Protein AF-0000000068149875 (afdb_homodimer)

Radius of gyration: 25.4 Å; Cα contacts (8 Å, |Δi|>4): 1418; chains: 2; bounding box: 64×74×59 Å

Secondary structure (DSSP, 8-state):
-----PPP----HHHHHHHHHHHHHS-TTGGGS-HHHHHHHHHHHHHHT--PPPTT-EEEEEEETTTEEEEEEE-S----S-EEEEE--STTTS--TTTTHHHHHHHHHHHTSEEEEE----TTTS-TTHHHHHHHHHHHHHHTTT--EEEEEETHHHHHHHHHHHHHHHTT---EEEEEEES------TTSTHHHHTTT-SS--HHHHHHHHHHHT--TT-TTT-GGG-S--TTPPPEEEEEEEESTTHHHHHHHHHHHHHTT--EEEEEEEEEETTGGGGTTT-HHHHHHHHHHHHHHHHHHT--/-----PPP----HHHHHHHHHHHHHS-TTGGGS-HHHHHHHHHHHHHHT--PPPTT-EEEEEEETTTEEEEEEE-S----S-EEEEE--STTTS--TTTTHHHHHHHHHHHTSEEEEE----TTTS-TTHHHHHHHHHHHHHHHTT--EEEEEETHHHHHHHHHHHHHHHTT---EEEEEEES------TTSTHHHHTTT-SS--HHHHHHHHHHHT--TT-TTT-GGG-S--TTPPPEEEEEEEESTTHHHHHHHHHHHHHTT--EEEEEEEEEETTGGGGTTT-HHHHHHHHHHHHHHHHHHT--

Structure (mmCIF, N/CA/C/O backbone):
data_AF-0000000068149875-model_v1
#
loop_
_entity.id
_entity.type
_entity.pdbx_description
1 polymer Esterase/lipase
#
loop_
_atom_site.group_PDB
_atom_site.id
_atom_site.type_symbol
_atom_site.label_atom_id
_atom_site.label_alt_id
_atom_site.label_comp_id
_atom_site.label_asym_id
_atom_site.label_entity_id
_atom_site.label_seq_id
_atom_site.pdbx_PDB_ins_code
_atom_site.Cartn_x
_atom_site.Cartn_y
_atom_site.Cartn_z
_atom_site.occupancy
_atom_site.B_iso_or_equiv
_atom_site.auth_seq_id
_atom_site.auth_comp_id
_atom_site.auth_asym_id
_atom_site.auth_atom_id
_atom_site.pdbx_PDB_model_num
ATOM 1 N N . MET A 1 1 ? -24.625 -28.516 23.562 1 27.45 1 MET A N 1
ATOM 2 C CA . MET A 1 1 ? -24.844 -27.594 22.438 1 27.45 1 MET A CA 1
ATOM 3 C C . MET A 1 1 ? -23.734 -27.703 21.406 1 27.45 1 MET A C 1
ATOM 5 O O . MET A 1 1 ? -22.547 -27.547 21.75 1 27.45 1 MET A O 1
ATOM 9 N N . ASP A 1 2 ? -23.641 -28.719 20.562 1 35.88 2 ASP A N 1
ATOM 10 C CA . ASP A 1 2 ? -22.703 -29.141 19.531 1 35.88 2 ASP A CA 1
ATOM 11 C C . ASP A 1 2 ? -22.25 -27.969 18.688 1 35.88 2 ASP A C 1
ATOM 13 O O . ASP A 1 2 ? -23.047 -27.375 17.953 1 35.88 2 ASP A O 1
ATOM 17 N N . SER A 1 3 ? -21.469 -26.953 19.203 1 39.56 3 SER A N 1
ATOM 18 C CA . SER A 1 3 ? -20.969 -25.734 18.578 1 39.56 3 SER A CA 1
ATOM 19 C C . SER A 1 3 ? -20.594 -25.953 17.125 1 39.56 3 SER A C 1
ATOM 21 O O . SER A 1 3 ? -19.609 -26.641 16.828 1 39.56 3 SER A O 1
ATOM 23 N N . LYS A 1 4 ? -21.422 -26.297 16.312 1 42.88 4 LYS A N 1
ATOM 24 C CA . LYS A 1 4 ? -21.359 -26.562 14.883 1 42.88 4 LYS A CA 1
ATOM 25 C C . LYS A 1 4 ? -20.422 -25.594 14.18 1 42.88 4 LYS A C 1
ATOM 27 O O . LYS A 1 4 ? -20.734 -24.422 14.023 1 42.88 4 LYS A O 1
ATOM 32 N N . THR A 1 5 ? -19.109 -25.562 14.336 1 53.38 5 THR A N 1
ATOM 33 C CA . THR A 1 5 ? -18.094 -24.703 13.75 1 53.38 5 THR A CA 1
ATOM 34 C C . THR A 1 5 ? -18.359 -24.484 12.266 1 53.38 5 THR A C 1
ATOM 36 O O . THR A 1 5 ? -18.234 -25.406 11.461 1 53.38 5 THR A O 1
ATOM 39 N N . THR A 1 6 ? -19.297 -23.672 11.797 1 69.5 6 THR A N 1
ATOM 40 C CA . THR A 1 6 ? -19.734 -23.297 10.453 1 69.5 6 THR A CA 1
ATOM 41 C C . THR A 1 6 ? -18.531 -22.938 9.586 1 69.5 6 THR A C 1
ATOM 43 O O . THR A 1 6 ? -17.609 -22.25 10.031 1 69.5 6 THR A O 1
ATOM 46 N N . LYS A 1 7 ? -18.312 -23.641 8.422 1 87.81 7 LYS A N 1
ATOM 47 C CA . LYS A 1 7 ? -17.281 -23.406 7.414 1 87.81 7 LYS A CA 1
ATOM 48 C C . LYS A 1 7 ? -17.328 -21.969 6.906 1 87.81 7 LYS A C 1
ATOM 50 O O . LYS A 1 7 ? -18.406 -21.438 6.629 1 87.81 7 LYS A O 1
ATOM 55 N N . PRO A 1 8 ? -16.188 -21.219 7.008 1 94.19 8 PRO A N 1
ATOM 56 C CA . PRO A 1 8 ? -16.172 -19.859 6.434 1 94.19 8 PRO A CA 1
ATOM 57 C C . PRO A 1 8 ? -16.562 -19.844 4.957 1 94.19 8 PRO A C 1
ATOM 59 O O . PRO A 1 8 ? -16.031 -20.641 4.168 1 94.19 8 PRO A O 1
ATOM 62 N N . MET A 1 9 ? -17.547 -19.078 4.598 1 95.75 9 MET A N 1
ATOM 63 C CA . MET A 1 9 ? -18.016 -19 3.217 1 95.75 9 MET A CA 1
ATOM 64 C C . MET A 1 9 ? -18.312 -17.547 2.822 1 95.75 9 MET A C 1
ATOM 66 O O . MET A 1 9 ? -18.906 -16.797 3.596 1 95.75 9 MET A O 1
ATOM 70 N N . PRO A 1 10 ? -17.812 -17.156 1.633 1 97.44 10 PRO A N 1
ATOM 71 C CA . PRO A 1 10 ? -18.203 -15.844 1.135 1 97.44 10 PRO A CA 1
ATOM 72 C C . PRO A 1 10 ? -19.703 -15.734 0.858 1 97.44 10 PRO A C 1
ATOM 74 O O . PRO A 1 10 ? -20.375 -16.766 0.736 1 97.44 10 PRO A O 1
ATOM 77 N N . THR A 1 11 ? -20.188 -14.492 0.754 1 97.69 11 THR A N 1
ATOM 78 C CA . THR A 1 11 ? -21.609 -14.273 0.493 1 97.69 11 THR A CA 1
ATOM 79 C C . 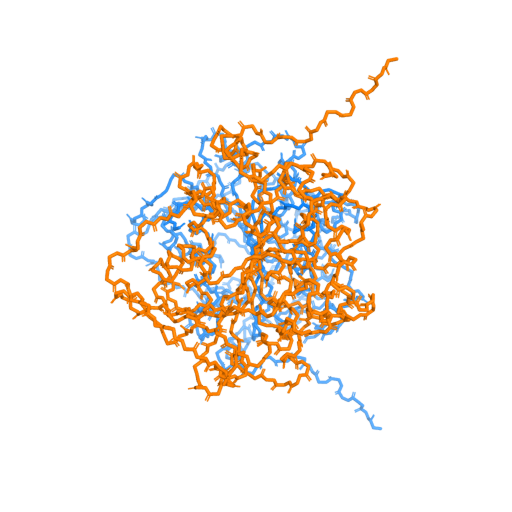THR A 1 11 ? -21.812 -13.773 -0.931 1 97.69 11 THR A C 1
ATOM 81 O O . THR A 1 11 ? -22.938 -13.797 -1.44 1 97.69 11 THR A O 1
ATOM 84 N N . GLU A 1 12 ? -20.766 -13.297 -1.605 1 98 12 GLU A N 1
ATOM 85 C CA . GLU A 1 12 ? -20.906 -12.773 -2.963 1 98 12 GLU A CA 1
ATOM 86 C C . GLU A 1 12 ? -21.344 -13.875 -3.93 1 98 12 GLU A C 1
ATOM 88 O O . GLU A 1 12 ? -20.656 -14.883 -4.086 1 98 12 GLU A O 1
ATOM 93 N N . ALA A 1 13 ? -22.391 -13.633 -4.637 1 98.19 13 ALA A N 1
ATOM 94 C CA . ALA A 1 13 ? -23.031 -14.656 -5.465 1 98.19 13 ALA A CA 1
ATOM 95 C C . ALA A 1 13 ? -22.078 -15.164 -6.535 1 98.19 13 ALA A C 1
ATOM 97 O O . ALA A 1 13 ? -22.016 -16.375 -6.805 1 98.19 13 ALA A O 1
ATOM 98 N N . GLY A 1 14 ? -21.312 -14.258 -7.137 1 98.25 14 GLY A N 1
ATOM 99 C CA . GLY A 1 14 ? -20.359 -14.664 -8.172 1 98.25 14 GLY A CA 1
ATOM 100 C C . GLY A 1 14 ? -19.281 -15.602 -7.66 1 98.25 14 GLY A C 1
ATOM 101 O O . GLY A 1 14 ? -18.891 -16.531 -8.359 1 98.25 14 GLY A O 1
ATOM 102 N N . ILE A 1 15 ? -18.875 -15.43 -6.441 1 98.31 15 ILE A N 1
ATOM 103 C CA . ILE A 1 15 ? -17.828 -16.266 -5.848 1 98.31 15 ILE A CA 1
ATOM 104 C C . ILE A 1 15 ? -18.422 -17.609 -5.422 1 98.31 15 ILE A C 1
ATOM 106 O O . ILE A 1 15 ? -17.766 -18.641 -5.559 1 98.31 15 ILE A O 1
ATOM 110 N N . ARG A 1 16 ? -19.625 -17.594 -4.945 1 97.44 16 ARG A N 1
ATOM 111 C CA . ARG A 1 16 ? -20.281 -18.859 -4.605 1 97.44 16 ARG A CA 1
ATOM 112 C C . ARG A 1 16 ? -20.5 -19.719 -5.848 1 97.44 16 ARG A C 1
ATOM 114 O O . ARG A 1 16 ? -20.281 -20.938 -5.809 1 97.44 16 ARG A O 1
ATOM 121 N N . ALA A 1 17 ? -20.922 -19.062 -6.922 1 97.62 17 ALA A N 1
ATOM 122 C CA . ALA A 1 17 ? -21.094 -19.781 -8.188 1 97.62 17 ALA A CA 1
ATOM 123 C C . ALA A 1 17 ? -19.75 -20.344 -8.672 1 97.62 17 ALA A C 1
ATOM 125 O O . ALA A 1 17 ? -19.688 -21.453 -9.18 1 97.62 17 ALA A O 1
ATOM 126 N N . PHE A 1 18 ? -18.734 -19.562 -8.562 1 97.69 18 PHE A N 1
ATOM 127 C CA . PHE A 1 18 ? -17.391 -19.984 -8.93 1 97.69 18 PHE A CA 1
ATOM 128 C C . PHE A 1 18 ? -16.969 -21.203 -8.125 1 97.69 18 PHE A C 1
ATOM 130 O O . PHE A 1 18 ? -16.469 -22.188 -8.695 1 97.69 18 PHE A O 1
ATOM 137 N N . HIS A 1 19 ? -17.156 -21.141 -6.789 1 96.19 19 HIS A N 1
ATOM 138 C CA . HIS A 1 19 ? -16.828 -22.266 -5.91 1 96.19 19 HIS A CA 1
ATOM 139 C C . HIS A 1 19 ? -17.531 -23.531 -6.348 1 96.19 19 HIS A C 1
ATOM 141 O O . HIS A 1 19 ? -16.922 -24.594 -6.441 1 96.19 19 HIS A O 1
ATOM 147 N N . GLU A 1 20 ? -18.797 -23.438 -6.609 1 95.44 20 GLU A N 1
ATOM 148 C CA . GLU A 1 20 ? -19.578 -24.578 -7.02 1 95.44 20 GLU A CA 1
ATOM 149 C C . GLU A 1 20 ? -19.047 -25.188 -8.32 1 95.44 20 GLU A C 1
ATOM 151 O O . GLU A 1 20 ? -18.953 -26.406 -8.445 1 95.44 20 GLU A O 1
ATOM 156 N N . ARG A 1 21 ? -18.734 -24.344 -9.25 1 95.12 21 ARG A N 1
ATOM 157 C CA . ARG A 1 21 ? -18.203 -24.812 -10.531 1 95.12 21 ARG A CA 1
ATOM 158 C C . ARG A 1 21 ? -16.859 -25.5 -10.336 1 95.12 21 ARG A C 1
ATOM 160 O O . ARG A 1 21 ? -16.578 -26.531 -10.961 1 95.12 21 ARG A O 1
ATOM 167 N N . CYS A 1 22 ? -16.016 -24.922 -9.516 1 95.62 22 CYS A N 1
ATOM 168 C CA . CYS A 1 22 ? -14.711 -25.516 -9.242 1 95.62 22 CYS A CA 1
ATOM 169 C C . CYS A 1 22 ? -14.859 -26.906 -8.641 1 95.62 22 CYS A C 1
ATOM 171 O O . CYS A 1 22 ? -14.156 -27.844 -9.031 1 95.62 22 CYS A O 1
ATOM 173 N N . GLU A 1 23 ? -15.789 -27.031 -7.766 1 92.75 23 GLU A N 1
ATOM 174 C CA . GLU A 1 23 ? -15.984 -28.297 -7.07 1 92.75 23 GLU A CA 1
ATOM 175 C C . GLU A 1 23 ? -16.438 -29.391 -8.031 1 92.75 23 GLU A C 1
ATOM 177 O O . GLU A 1 23 ? -16.141 -30.578 -7.816 1 92.75 23 GLU A O 1
ATOM 182 N N . ALA A 1 24 ? -17.031 -28.969 -9.031 1 91.62 24 ALA A N 1
ATOM 183 C CA . ALA A 1 24 ? -17.484 -29.938 -10.031 1 91.62 24 ALA A CA 1
ATOM 184 C C . ALA A 1 24 ? -16.297 -30.547 -10.789 1 91.62 24 ALA A C 1
ATOM 186 O O . ALA A 1 24 ? -16.375 -31.672 -11.281 1 91.62 24 ALA A O 1
ATOM 187 N N . PHE A 1 25 ? -15.18 -29.906 -10.883 1 90.44 25 PHE A N 1
ATOM 188 C CA . PHE A 1 25 ? -14.031 -30.328 -11.664 1 90.44 25 PHE A CA 1
ATOM 189 C C . PHE A 1 25 ? -12.922 -30.844 -10.75 1 90.44 25 PHE A C 1
ATOM 191 O O . PHE A 1 25 ? -12.141 -31.719 -11.133 1 90.44 25 PHE A O 1
ATOM 198 N N . TYR A 1 26 ? -12.797 -30.266 -9.633 1 86.88 26 TYR A N 1
ATOM 199 C CA . TYR A 1 26 ? -11.719 -30.531 -8.688 1 86.88 26 TYR A CA 1
ATOM 200 C C . TYR A 1 26 ? -12.258 -30.688 -7.27 1 86.88 26 TYR A C 1
ATOM 202 O O . TYR A 1 26 ? -12.344 -29.719 -6.512 1 86.88 26 TYR A O 1
ATOM 210 N N . PRO A 1 27 ? -12.523 -31.859 -6.914 1 85.88 27 PRO A N 1
ATOM 211 C CA . PRO A 1 27 ? -13.219 -32.094 -5.645 1 85.88 27 PRO A CA 1
ATOM 212 C C . 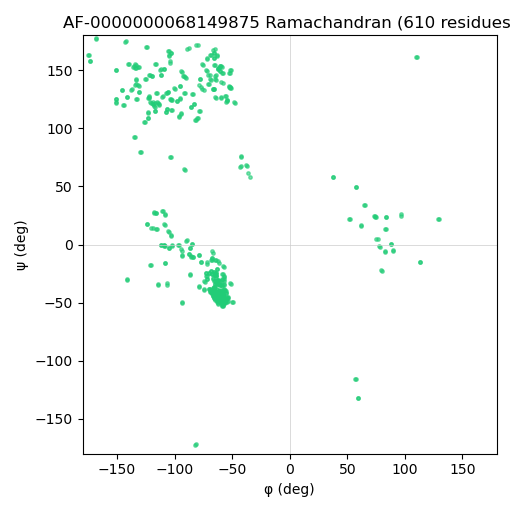PRO A 1 27 ? -12.375 -31.688 -4.434 1 85.88 27 PRO A C 1
ATOM 214 O O . PRO A 1 27 ? -11.148 -31.594 -4.531 1 85.88 27 PRO A O 1
ATOM 217 N N . ALA A 1 28 ? -12.984 -31.562 -3.277 1 82.88 28 ALA A N 1
ATOM 218 C CA . ALA A 1 28 ? -12.367 -31.062 -2.051 1 82.88 28 ALA A CA 1
ATOM 219 C C . ALA A 1 28 ? -11.32 -32.031 -1.527 1 82.88 28 ALA A C 1
ATOM 221 O O . ALA A 1 28 ? -10.391 -31.641 -0.823 1 82.88 28 ALA A O 1
ATOM 222 N N . ASP A 1 29 ? -11.438 -33.188 -1.885 1 85.5 29 ASP A N 1
ATOM 223 C CA . ASP A 1 29 ? -10.5 -34.188 -1.391 1 85.5 29 ASP A CA 1
ATOM 224 C C . ASP A 1 29 ? -9.539 -34.656 -2.494 1 85.5 29 ASP A C 1
ATOM 226 O O . ASP A 1 29 ? -9.023 -35.75 -2.457 1 85.5 29 ASP A O 1
ATOM 230 N N . ALA A 1 30 ? -9.359 -33.781 -3.428 1 88.69 30 ALA A N 1
ATOM 231 C CA . ALA A 1 30 ? -8.539 -34.125 -4.598 1 88.69 30 ALA A CA 1
ATOM 232 C C . ALA A 1 30 ? -7.141 -34.562 -4.188 1 88.69 30 ALA A C 1
ATOM 234 O O . ALA A 1 30 ? -6.527 -35.406 -4.848 1 88.69 30 ALA A O 1
ATOM 235 N N . VAL A 1 31 ? -6.652 -34.062 -3.031 1 87.56 31 VAL A N 1
ATOM 236 C CA . VAL A 1 31 ? -5.277 -34.344 -2.613 1 87.56 31 VAL A CA 1
ATOM 237 C C . VAL A 1 31 ? -5.129 -35.812 -2.268 1 87.56 31 VAL A C 1
ATOM 239 O O . VAL A 1 31 ? -4.008 -36.344 -2.17 1 87.56 31 VAL A O 1
ATOM 242 N N . ASN A 1 32 ? -6.211 -36.469 -2.143 1 90.19 32 ASN A N 1
ATOM 243 C CA . ASN A 1 32 ? -6.188 -37.875 -1.834 1 90.19 32 ASN A CA 1
ATOM 244 C C . ASN A 1 32 ? -6.055 -38.719 -3.098 1 90.19 32 ASN A C 1
ATOM 246 O O . ASN A 1 32 ? -5.812 -39.938 -3.02 1 90.19 32 ASN A O 1
ATOM 250 N N . ALA A 1 33 ? -6.188 -38.156 -4.277 1 93.75 33 ALA A N 1
ATOM 251 C CA . ALA A 1 33 ? -6.035 -38.844 -5.555 1 93.75 33 ALA A CA 1
ATOM 252 C C . ALA A 1 33 ? -4.586 -38.844 -6.023 1 93.75 33 ALA A C 1
ATOM 254 O O . ALA A 1 33 ? -3.732 -38.188 -5.398 1 93.75 33 ALA A O 1
ATOM 255 N N . SER A 1 34 ? -4.34 -39.625 -7.047 1 95.12 34 SER A N 1
ATOM 256 C CA . SER A 1 34 ? -3.004 -39.594 -7.637 1 95.12 34 SER A CA 1
ATOM 257 C C . SER A 1 34 ? -2.676 -38.219 -8.211 1 95.12 34 SER A C 1
ATOM 259 O O . SER A 1 34 ? -3.574 -37.5 -8.625 1 95.12 34 SER A O 1
ATOM 261 N N . VAL A 1 35 ? -1.405 -37.906 -8.219 1 95.56 35 VAL A N 1
ATOM 262 C CA . VAL A 1 35 ? -0.948 -36.625 -8.766 1 95.56 35 VAL A CA 1
ATOM 263 C C . VAL A 1 35 ? -1.393 -36.5 -10.219 1 95.56 35 VAL A C 1
ATOM 265 O O . VAL A 1 35 ? -1.815 -35.438 -10.656 1 95.56 35 VAL A O 1
ATOM 268 N N . GLU A 1 36 ? -1.324 -37.562 -10.945 1 95.94 36 GLU A N 1
ATOM 269 C CA . GLU A 1 36 ? -1.764 -37.562 -12.336 1 95.94 36 GLU A CA 1
ATOM 270 C C . GLU A 1 36 ? -3.236 -37.188 -12.453 1 95.94 36 GLU A C 1
ATOM 272 O O . GLU A 1 36 ? -3.605 -36.375 -13.305 1 95.94 36 GLU A O 1
ATOM 277 N N . GLN A 1 37 ? -4.012 -37.781 -11.609 1 95.94 37 GLN A N 1
ATOM 278 C CA . GLN A 1 37 ? -5.438 -37.469 -11.625 1 95.94 37 GLN A CA 1
ATOM 279 C C . GLN A 1 37 ? -5.684 -36.031 -11.211 1 95.94 37 GLN A C 1
ATOM 281 O O . GLN A 1 37 ? -6.523 -35.344 -11.797 1 95.94 37 GLN A O 1
ATOM 286 N N . GLN A 1 38 ? -5.02 -35.562 -10.211 1 96.25 38 GLN A N 1
ATOM 287 C CA . GLN A 1 38 ? -5.121 -34.156 -9.797 1 96.25 38 GLN A CA 1
ATOM 288 C C . GLN A 1 38 ? -4.832 -33.219 -10.961 1 96.25 38 GLN A C 1
ATOM 290 O O . GLN A 1 38 ? -5.566 -32.25 -11.18 1 96.25 38 GLN A O 1
ATOM 295 N N . ARG A 1 39 ? -3.797 -33.5 -11.703 1 97.25 39 ARG A N 1
ATOM 296 C CA . ARG A 1 39 ? -3.373 -32.656 -12.82 1 97.25 39 ARG A CA 1
ATOM 297 C C . ARG A 1 39 ? -4.422 -32.656 -13.93 1 97.25 39 ARG A C 1
ATOM 299 O O . ARG A 1 39 ? -4.688 -31.609 -14.523 1 97.25 39 ARG A O 1
ATOM 306 N N . GLN A 1 40 ? -5.047 -33.781 -14.148 1 96 40 GLN A N 1
ATOM 307 C CA . GLN A 1 40 ? -6.125 -33.844 -15.133 1 96 40 GLN A CA 1
ATOM 308 C C . GLN A 1 40 ? -7.316 -33 -14.695 1 96 40 GLN A C 1
ATOM 310 O O . GLN A 1 40 ? -7.871 -32.219 -15.5 1 96 40 GLN A O 1
ATOM 315 N N . TRP A 1 41 ? -7.656 -33.156 -13.461 1 95.81 41 TRP A N 1
ATOM 316 C CA . TRP A 1 41 ? -8.773 -32.406 -12.93 1 95.81 41 TRP A CA 1
ATOM 317 C C . TRP A 1 41 ? -8.477 -30.891 -12.969 1 95.81 41 TRP A C 1
ATOM 319 O O . TRP A 1 41 ? -9.328 -30.094 -13.328 1 95.81 41 TRP A O 1
ATOM 329 N N . TYR A 1 42 ? -7.293 -30.578 -12.586 1 95.94 42 TYR A N 1
ATOM 330 C CA . TYR A 1 42 ? -6.891 -29.172 -12.547 1 95.94 42 TYR A CA 1
ATOM 331 C C . TYR A 1 42 ? -6.895 -28.578 -13.953 1 95.94 42 TYR A C 1
ATOM 333 O O . TYR A 1 42 ? -7.363 -27.453 -14.148 1 95.94 42 TYR A O 1
ATOM 341 N N . ASP A 1 43 ? -6.355 -29.25 -14.93 1 95.56 43 ASP A N 1
ATOM 342 C CA . ASP A 1 43 ? -6.348 -28.781 -16.312 1 95.56 43 ASP A CA 1
ATOM 343 C C . ASP A 1 43 ? -7.77 -28.547 -16.812 1 95.56 43 ASP A C 1
ATOM 345 O O . ASP A 1 43 ? -8.039 -27.547 -17.484 1 95.56 43 ASP A O 1
ATOM 349 N N . ALA A 1 44 ? -8.625 -29.484 -16.469 1 95.19 44 ALA A N 1
ATOM 350 C CA . ALA A 1 44 ? -10.023 -29.359 -16.891 1 95.19 44 ALA A CA 1
ATOM 351 C C . ALA A 1 44 ? -10.68 -28.156 -16.234 1 95.19 44 ALA A C 1
ATOM 353 O O . ALA A 1 44 ? -11.43 -27.422 -16.875 1 95.19 44 ALA A O 1
ATOM 354 N N . LEU A 1 45 ? -10.391 -28.016 -15 1 95.06 45 LEU A N 1
ATOM 355 C CA . LEU A 1 45 ? -10.906 -26.859 -14.258 1 95.06 45 LEU A CA 1
ATOM 356 C C . LEU A 1 45 ? -10.453 -25.547 -14.898 1 95.06 45 LEU A C 1
ATOM 358 O O . LEU A 1 45 ? -11.266 -24.656 -15.141 1 95.06 45 LEU A O 1
ATOM 362 N N . CYS A 1 46 ? -9.172 -25.438 -15.164 1 95.38 46 CYS A N 1
ATOM 363 C CA . CYS A 1 46 ? -8.617 -24.219 -15.734 1 95.38 46 CYS A CA 1
ATOM 364 C C . CYS A 1 46 ? -9.195 -23.938 -17.125 1 95.38 46 CYS A C 1
ATOM 366 O O . CYS A 1 46 ? -9.5 -22.797 -17.453 1 95.38 46 CYS A O 1
ATOM 368 N N . ALA A 1 47 ? -9.367 -25.016 -17.859 1 94.25 47 ALA A N 1
ATOM 369 C CA . ALA A 1 47 ? -9.945 -24.891 -19.203 1 94.25 47 ALA A CA 1
ATOM 370 C C . ALA A 1 47 ? -11.375 -24.359 -19.125 1 94.25 47 ALA A C 1
ATOM 372 O O . ALA A 1 47 ? -11.805 -23.609 -20.016 1 94.25 47 ALA A O 1
ATOM 373 N N . GLU A 1 48 ? -12.062 -24.719 -18.094 1 93.19 48 GLU A N 1
ATOM 374 C CA . GLU A 1 48 ? -13.438 -24.281 -17.906 1 93.19 48 GLU A CA 1
ATOM 375 C C . GLU A 1 48 ? -13.516 -22.766 -17.766 1 93.19 48 GLU A C 1
ATOM 377 O O . GLU A 1 48 ? -14.508 -22.141 -18.156 1 93.19 48 GLU A O 1
ATOM 382 N N . PHE A 1 49 ? -12.477 -22.172 -17.203 1 93.69 49 PHE A N 1
ATOM 383 C CA . PHE A 1 49 ? -12.492 -20.75 -16.938 1 93.69 49 PHE A CA 1
ATOM 384 C C . PHE A 1 49 ? -11.625 -20 -17.938 1 93.69 49 PHE A C 1
ATOM 386 O O . PHE A 1 49 ? -11.289 -18.828 -17.719 1 93.69 49 PHE A O 1
ATOM 393 N N . ASP A 1 50 ? -11.203 -20.641 -18.953 1 90.75 50 ASP A N 1
ATOM 394 C CA . ASP A 1 50 ? -10.43 -19.984 -20 1 90.75 50 ASP A CA 1
ATOM 395 C C . ASP A 1 50 ? -11.219 -18.859 -20.656 1 90.75 50 ASP A C 1
ATOM 397 O O . ASP A 1 50 ? -12.445 -18.812 -20.547 1 90.75 50 ASP A O 1
ATOM 401 N N . ALA A 1 51 ? -10.578 -17.922 -21.172 1 91.56 51 ALA A N 1
ATOM 402 C CA . ALA A 1 51 ? -11.164 -16.766 -21.828 1 91.56 51 ALA A CA 1
ATOM 403 C C . ALA A 1 51 ? -10.516 -16.516 -23.188 1 91.56 51 ALA A C 1
ATOM 405 O O . ALA A 1 51 ? -9.367 -16.906 -23.422 1 91.56 51 ALA A O 1
ATOM 406 N N . PRO A 1 52 ? -11.289 -15.898 -24.109 1 92.44 52 PRO A N 1
ATOM 407 C CA . PRO A 1 52 ? -10.695 -15.562 -25.406 1 92.44 52 PRO A CA 1
ATOM 408 C C . PRO A 1 52 ? -9.516 -14.602 -25.281 1 92.44 52 PRO A C 1
ATOM 410 O O . PRO A 1 52 ? -9.484 -13.766 -24.375 1 92.44 52 PRO A O 1
ATOM 413 N N . SER A 1 53 ? -8.641 -14.789 -26.203 1 95.75 53 SER A N 1
ATOM 414 C CA . SER A 1 53 ? -7.48 -13.906 -26.234 1 95.75 53 SER A CA 1
ATOM 415 C C . SER A 1 53 ? -7.887 -12.469 -26.547 1 95.75 53 SER A C 1
ATOM 417 O O . SER A 1 53 ? -8.727 -12.227 -27.406 1 95.75 53 SER A O 1
ATOM 419 N N . PRO A 1 54 ? -7.324 -11.484 -25.75 1 97.5 54 PRO A N 1
ATOM 420 C CA . PRO A 1 54 ? -7.531 -10.094 -26.156 1 97.5 54 PRO A CA 1
ATOM 421 C C . PRO A 1 54 ? -7.133 -9.844 -27.609 1 97.5 54 PRO A C 1
ATOM 423 O O . PRO A 1 54 ? -6.18 -10.453 -28.109 1 97.5 54 PRO A O 1
ATOM 426 N N . GLU A 1 55 ? -7.812 -8.953 -28.25 1 97.12 55 GLU A N 1
ATOM 427 C CA . GLU A 1 55 ? -7.566 -8.664 -29.656 1 97.12 55 GLU A CA 1
ATOM 428 C C . GLU A 1 55 ? -6.133 -8.195 -29.875 1 97.12 55 GLU A C 1
ATOM 430 O O . GLU A 1 55 ? -5.641 -7.32 -29.156 1 97.12 55 GLU A O 1
ATOM 435 N N . GLY A 1 56 ? -5.438 -8.82 -30.766 1 98.19 56 GLY A N 1
ATOM 436 C CA . GLY A 1 56 ? -4.129 -8.367 -31.203 1 98.19 56 GLY A CA 1
ATOM 437 C C . GLY A 1 56 ? -2.994 -8.945 -30.375 1 98.19 56 GLY A C 1
ATOM 438 O O . GLY A 1 56 ? -1.82 -8.758 -30.703 1 98.19 56 GLY A O 1
ATOM 439 N N . LEU A 1 57 ? -3.332 -9.664 -29.328 1 98.56 57 LEU A N 1
ATOM 440 C CA . LEU A 1 57 ? -2.283 -10.258 -28.5 1 98.56 57 LEU A CA 1
ATOM 441 C C . LEU A 1 57 ? -1.703 -11.5 -29.172 1 98.56 57 LEU A C 1
ATOM 443 O O . LEU A 1 57 ? -2.443 -12.32 -29.719 1 98.56 57 LEU A O 1
ATOM 447 N N . THR A 1 58 ? -0.338 -11.648 -29.172 1 98.69 58 THR A N 1
ATOM 448 C CA . THR A 1 58 ? 0.331 -12.812 -29.734 1 98.69 58 THR A CA 1
ATOM 449 C C . THR A 1 58 ? 1.083 -13.594 -28.672 1 98.69 58 THR A C 1
ATOM 451 O O . THR A 1 58 ? 1.414 -13.047 -27.609 1 98.69 58 THR A O 1
ATOM 454 N N . ARG A 1 59 ? 1.256 -14.805 -28.938 1 98.31 59 ARG A N 1
ATOM 455 C CA . ARG A 1 59 ? 2.014 -15.703 -28.078 1 98.31 59 ARG A CA 1
ATOM 456 C C . ARG A 1 59 ? 3.184 -16.328 -28.828 1 98.31 59 ARG A C 1
ATOM 458 O O . ARG A 1 59 ? 3.082 -16.594 -30.031 1 98.31 59 ARG A O 1
ATOM 465 N N . ARG A 1 60 ? 4.234 -16.547 -28.141 1 98.44 60 ARG A N 1
ATOM 466 C CA . ARG A 1 60 ? 5.375 -17.297 -28.672 1 98.44 60 ARG A CA 1
ATOM 467 C C . ARG A 1 60 ? 5.973 -18.188 -27.594 1 98.44 60 ARG A C 1
ATOM 469 O O . ARG A 1 60 ? 6.305 -17.734 -26.5 1 98.44 60 ARG A O 1
ATOM 476 N N . ASP A 1 61 ? 6.09 -19.453 -27.922 1 98.44 61 ASP A N 1
ATOM 477 C CA . ASP A 1 61 ? 6.684 -20.406 -26.984 1 98.44 61 ASP A CA 1
ATOM 478 C C . ASP A 1 61 ? 8.172 -20.594 -27.266 1 98.44 61 ASP A C 1
ATOM 480 O O . ASP A 1 61 ? 8.586 -20.656 -28.422 1 98.44 61 ASP A O 1
ATOM 484 N N . GLU A 1 62 ? 8.906 -20.609 -26.25 1 98.06 62 GLU A N 1
ATOM 485 C CA . GLU A 1 62 ? 10.344 -20.844 -26.312 1 98.06 62 GLU A CA 1
ATOM 486 C C . GLU A 1 62 ? 10.828 -21.688 -25.141 1 98.06 62 GLU A C 1
ATOM 488 O O . GLU A 1 62 ? 10.016 -22.172 -24.344 1 98.06 62 GLU A O 1
ATOM 493 N N . ARG A 1 63 ? 12.117 -22.016 -25.203 1 98.19 63 ARG A N 1
ATOM 494 C CA . ARG A 1 63 ? 12.766 -22.688 -24.078 1 98.19 63 ARG A CA 1
ATOM 495 C C . ARG A 1 63 ? 13.953 -21.875 -23.578 1 98.19 63 ARG A C 1
ATOM 497 O O . ARG A 1 63 ? 14.797 -21.453 -24.359 1 98.19 63 ARG A O 1
ATOM 504 N N . VAL A 1 64 ? 13.953 -21.641 -22.359 1 97.06 64 VAL A N 1
ATOM 505 C CA . VAL A 1 64 ? 15.086 -21 -21.703 1 97.06 64 VAL A CA 1
ATOM 506 C C . VAL A 1 64 ? 16.062 -22.062 -21.203 1 97.06 64 VAL A C 1
ATOM 508 O O . VAL A 1 64 ? 15.648 -23.125 -20.719 1 97.06 64 VAL A O 1
ATOM 511 N N . ALA A 1 65 ? 17.375 -21.75 -21.281 1 93 65 ALA A N 1
ATOM 512 C CA . ALA A 1 65 ? 18.438 -22.672 -20.891 1 93 65 ALA A CA 1
ATOM 513 C C . ALA A 1 65 ? 18.281 -24.016 -21.578 1 93 65 ALA A C 1
ATOM 515 O O . ALA A 1 65 ? 18.609 -25.062 -21.016 1 93 65 ALA A O 1
ATOM 516 N N . GLY A 1 66 ? 17.594 -24.062 -22.656 1 92.81 66 GLY A N 1
ATOM 517 C CA . GLY A 1 66 ? 17.406 -25.25 -23.469 1 92.81 66 GLY A CA 1
ATOM 518 C C . GLY A 1 66 ? 16.438 -26.25 -22.875 1 92.81 66 GLY A C 1
ATOM 519 O O . GLY A 1 66 ? 16.109 -27.266 -23.5 1 92.81 66 GLY A O 1
ATOM 520 N N . ARG A 1 67 ? 15.82 -25.922 -21.781 1 95.38 67 ARG A N 1
ATOM 521 C CA . ARG A 1 67 ? 15.07 -26.984 -21.125 1 95.38 67 ARG A CA 1
ATOM 522 C C . ARG A 1 67 ? 13.758 -26.453 -20.547 1 95.38 67 ARG A C 1
ATOM 524 O O . ARG A 1 67 ? 12.781 -27.203 -20.422 1 95.38 67 ARG A O 1
ATOM 531 N N . ILE A 1 68 ? 13.727 -25.156 -20.141 1 98.56 68 ILE A N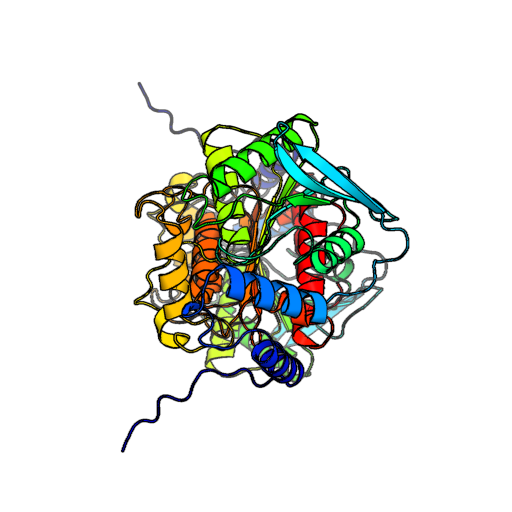 1
ATOM 532 C CA . ILE A 1 68 ? 12.578 -24.656 -19.391 1 98.56 68 ILE A CA 1
ATOM 533 C C . ILE A 1 68 ? 11.586 -24 -20.359 1 98.56 68 ILE A C 1
ATOM 535 O O . ILE A 1 68 ? 11.867 -22.953 -20.922 1 98.56 68 ILE A O 1
ATOM 539 N N . PRO A 1 69 ? 10.398 -24.562 -20.547 1 98.81 69 PRO A N 1
ATOM 540 C CA . PRO A 1 69 ? 9.414 -23.922 -21.422 1 98.81 69 PRO A CA 1
ATOM 541 C C . PRO A 1 69 ? 8.914 -22.594 -20.875 1 98.81 69 PRO A C 1
ATOM 543 O O . PRO A 1 69 ? 8.656 -22.469 -19.688 1 98.81 69 PRO A O 1
ATOM 546 N N . VAL A 1 70 ? 8.875 -21.609 -21.75 1 98.88 70 VAL A N 1
ATOM 547 C CA . VAL A 1 70 ? 8.289 -20.312 -21.422 1 98.88 70 VAL A CA 1
ATOM 548 C C . VAL A 1 70 ? 7.375 -19.844 -22.562 1 98.88 70 VAL A C 1
ATOM 550 O O . VAL A 1 70 ? 7.488 -20.328 -23.688 1 98.88 70 VAL A O 1
ATOM 553 N N . ARG A 1 71 ? 6.465 -19.047 -22.25 1 98.88 71 ARG A N 1
ATOM 554 C CA . ARG A 1 71 ? 5.59 -18.422 -23.234 1 98.88 71 ARG A CA 1
ATOM 555 C C . ARG A 1 71 ? 5.648 -16.906 -23.141 1 98.88 71 ARG A C 1
ATOM 557 O O . ARG A 1 71 ? 5.469 -16.344 -22.047 1 98.88 71 ARG A O 1
ATOM 564 N N . TYR A 1 72 ? 5.922 -16.266 -24.219 1 98.81 72 TYR A N 1
ATOM 565 C CA . TYR A 1 72 ? 5.922 -14.82 -24.344 1 98.81 72 TYR A CA 1
ATOM 566 C C . TYR A 1 72 ? 4.562 -14.305 -24.797 1 98.81 72 TYR A C 1
ATOM 568 O O . TYR A 1 72 ? 3.971 -14.852 -25.734 1 98.81 72 TYR A O 1
ATOM 576 N N . TYR A 1 73 ? 4.039 -13.344 -24.141 1 98.88 73 TYR A N 1
ATOM 577 C CA . TYR A 1 73 ? 2.82 -12.633 -24.516 1 98.88 73 TYR A CA 1
ATOM 578 C C . TYR A 1 73 ? 3.135 -11.203 -24.938 1 98.88 73 TYR A C 1
ATOM 580 O O . TYR A 1 73 ? 3.797 -10.461 -24.219 1 98.88 73 TYR A O 1
ATOM 588 N N . ARG A 1 74 ? 2.68 -10.828 -26.078 1 98.75 74 ARG A N 1
ATOM 589 C CA . ARG A 1 74 ? 2.812 -9.453 -26.562 1 98.75 74 ARG A CA 1
ATOM 590 C C . ARG A 1 74 ? 1.45 -8.859 -26.891 1 98.75 74 ARG A C 1
ATOM 592 O O . ARG A 1 74 ? 0.811 -9.266 -27.859 1 98.75 74 ARG A O 1
ATOM 599 N N . PRO A 1 75 ? 0.995 -7.906 -26.062 1 98.56 75 PRO A N 1
ATOM 600 C CA . PRO A 1 75 ? -0.273 -7.25 -26.391 1 98.56 75 PRO A CA 1
ATOM 601 C C . PRO A 1 75 ? -0.174 -6.363 -27.625 1 98.56 75 PRO A C 1
ATOM 603 O O . PRO A 1 75 ? 0.93 -6.062 -28.094 1 98.56 75 PRO A O 1
ATOM 606 N N . ALA A 1 76 ? -1.318 -6.02 -28.188 1 97.94 76 ALA A N 1
ATOM 607 C CA . ALA A 1 76 ? -1.359 -5.156 -29.359 1 97.94 76 ALA A CA 1
ATOM 608 C C . ALA A 1 76 ? -0.673 -3.82 -29.094 1 97.94 76 ALA A C 1
ATOM 610 O O . ALA A 1 76 ? -0.016 -3.262 -29.969 1 97.94 76 ALA A O 1
ATOM 611 N N . GLU A 1 77 ? -0.87 -3.309 -27.906 1 97.44 77 GLU A N 1
ATOM 612 C CA . GLU A 1 77 ? -0.258 -2.055 -27.469 1 97.44 77 GLU A CA 1
ATOM 613 C C . GLU A 1 77 ? 0.734 -2.285 -26.328 1 97.44 77 GLU A C 1
ATOM 615 O O . GLU A 1 77 ? 0.385 -2.869 -25.312 1 97.44 77 GLU A O 1
ATOM 620 N N . VAL A 1 78 ? 1.962 -1.898 -26.531 1 98.06 78 VAL A N 1
ATOM 621 C CA . VAL A 1 78 ? 3.004 -1.974 -25.516 1 98.06 78 VAL A CA 1
ATOM 622 C C . VAL A 1 78 ? 3.441 -0.565 -25.125 1 98.06 78 VAL A C 1
ATOM 624 O O . VAL A 1 78 ? 3.934 0.197 -25.953 1 98.06 78 VAL A O 1
ATOM 627 N N . ALA A 1 79 ? 3.277 -0.262 -23.828 1 97.88 79 ALA A N 1
ATOM 628 C CA . ALA A 1 79 ? 3.457 1.12 -23.391 1 97.88 79 ALA A CA 1
ATOM 629 C C . ALA A 1 79 ? 4.73 1.273 -22.562 1 97.88 79 ALA A C 1
ATOM 631 O O . ALA A 1 79 ? 5.07 2.379 -22.125 1 97.88 79 ALA A O 1
ATOM 632 N N . SER A 1 80 ? 5.469 0.233 -22.328 1 97.19 80 SER A N 1
ATOM 633 C CA . SER A 1 80 ? 6.668 0.261 -21.5 1 97.19 80 SER A CA 1
ATOM 634 C C . SER A 1 80 ? 7.676 -0.794 -21.938 1 97.19 80 SER A C 1
ATOM 636 O O . SER A 1 80 ? 7.297 -1.826 -22.5 1 97.19 80 SER A O 1
ATOM 638 N N . GLY A 1 81 ? 8.914 -0.53 -21.734 1 97.56 81 GLY A N 1
ATOM 639 C CA . GLY A 1 81 ? 9.953 -1.521 -21.969 1 97.56 81 GLY A CA 1
ATOM 640 C C . GLY A 1 81 ? 10.07 -2.545 -20.859 1 97.56 81 GLY A C 1
ATOM 641 O O . GLY A 1 81 ? 10.781 -3.539 -21 1 97.56 81 GLY A O 1
ATOM 642 N N . THR A 1 82 ? 9.359 -2.316 -19.75 1 98.56 82 THR A N 1
ATOM 643 C CA . THR A 1 82 ? 9.352 -3.256 -18.641 1 98.56 82 THR A CA 1
ATOM 644 C C . THR A 1 82 ? 8.594 -4.527 -19 1 98.56 82 THR A C 1
ATOM 646 O O . THR A 1 82 ? 7.551 -4.469 -19.656 1 98.56 82 THR A O 1
ATOM 649 N N . ARG A 1 83 ? 9.102 -5.691 -18.625 1 98.62 83 ARG A N 1
ATOM 650 C CA . ARG A 1 83 ? 8.438 -6.973 -18.828 1 98.62 83 ARG A CA 1
ATOM 651 C C . ARG A 1 83 ? 7.938 -7.547 -17.5 1 98.62 83 ARG A C 1
ATOM 653 O O . ARG A 1 83 ? 8.484 -7.246 -16.438 1 98.62 83 ARG A O 1
ATOM 660 N N . VAL A 1 84 ? 6.902 -8.297 -17.641 1 98.94 84 VAL A N 1
ATOM 661 C CA . VAL A 1 84 ? 6.41 -9.031 -16.484 1 98.94 84 VAL A CA 1
ATOM 662 C C . VAL A 1 84 ? 6.824 -10.5 -16.594 1 98.94 84 VAL A C 1
ATOM 664 O O . VAL A 1 84 ? 6.66 -11.125 -17.641 1 98.94 84 VAL A O 1
ATOM 667 N N . PHE A 1 85 ? 7.488 -11.031 -15.602 1 98.94 85 PHE A N 1
ATOM 668 C CA . PHE A 1 85 ? 7.738 -12.461 -15.445 1 98.94 85 PHE A CA 1
ATOM 669 C C . PHE A 1 85 ? 6.703 -13.086 -14.516 1 98.94 85 PHE A C 1
ATOM 671 O O . PHE A 1 85 ? 6.711 -12.836 -13.312 1 98.94 85 PHE A O 1
ATOM 678 N N . TYR A 1 86 ? 5.832 -13.898 -15.078 1 99 86 TYR A N 1
ATOM 679 C CA . TYR A 1 86 ? 4.715 -14.453 -14.32 1 99 86 TYR A CA 1
ATOM 680 C C . TYR A 1 86 ? 4.953 -15.922 -14 1 99 86 TYR A C 1
ATOM 682 O O . TYR A 1 86 ? 5.25 -16.719 -14.898 1 99 86 TYR A O 1
ATOM 690 N N . ILE A 1 87 ? 4.754 -16.266 -12.727 1 99 87 ILE A N 1
ATOM 691 C CA . ILE A 1 87 ? 4.93 -17.625 -12.25 1 99 87 ILE A CA 1
ATOM 692 C C . ILE A 1 87 ? 3.6 -18.172 -11.727 1 99 87 ILE A C 1
ATOM 694 O O . ILE A 1 87 ? 3.035 -17.625 -10.773 1 99 87 ILE A O 1
ATOM 698 N N . HIS A 1 88 ? 3.133 -19.234 -12.359 1 98.81 88 HIS A N 1
ATOM 699 C CA . HIS A 1 88 ? 1.782 -19.703 -12.086 1 98.81 88 HIS A CA 1
ATOM 700 C C . HIS A 1 88 ? 1.713 -20.438 -10.75 1 98.81 88 HIS A C 1
ATOM 702 O O . HIS A 1 88 ? 2.711 -21 -10.289 1 98.81 88 HIS A O 1
ATOM 708 N N . GLY A 1 89 ? 0.51 -20.453 -10.164 1 98.62 89 GLY A N 1
ATOM 709 C CA . GLY A 1 89 ? 0.234 -21.234 -8.969 1 98.62 89 GLY A CA 1
ATOM 710 C C . GLY A 1 89 ? -0.053 -22.688 -9.258 1 98.62 89 GLY A C 1
ATOM 711 O O . GLY A 1 89 ? 0.151 -23.156 -10.383 1 98.62 89 GLY A O 1
ATOM 712 N N . GLY A 1 90 ? -0.484 -23.375 -8.18 1 98.06 90 GLY A N 1
ATOM 713 C CA . GLY A 1 90 ? -0.782 -24.797 -8.305 1 98.06 90 GLY A CA 1
ATOM 714 C C . GLY A 1 90 ? -0.103 -25.656 -7.25 1 98.06 90 GLY A C 1
ATOM 715 O O . GLY A 1 90 ? 0.175 -26.828 -7.48 1 98.06 90 GLY A O 1
ATOM 716 N N . GLY A 1 91 ? 0.267 -25.078 -6.152 1 97.94 91 GLY A N 1
ATOM 717 C CA . GLY A 1 91 ? 0.811 -25.812 -5.016 1 97.94 91 GLY A CA 1
ATOM 718 C C . GLY A 1 91 ? 2.104 -26.531 -5.336 1 97.94 91 GLY A C 1
ATOM 719 O O . GLY A 1 91 ? 2.4 -27.578 -4.742 1 97.94 91 GLY A O 1
ATOM 720 N N . PHE A 1 92 ? 2.723 -26.141 -6.441 1 98.19 92 PHE A N 1
ATOM 721 C CA . PHE A 1 92 ? 3.973 -26.734 -6.906 1 98.19 92 PHE A CA 1
ATOM 722 C C . PHE A 1 92 ? 3.721 -28.078 -7.566 1 98.19 92 PHE A C 1
ATOM 724 O O . PHE A 1 92 ? 4.66 -28.734 -8.023 1 98.19 92 PHE A O 1
ATOM 731 N N . VAL A 1 93 ? 2.488 -28.516 -7.598 1 98.12 93 VAL A N 1
ATOM 732 C CA . VAL A 1 93 ? 2.168 -29.891 -7.996 1 98.12 93 VAL A CA 1
ATOM 733 C C . VAL A 1 93 ? 1.382 -29.875 -9.305 1 98.12 93 VAL A C 1
ATOM 735 O O . VAL A 1 93 ? 1.488 -30.812 -10.109 1 98.12 93 VAL A O 1
ATOM 738 N N . VAL A 1 94 ? 0.552 -28.875 -9.508 1 97.5 94 VAL A N 1
ATOM 739 C CA . VAL A 1 94 ? -0.255 -28.75 -10.719 1 97.5 94 VAL A CA 1
ATOM 740 C C . VAL A 1 94 ? 0.003 -27.406 -11.375 1 97.5 94 VAL A C 1
ATOM 742 O O . VAL A 1 94 ? 0.641 -26.531 -10.789 1 97.5 94 VAL A O 1
ATOM 745 N N . GLY A 1 95 ? -0.507 -27.203 -12.641 1 97.44 95 GLY A N 1
ATOM 746 C CA . GLY A 1 95 ? -0.372 -25.969 -13.383 1 97.44 95 GLY A CA 1
ATOM 747 C C . GLY A 1 95 ? 0.561 -26.078 -14.57 1 97.44 95 GLY A C 1
ATOM 748 O O . GLY A 1 95 ? 1.347 -27.016 -14.664 1 97.44 95 GLY A O 1
ATOM 749 N N . SER A 1 96 ? 0.454 -25.203 -15.43 1 97.94 96 SER A N 1
ATOM 750 C CA . SER A 1 96 ? 1.201 -25.156 -16.688 1 97.94 96 SER A CA 1
ATOM 751 C C . SER A 1 96 ? 1.031 -23.812 -17.375 1 97.94 96 SER A C 1
ATOM 753 O O . SER A 1 96 ? 0.348 -22.922 -16.875 1 97.94 96 SER A O 1
ATOM 755 N N . LEU A 1 97 ? 1.723 -23.656 -18.5 1 98.25 97 LEU A N 1
ATOM 756 C CA . LEU A 1 97 ? 1.507 -22.5 -19.359 1 98.25 97 LEU A CA 1
ATOM 757 C C . LEU A 1 97 ? 0.046 -22.406 -19.781 1 98.25 97 LEU A C 1
ATOM 759 O O . LEU A 1 97 ? -0.513 -21.312 -19.859 1 98.25 97 LEU A O 1
ATOM 763 N N . GLU A 1 98 ? -0.581 -23.562 -19.969 1 97.44 98 GLU A N 1
ATOM 764 C CA . GLU A 1 98 ? -1.965 -23.578 -20.438 1 97.44 98 GLU A CA 1
ATOM 765 C C . GLU A 1 98 ? -2.928 -23.172 -19.312 1 97.44 98 GLU A C 1
ATOM 767 O O . GLU A 1 98 ? -3.898 -22.453 -19.562 1 97.44 98 GLU A O 1
ATOM 772 N N . SER A 1 99 ? -2.654 -23.609 -18.141 1 97.38 99 SER A N 1
ATOM 773 C CA . SER A 1 99 ? -3.572 -23.406 -17.016 1 97.38 99 SER A CA 1
ATOM 774 C C . SER A 1 99 ? -3.713 -21.922 -16.703 1 97.38 99 SER A C 1
ATOM 776 O O . SER A 1 99 ? -4.73 -21.5 -16.141 1 97.38 99 SER A O 1
ATOM 778 N N . HIS A 1 100 ? -2.758 -21.094 -16.984 1 97.94 100 HIS A N 1
ATOM 779 C CA . HIS A 1 100 ? -2.783 -19.688 -16.609 1 97.94 100 HIS A CA 1
ATOM 780 C C . HIS A 1 100 ? -2.73 -18.797 -17.844 1 97.94 100 HIS A C 1
ATOM 782 O O . HIS A 1 100 ? -2.459 -17.594 -17.734 1 97.94 100 HIS A O 1
ATOM 788 N N . ASP A 1 101 ? -2.971 -19.391 -19.047 1 98.31 101 ASP A N 1
ATOM 789 C CA . ASP A 1 101 ? -2.818 -18.688 -20.312 1 98.31 101 ASP A CA 1
ATOM 790 C C . ASP A 1 101 ? -3.701 -17.453 -20.359 1 98.31 101 ASP A C 1
ATOM 792 O O . ASP A 1 101 ? -3.225 -16.359 -20.672 1 98.31 101 ASP A O 1
ATOM 796 N N . ALA A 1 102 ? -4.98 -17.578 -20.016 1 98.06 102 ALA A N 1
ATOM 797 C CA . ALA A 1 102 ? -5.922 -16.453 -20.109 1 98.06 102 ALA A CA 1
ATOM 798 C C . ALA A 1 102 ? -5.57 -15.359 -19.109 1 98.06 102 ALA A C 1
ATOM 800 O O . ALA A 1 102 ? -5.688 -14.172 -19.422 1 98.06 102 ALA A O 1
ATOM 801 N N . ILE A 1 103 ? -5.18 -15.711 -17.891 1 98.25 103 ILE A N 1
ATOM 802 C CA . ILE A 1 103 ? -4.793 -14.758 -16.859 1 98.25 103 ILE A CA 1
ATOM 803 C C . ILE A 1 103 ? -3.598 -13.93 -17.344 1 98.25 103 ILE A C 1
ATOM 805 O O . ILE A 1 103 ? -3.619 -12.703 -17.281 1 98.25 103 ILE A O 1
ATOM 809 N N . CYS A 1 104 ? -2.594 -14.625 -17.875 1 98.75 104 CYS A N 1
ATOM 810 C CA . CYS A 1 104 ? -1.391 -13.961 -18.359 1 98.75 104 CYS A CA 1
ATOM 811 C C . CYS A 1 104 ? -1.712 -13.039 -19.531 1 98.75 104 CYS A C 1
ATOM 813 O O . CYS A 1 104 ? -1.234 -11.898 -19.578 1 98.75 104 CYS A O 1
ATOM 815 N N . ALA A 1 105 ? -2.523 -13.531 -20.453 1 98.69 105 ALA A N 1
ATOM 816 C CA . ALA A 1 105 ? -2.895 -12.75 -21.641 1 98.69 105 ALA A CA 1
ATOM 817 C C . ALA A 1 105 ? -3.623 -11.469 -21.234 1 98.69 105 ALA A C 1
ATOM 819 O O . ALA A 1 105 ? -3.289 -10.383 -21.719 1 98.69 105 ALA A O 1
ATOM 820 N N . GLU A 1 106 ? -4.566 -11.578 -20.328 1 98.56 106 GLU A N 1
ATOM 821 C CA . GLU A 1 106 ? -5.363 -10.43 -19.906 1 98.56 106 GLU A CA 1
ATOM 822 C C . GLU A 1 106 ? -4.535 -9.445 -19.094 1 98.56 106 GLU A C 1
ATOM 824 O O . GLU A 1 106 ? -4.727 -8.234 -19.188 1 98.56 106 GLU A O 1
ATOM 829 N N . LEU A 1 107 ? -3.672 -9.984 -18.266 1 98.69 107 LEU A N 1
ATOM 830 C CA . LEU A 1 107 ? -2.793 -9.125 -17.484 1 98.69 107 LEU A CA 1
ATOM 831 C C . LEU A 1 107 ? -1.862 -8.328 -18.391 1 98.69 107 LEU A C 1
ATOM 833 O O . LEU A 1 107 ? -1.722 -7.109 -18.234 1 98.69 107 LEU A O 1
ATOM 837 N N . ALA A 1 108 ? -1.242 -9 -19.359 1 98.81 108 ALA A N 1
ATOM 838 C CA . ALA A 1 108 ? -0.362 -8.336 -20.312 1 98.81 108 ALA A CA 1
ATOM 839 C C . ALA A 1 108 ? -1.11 -7.262 -21.094 1 98.81 108 ALA A C 1
ATOM 841 O O . ALA A 1 108 ? -0.622 -6.137 -21.25 1 98.81 108 ALA A O 1
ATOM 842 N N . HIS A 1 109 ? -2.262 -7.645 -21.547 1 98.56 109 HIS A N 1
ATOM 843 C CA . HIS A 1 109 ? -3.09 -6.738 -22.328 1 98.56 109 HIS A CA 1
ATOM 844 C C . HIS A 1 109 ? -3.504 -5.52 -21.516 1 98.56 109 HIS A C 1
ATOM 846 O O . HIS A 1 109 ? -3.352 -4.383 -21.969 1 98.56 109 HIS A O 1
ATOM 852 N N . GLY A 1 110 ? -4.027 -5.742 -20.359 1 98.12 110 GLY A N 1
ATOM 853 C CA . GLY A 1 110 ? -4.508 -4.664 -19.516 1 98.12 110 GLY A CA 1
ATOM 854 C C . GLY A 1 110 ? -3.416 -3.699 -19.094 1 98.12 110 GLY A C 1
ATOM 855 O O . GLY A 1 110 ? -3.633 -2.486 -19.047 1 98.12 110 GLY A O 1
ATOM 856 N N . ALA A 1 111 ? -2.289 -4.246 -18.734 1 98.44 111 ALA A N 1
ATOM 857 C CA . ALA A 1 111 ? -1.183 -3.416 -18.266 1 98.44 111 ALA A CA 1
ATOM 858 C C . ALA A 1 111 ? -0.372 -2.861 -19.422 1 98.44 111 ALA A C 1
ATOM 860 O O . ALA A 1 111 ? 0.496 -2.006 -19.234 1 98.44 111 ALA A O 1
ATOM 861 N N . GLN A 1 112 ? -0.616 -3.354 -20.625 1 98.5 112 GLN A N 1
ATOM 862 C CA . GLN A 1 112 ? 0.071 -2.955 -21.844 1 98.5 112 GLN A CA 1
ATOM 863 C C . GLN A 1 112 ? 1.577 -3.172 -21.734 1 98.5 112 GLN A C 1
ATOM 865 O O . GLN A 1 112 ? 2.365 -2.27 -22.031 1 98.5 112 GLN A O 1
ATOM 870 N N . VAL A 1 113 ? 1.94 -4.363 -21.297 1 98.69 113 VAL A N 1
ATOM 871 C CA . VAL A 1 113 ? 3.34 -4.758 -21.172 1 98.69 113 VAL A CA 1
ATOM 872 C C . VAL A 1 113 ? 3.529 -6.172 -21.703 1 98.69 113 VAL A C 1
ATOM 874 O O . VAL A 1 113 ? 2.594 -6.977 -21.703 1 98.69 113 VAL A O 1
ATOM 877 N N . GLU A 1 114 ? 4.715 -6.48 -22.172 1 98.81 114 GLU A N 1
ATOM 878 C CA . GLU A 1 114 ? 5.047 -7.867 -22.5 1 98.81 114 GLU A CA 1
ATOM 879 C C . GLU A 1 114 ? 5.148 -8.719 -21.234 1 98.81 114 GLU A C 1
ATOM 881 O O . GLU A 1 114 ? 5.547 -8.234 -20.172 1 98.81 114 GLU A O 1
ATOM 886 N N . LEU A 1 115 ? 4.762 -9.914 -21.359 1 98.88 115 LEU A N 1
ATOM 887 C CA . LEU A 1 115 ? 4.754 -10.836 -20.234 1 98.88 115 LEU A CA 1
ATOM 888 C C . LEU A 1 115 ? 5.348 -12.18 -20.625 1 98.88 115 LEU A C 1
ATOM 890 O O . LEU A 1 115 ? 5.113 -12.664 -21.734 1 98.88 115 LEU A O 1
ATOM 894 N N . VAL A 1 116 ? 6.172 -12.766 -19.781 1 98.94 116 VAL A N 1
ATOM 895 C CA . VAL A 1 116 ? 6.73 -14.102 -19.953 1 98.94 116 VAL A CA 1
ATOM 896 C C . VAL A 1 116 ? 6.266 -15.016 -18.828 1 98.94 116 VAL A C 1
ATOM 898 O O . VAL A 1 116 ? 6.422 -14.688 -17.641 1 98.94 116 VAL A O 1
ATOM 901 N N . SER A 1 117 ? 5.633 -16.062 -19.172 1 98.94 117 SER A N 1
ATOM 902 C CA . SER A 1 117 ? 5.227 -17.078 -18.203 1 98.94 117 SER A CA 1
ATOM 903 C C . SER A 1 117 ? 6.133 -18.312 -18.281 1 98.94 117 SER A C 1
ATOM 905 O O . SER A 1 117 ? 6.738 -18.578 -19.312 1 98.94 117 SER A O 1
ATOM 907 N N . VAL A 1 118 ? 6.203 -19.062 -17.188 1 98.94 118 VAL A N 1
ATOM 908 C CA . VAL A 1 118 ? 7.137 -20.172 -17.125 1 98.94 118 VAL A CA 1
ATOM 909 C C . VAL A 1 118 ? 6.383 -21.469 -16.781 1 98.94 118 VAL A C 1
ATOM 911 O O . VAL A 1 118 ? 5.402 -21.438 -16.047 1 98.94 118 VAL A O 1
ATOM 914 N N . ASP A 1 119 ? 6.801 -22.5 -17.375 1 98.81 119 ASP A N 1
ATOM 915 C CA . ASP A 1 119 ? 6.359 -23.844 -17.047 1 98.81 119 ASP A CA 1
ATOM 916 C C . ASP A 1 119 ? 7.426 -24.578 -16.234 1 98.81 119 ASP A C 1
ATOM 918 O O . ASP A 1 119 ? 8.07 -25.5 -16.734 1 98.81 119 ASP A O 1
ATOM 922 N N . TYR A 1 120 ? 7.543 -24.234 -14.984 1 98.81 120 TYR A N 1
ATOM 923 C CA . TYR A 1 120 ? 8.602 -24.781 -14.141 1 98.81 120 TYR A CA 1
ATOM 924 C C . TYR A 1 120 ? 8.336 -26.234 -13.805 1 98.81 120 TYR A C 1
ATOM 926 O O . TYR A 1 120 ? 7.199 -26.703 -13.922 1 98.81 120 TYR A O 1
ATOM 934 N N . ARG A 1 121 ? 9.352 -27 -13.391 1 98.69 121 ARG A N 1
ATOM 935 C CA . ARG A 1 121 ? 9.227 -28.391 -13.008 1 98.69 121 ARG A CA 1
ATOM 936 C C . ARG A 1 121 ? 8.352 -28.547 -11.766 1 98.69 121 ARG A C 1
ATOM 938 O O . ARG A 1 121 ? 8.414 -27.719 -10.852 1 98.69 121 ARG A O 1
ATOM 945 N N . LEU A 1 122 ? 7.586 -29.641 -11.703 1 98.62 122 LEU A N 1
ATOM 946 C CA . LEU A 1 122 ? 6.613 -29.797 -10.633 1 98.62 122 LEU A CA 1
ATOM 947 C C . LEU A 1 122 ? 7.035 -30.922 -9.688 1 98.62 122 LEU A C 1
ATOM 949 O O . LEU A 1 122 ? 7.699 -31.875 -10.109 1 98.62 122 LEU A O 1
ATOM 953 N N . ALA A 1 123 ? 6.727 -30.719 -8.469 1 98.19 123 ALA A N 1
ATOM 954 C CA . ALA A 1 123 ? 6.746 -31.828 -7.508 1 98.19 123 ALA A CA 1
ATOM 955 C C . ALA A 1 123 ? 5.578 -32.781 -7.75 1 98.19 123 ALA A C 1
ATOM 957 O O . ALA A 1 123 ? 4.551 -32.375 -8.305 1 98.19 123 ALA A O 1
ATOM 958 N N . PRO A 1 124 ? 5.617 -34.094 -7.492 1 97.69 124 PRO A N 1
ATOM 959 C CA . PRO A 1 124 ? 6.695 -34.719 -6.719 1 97.69 124 PRO A CA 1
ATOM 960 C C . PRO A 1 124 ? 7.812 -35.281 -7.602 1 97.69 124 PRO A C 1
ATOM 962 O O . PRO A 1 124 ? 8.82 -35.75 -7.09 1 97.69 124 PRO A O 1
ATOM 965 N N . GLU A 1 125 ? 7.652 -35.219 -8.953 1 98.25 125 GLU A N 1
ATOM 966 C CA . GLU A 1 125 ? 8.719 -35.719 -9.82 1 98.25 125 GLU A CA 1
ATOM 967 C C . GLU A 1 125 ? 10.008 -34.938 -9.609 1 98.25 125 GLU A C 1
ATOM 969 O O . GLU A 1 125 ? 11.102 -35.469 -9.742 1 98.25 125 GLU A O 1
ATOM 974 N N . HIS A 1 126 ? 9.906 -33.688 -9.328 1 98.38 126 HIS A N 1
ATOM 975 C CA . HIS A 1 126 ? 11.016 -32.781 -9.039 1 98.38 126 HIS A CA 1
ATOM 976 C C . HIS A 1 126 ? 10.797 -32.062 -7.715 1 98.38 126 HIS A C 1
ATOM 978 O O . HIS A 1 126 ? 10.039 -31.078 -7.652 1 98.38 126 HIS A O 1
ATOM 984 N N . LEU A 1 127 ? 11.477 -32.438 -6.73 1 98.25 127 LEU A N 1
ATOM 985 C CA . LEU A 1 127 ? 11.352 -31.844 -5.395 1 98.25 127 LEU A CA 1
ATOM 986 C C . LEU A 1 127 ? 12.117 -30.531 -5.297 1 98.25 127 LEU A C 1
ATOM 988 O O . LEU A 1 127 ? 12.805 -30.141 -6.238 1 98.25 127 LEU A O 1
ATOM 992 N N . TRP A 1 128 ? 11.984 -29.797 -4.234 1 98.25 128 TRP A N 1
ATOM 993 C CA . TRP A 1 128 ? 12.797 -28.609 -3.982 1 98.25 128 TRP A CA 1
ATOM 994 C C . TRP A 1 128 ? 14.281 -28.938 -4.117 1 98.25 128 TRP A C 1
ATOM 996 O O . TRP A 1 128 ? 14.75 -29.969 -3.654 1 98.25 128 TRP A O 1
ATOM 1006 N N . PRO A 1 129 ? 14.891 -28.047 -4.781 1 98.62 129 PRO A N 1
ATOM 1007 C CA . PRO A 1 129 ? 14.562 -26.688 -5.215 1 98.62 129 PRO A CA 1
ATOM 1008 C C . PRO A 1 129 ? 14.336 -26.578 -6.719 1 98.62 129 PRO A C 1
ATOM 1010 O O . PRO A 1 129 ? 14.617 -25.547 -7.32 1 98.62 129 PRO A O 1
ATOM 1013 N N . ALA A 1 130 ? 13.875 -27.641 -7.375 1 98.69 130 ALA A N 1
ATOM 1014 C CA . ALA A 1 130 ? 13.828 -27.703 -8.836 1 98.69 130 ALA A CA 1
ATOM 1015 C C . ALA A 1 130 ? 13 -26.562 -9.406 1 98.69 130 ALA A C 1
ATOM 1017 O O . ALA A 1 130 ? 13.453 -25.844 -10.305 1 98.69 130 ALA A O 1
ATOM 1018 N N . ALA A 1 131 ? 11.781 -26.422 -8.922 1 98.81 131 ALA A N 1
ATOM 1019 C CA . ALA A 1 131 ? 10.906 -25.344 -9.391 1 98.81 131 ALA A CA 1
ATOM 1020 C C . ALA A 1 131 ? 11.555 -23.984 -9.188 1 98.81 131 ALA A C 1
ATOM 1022 O O . ALA A 1 131 ? 11.547 -23.141 -10.086 1 98.81 131 ALA A O 1
ATOM 1023 N N . PHE A 1 132 ? 12.148 -23.781 -8.008 1 98.88 132 PHE A N 1
ATOM 1024 C CA . PHE A 1 132 ? 12.812 -22.547 -7.645 1 98.88 132 PHE A CA 1
ATOM 1025 C C . PHE A 1 132 ? 13.977 -22.25 -8.586 1 98.88 132 PHE A C 1
ATOM 1027 O O . PHE A 1 132 ? 14.117 -21.141 -9.086 1 98.88 132 PHE A O 1
ATOM 1034 N N . GLU A 1 133 ? 14.742 -23.234 -8.875 1 98.69 133 GLU A N 1
ATOM 1035 C CA . GLU A 1 133 ? 15.898 -23.094 -9.758 1 98.69 133 GLU A CA 1
ATOM 1036 C C . GLU A 1 133 ? 15.469 -22.766 -11.188 1 98.69 133 GLU A C 1
ATOM 1038 O O . GLU A 1 133 ? 16.109 -21.953 -11.852 1 98.69 133 GLU A O 1
ATOM 1043 N N . ASP A 1 134 ? 14.406 -23.438 -11.641 1 98.88 134 ASP A N 1
ATOM 1044 C CA . ASP A 1 134 ? 13.883 -23.094 -12.961 1 98.88 134 ASP A CA 1
ATOM 1045 C C . ASP A 1 134 ? 13.5 -21.625 -13.039 1 98.88 134 ASP A C 1
ATOM 1047 O O . ASP A 1 134 ? 13.844 -20.938 -14 1 98.88 134 ASP A O 1
ATOM 1051 N N . CYS A 1 135 ? 12.836 -21.125 -12.039 1 98.94 135 CYS A N 1
ATOM 1052 C CA . CYS A 1 135 ? 12.406 -19.734 -12.016 1 98.94 135 CYS A CA 1
ATOM 1053 C C . CYS A 1 135 ? 13.602 -18.797 -11.938 1 98.94 135 CYS A C 1
ATOM 1055 O O . CYS A 1 135 ? 13.609 -17.734 -12.562 1 98.94 135 CYS A O 1
ATOM 1057 N N . CYS A 1 136 ? 14.609 -19.156 -11.18 1 98.81 136 CYS A N 1
ATOM 1058 C CA . CYS A 1 136 ? 15.836 -18.359 -11.109 1 98.81 136 CYS A CA 1
ATOM 1059 C C . CYS A 1 136 ? 16.5 -18.281 -12.477 1 98.81 136 CYS A C 1
ATOM 1061 O O . CYS A 1 136 ? 16.922 -17.203 -12.898 1 98.81 136 CYS A O 1
ATOM 1063 N N . ASP A 1 137 ? 16.578 -19.406 -13.141 1 98.69 137 ASP A N 1
ATOM 1064 C CA . ASP A 1 137 ? 17.219 -19.453 -14.461 1 98.69 137 ASP A CA 1
ATOM 1065 C C . ASP A 1 137 ? 16.484 -18.547 -15.445 1 98.69 137 ASP A C 1
ATOM 1067 O O . ASP A 1 137 ? 17.109 -17.812 -16.203 1 98.69 137 ASP A O 1
ATOM 1071 N N . VAL A 1 138 ? 15.164 -18.609 -15.438 1 98.88 138 VAL A N 1
ATOM 1072 C CA . VAL A 1 138 ? 14.375 -17.781 -16.344 1 98.88 138 VAL A CA 1
ATOM 1073 C C . VAL A 1 138 ? 14.562 -16.312 -15.977 1 98.88 138 VAL A C 1
ATOM 1075 O O . VAL A 1 138 ? 14.742 -15.461 -16.859 1 98.88 138 VAL A O 1
ATOM 1078 N N . LEU A 1 139 ? 14.555 -15.992 -14.68 1 98.88 139 LEU A N 1
ATOM 1079 C CA . LEU A 1 139 ? 14.766 -14.625 -14.219 1 98.88 139 LEU A CA 1
ATOM 1080 C C . LEU A 1 139 ? 16.094 -14.07 -14.734 1 98.88 139 LEU A C 1
ATOM 1082 O O . LEU A 1 139 ? 16.141 -12.969 -15.273 1 98.88 139 LEU A O 1
ATOM 1086 N N . GLU A 1 140 ? 17.109 -14.828 -14.555 1 98.38 140 GLU A N 1
ATOM 1087 C CA . GLU A 1 140 ? 18.438 -14.398 -14.969 1 98.38 140 GLU A CA 1
ATOM 1088 C C . GLU A 1 140 ? 18.5 -14.172 -16.484 1 98.38 140 GLU A C 1
ATOM 1090 O O . GLU A 1 140 ? 19.109 -13.203 -16.938 1 98.38 140 GLU A O 1
ATOM 1095 N N . ALA A 1 141 ? 17.906 -15.086 -17.203 1 98.44 141 ALA A N 1
ATOM 1096 C CA . ALA A 1 141 ? 17.875 -14.945 -18.656 1 98.44 141 ALA A CA 1
ATOM 1097 C C . ALA A 1 141 ? 17.156 -13.672 -19.078 1 98.44 141 ALA A C 1
ATOM 1099 O O . ALA A 1 141 ? 17.594 -12.969 -19.984 1 98.44 141 ALA A O 1
ATOM 1100 N N . LEU A 1 142 ? 16.047 -13.391 -18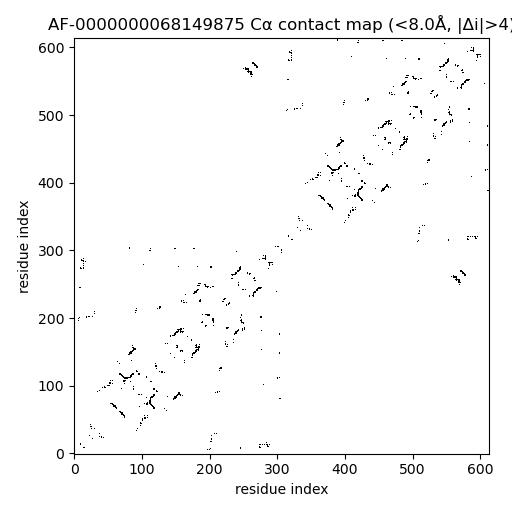.438 1 98.56 142 LEU A N 1
ATOM 1101 C CA . LEU A 1 142 ? 15.273 -12.203 -18.766 1 98.56 142 LEU A CA 1
ATOM 1102 C C . LEU A 1 142 ? 16.031 -10.938 -18.391 1 98.56 142 LEU A C 1
ATOM 1104 O O . LEU A 1 142 ? 16 -9.953 -19.125 1 98.56 142 LEU A O 1
ATOM 1108 N N . LEU A 1 143 ? 16.688 -10.93 -17.266 1 98.19 143 LEU A N 1
ATOM 1109 C CA . LEU A 1 143 ? 17.438 -9.766 -16.812 1 98.19 143 LEU A CA 1
ATOM 1110 C C . LEU A 1 143 ? 18.625 -9.5 -17.75 1 98.19 143 LEU A C 1
ATOM 1112 O O . LEU A 1 143 ? 19.031 -8.352 -17.922 1 98.19 143 LEU A O 1
ATOM 1116 N N . ALA A 1 144 ? 19.141 -10.547 -18.297 1 96.94 144 ALA A N 1
ATOM 1117 C CA . ALA A 1 144 ? 20.297 -10.422 -19.203 1 96.94 144 ALA A CA 1
ATOM 1118 C C . ALA A 1 144 ? 19.922 -9.609 -20.438 1 96.94 144 ALA A C 1
ATOM 1120 O O . ALA A 1 144 ? 20.812 -9.047 -21.109 1 96.94 144 ALA A O 1
ATOM 1121 N N . ASP A 1 145 ? 18.656 -9.516 -20.734 1 95.25 145 ASP A N 1
ATOM 1122 C CA . ASP A 1 145 ? 18.172 -8.742 -21.875 1 95.25 145 ASP A CA 1
ATOM 1123 C C . ASP A 1 145 ? 18.312 -7.242 -21.609 1 95.25 145 ASP A C 1
ATOM 1125 O O . ASP A 1 145 ? 18.156 -6.426 -22.516 1 95.25 145 ASP A O 1
ATOM 1129 N N . GLY A 1 146 ? 18.5 -6.859 -20.359 1 96.56 146 GLY A N 1
ATOM 1130 C CA . GLY A 1 146 ? 18.75 -5.469 -20.016 1 96.56 146 GLY A CA 1
ATOM 1131 C C . GLY A 1 146 ? 17.484 -4.672 -19.781 1 96.56 146 GLY A C 1
ATOM 1132 O O . GLY A 1 146 ? 17.531 -3.459 -19.562 1 96.56 146 GLY A O 1
ATOM 1133 N N . ARG A 1 147 ? 16.328 -5.305 -19.891 1 97.31 147 ARG A N 1
ATOM 1134 C CA . ARG A 1 147 ? 15.055 -4.629 -19.641 1 97.31 147 ARG A CA 1
ATOM 1135 C C . ARG A 1 147 ? 14.617 -4.793 -18.188 1 97.31 147 ARG A C 1
ATOM 1137 O O . ARG A 1 147 ? 14.812 -5.852 -17.594 1 97.31 147 ARG A O 1
ATOM 1144 N N . PRO A 1 148 ? 13.953 -3.705 -17.609 1 98.44 148 PRO A N 1
ATOM 1145 C CA . PRO A 1 148 ? 13.414 -3.871 -16.266 1 98.44 148 PRO A CA 1
ATOM 1146 C C . PRO A 1 148 ? 12.344 -4.957 -16.188 1 98.44 148 PRO A C 1
ATOM 1148 O O . PRO A 1 148 ? 11.648 -5.219 -17.172 1 98.44 148 PRO A O 1
ATOM 1151 N N . LEU A 1 149 ? 12.258 -5.559 -15 1 98.81 149 LEU A N 1
ATOM 1152 C CA . LEU A 1 149 ? 11.367 -6.707 -14.844 1 98.81 149 LEU A CA 1
ATOM 1153 C C . LEU A 1 149 ? 10.477 -6.543 -13.617 1 98.81 149 LEU A C 1
ATOM 1155 O O . LEU A 1 149 ? 10.945 -6.117 -12.562 1 98.81 149 LEU A O 1
ATOM 1159 N N . VAL A 1 150 ? 9.211 -6.754 -13.766 1 98.94 150 VAL A N 1
ATOM 1160 C CA . VAL A 1 150 ? 8.297 -7.004 -12.648 1 98.94 150 VAL A CA 1
ATOM 1161 C C . VAL A 1 150 ? 8.062 -8.5 -12.5 1 98.94 150 VAL A C 1
ATOM 1163 O O . VAL A 1 150 ? 7.707 -9.18 -13.469 1 98.94 150 VAL A O 1
ATOM 1166 N N . VAL A 1 151 ? 8.328 -9.047 -11.336 1 99 151 VAL A N 1
ATOM 1167 C CA . VAL A 1 151 ? 8.086 -10.461 -11.062 1 99 151 VAL A CA 1
ATOM 1168 C C . VAL A 1 151 ? 6.719 -10.633 -10.398 1 99 151 VAL A C 1
ATOM 1170 O O . VAL A 1 151 ? 6.422 -9.961 -9.398 1 99 151 VAL A O 1
ATOM 1173 N N . ALA A 1 152 ? 5.891 -11.469 -10.977 1 98.94 152 ALA A N 1
ATOM 1174 C CA . ALA A 1 152 ? 4.523 -11.648 -10.492 1 98.94 152 ALA A CA 1
ATOM 1175 C C . ALA A 1 152 ? 4.168 -13.133 -10.398 1 98.94 152 ALA A C 1
ATOM 1177 O O . ALA A 1 152 ? 4.684 -13.953 -11.156 1 98.94 152 ALA A O 1
ATOM 1178 N N . GLY A 1 153 ? 3.289 -13.445 -9.508 1 98.94 153 GLY A N 1
ATOM 1179 C CA . GLY A 1 153 ? 2.797 -14.812 -9.414 1 98.94 153 GLY A CA 1
ATOM 1180 C C . GLY A 1 153 ? 1.678 -14.969 -8.398 1 98.94 153 GLY A C 1
ATOM 1181 O O . GLY A 1 153 ? 1.468 -14.102 -7.555 1 98.94 153 GLY A O 1
ATOM 1182 N N . ASP A 1 154 ? 0.942 -16.094 -8.5 1 98.88 154 ASP A N 1
ATOM 1183 C CA . ASP A 1 154 ? -0.17 -16.344 -7.594 1 98.88 154 ASP A CA 1
ATOM 1184 C C . ASP A 1 154 ? 0.057 -17.625 -6.789 1 98.88 154 ASP A C 1
ATOM 118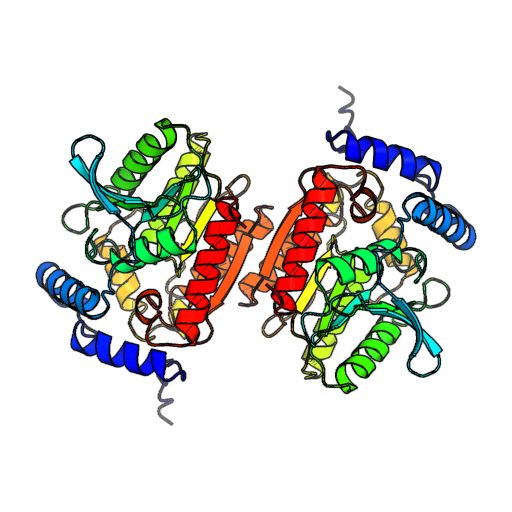6 O O . ASP A 1 154 ? 0.651 -18.578 -7.293 1 98.88 154 ASP A O 1
ATOM 1190 N N . SER A 1 155 ? -0.382 -17.641 -5.535 1 98.75 155 SER A N 1
ATOM 1191 C CA . SER A 1 155 ? -0.339 -18.828 -4.691 1 98.75 155 SER A CA 1
ATOM 1192 C C . SER A 1 155 ? 1.082 -19.359 -4.574 1 98.75 155 SER A C 1
ATOM 1194 O O . SER A 1 155 ? 1.987 -18.656 -4.129 1 98.75 155 SER A O 1
ATOM 1196 N N . ALA A 1 156 ? 1.347 -20.641 -5.117 1 98.88 156 ALA A N 1
ATOM 1197 C CA . ALA A 1 156 ? 2.691 -21.203 -5.145 1 98.88 156 ALA A CA 1
ATOM 1198 C C . ALA A 1 156 ? 3.617 -20.391 -6.035 1 98.88 156 ALA A C 1
ATOM 1200 O O . ALA A 1 156 ? 4.809 -20.25 -5.742 1 98.88 156 ALA A O 1
ATOM 1201 N N . GLY A 1 157 ? 3.039 -19.844 -7.105 1 98.94 157 GLY A N 1
ATOM 1202 C CA . GLY A 1 157 ? 3.805 -18.938 -7.945 1 98.94 157 GLY A CA 1
ATOM 1203 C C . GLY A 1 157 ? 4.184 -17.641 -7.246 1 98.94 157 GLY A C 1
ATOM 1204 O O . GLY A 1 157 ? 5.238 -17.062 -7.52 1 98.94 157 GLY A O 1
ATOM 1205 N N . GLY A 1 158 ? 3.24 -17.125 -6.395 1 98.94 158 GLY A N 1
ATOM 1206 C CA . GLY A 1 158 ? 3.592 -16 -5.543 1 98.94 158 GLY A CA 1
ATOM 1207 C C . GLY A 1 158 ? 4.734 -16.297 -4.594 1 98.94 158 GLY A C 1
ATOM 1208 O O . GLY A 1 158 ? 5.586 -15.445 -4.344 1 98.94 158 GLY A O 1
ATOM 1209 N N . ASN A 1 159 ? 4.73 -17.516 -4.043 1 98.94 159 ASN A N 1
ATOM 1210 C CA . ASN A 1 159 ? 5.836 -17.984 -3.215 1 98.94 159 ASN A CA 1
ATOM 1211 C C . ASN A 1 159 ? 7.16 -17.953 -3.979 1 98.94 159 ASN A C 1
ATOM 1213 O O . ASN A 1 159 ? 8.141 -17.375 -3.508 1 98.94 159 ASN A O 1
ATOM 1217 N N . LEU A 1 160 ? 7.172 -18.562 -5.152 1 98.94 160 LEU A N 1
ATOM 1218 C CA . LEU A 1 160 ? 8.375 -18.609 -5.984 1 98.94 160 LEU A CA 1
ATOM 1219 C C . LEU A 1 160 ? 8.828 -17.203 -6.375 1 98.94 160 LEU A C 1
ATOM 1221 O O . LEU A 1 160 ? 10.023 -16.922 -6.391 1 98.94 160 LEU A O 1
ATOM 1225 N N . SER A 1 161 ? 7.867 -16.359 -6.68 1 98.94 161 SER A N 1
ATOM 1226 C CA . SER A 1 161 ? 8.18 -14.969 -7.023 1 98.94 161 SER A CA 1
ATOM 1227 C C . SER A 1 161 ? 8.914 -14.273 -5.887 1 98.94 161 SER A C 1
ATOM 1229 O O . SER A 1 161 ? 9.977 -13.68 -6.098 1 98.94 161 SER A O 1
ATOM 1231 N N . ALA A 1 162 ? 8.352 -14.336 -4.672 1 98.94 162 ALA A N 1
ATOM 1232 C CA . ALA A 1 162 ? 9 -13.727 -3.514 1 98.94 162 ALA A CA 1
ATOM 1233 C C . ALA A 1 162 ? 10.383 -14.328 -3.283 1 98.94 162 ALA A C 1
ATOM 1235 O O . ALA A 1 162 ? 11.344 -13.609 -3.008 1 98.94 162 ALA A O 1
ATOM 1236 N N . GLY A 1 163 ? 10.477 -15.648 -3.449 1 98.94 163 GLY A N 1
ATOM 1237 C CA . GLY A 1 163 ? 11.734 -16.344 -3.236 1 98.94 163 GLY A CA 1
ATOM 1238 C C . GLY A 1 163 ? 12.828 -15.914 -4.195 1 98.94 163 GLY A C 1
ATOM 1239 O O . GLY A 1 163 ? 13.953 -15.625 -3.777 1 98.94 163 GLY A O 1
ATOM 1240 N N . ILE A 1 164 ? 12.539 -15.859 -5.477 1 98.94 164 ILE A N 1
ATOM 1241 C CA . ILE A 1 164 ? 13.586 -15.555 -6.449 1 98.94 164 ILE A CA 1
ATOM 1242 C C . ILE A 1 164 ? 13.969 -14.086 -6.348 1 98.94 164 ILE A C 1
ATOM 1244 O O . ILE A 1 164 ? 15.109 -13.711 -6.621 1 98.94 164 ILE A O 1
ATOM 1248 N N . VAL A 1 165 ? 13.07 -13.188 -5.953 1 98.94 165 VAL A N 1
ATOM 1249 C CA . VAL A 1 165 ? 13.391 -11.781 -5.734 1 98.94 165 VAL A CA 1
ATOM 1250 C C . VAL A 1 165 ? 14.344 -11.648 -4.551 1 98.94 165 VAL A C 1
ATOM 1252 O O . VAL A 1 165 ? 15.305 -10.883 -4.602 1 98.94 165 VAL A O 1
ATOM 1255 N N . LEU A 1 166 ? 14.07 -12.406 -3.465 1 98.88 166 LEU A N 1
ATOM 1256 C CA . LEU A 1 166 ? 14.977 -12.438 -2.324 1 98.88 166 LEU A CA 1
ATOM 1257 C C . LEU A 1 166 ? 16.359 -12.93 -2.746 1 98.88 166 LEU A C 1
ATOM 1259 O O . LEU A 1 166 ? 17.375 -12.352 -2.348 1 98.88 166 LEU A O 1
ATOM 1263 N N . LYS A 1 167 ? 16.391 -13.977 -3.539 1 98.81 167 LYS A N 1
ATOM 1264 C CA . LYS A 1 167 ? 17.672 -14.5 -4 1 98.81 167 LYS A CA 1
ATOM 1265 C C . LYS A 1 167 ? 18.406 -13.484 -4.867 1 98.81 167 LYS A C 1
ATOM 1267 O O . LYS A 1 167 ? 19.625 -13.32 -4.746 1 98.81 167 LYS A O 1
ATOM 1272 N N . ALA A 1 168 ? 17.688 -12.891 -5.781 1 98.69 168 ALA A N 1
ATOM 1273 C CA . ALA A 1 168 ? 18.281 -11.867 -6.633 1 98.69 168 ALA A CA 1
ATOM 1274 C C . ALA A 1 168 ? 18.938 -10.773 -5.797 1 98.69 168 ALA A C 1
ATOM 1276 O O . ALA A 1 168 ? 20.062 -10.352 -6.094 1 98.69 168 ALA A O 1
ATOM 1277 N N . LYS A 1 169 ? 18.281 -10.281 -4.773 1 98.31 169 LYS A N 1
ATOM 1278 C CA . LYS A 1 169 ? 18.859 -9.305 -3.861 1 98.31 169 LYS A CA 1
ATOM 1279 C C . LYS A 1 169 ? 20.141 -9.844 -3.234 1 98.31 169 LYS A C 1
ATOM 1281 O O . LYS A 1 169 ? 21.156 -9.141 -3.195 1 98.31 169 LYS A O 1
ATOM 1286 N N . ALA A 1 170 ? 20.047 -11.047 -2.717 1 98 170 ALA A N 1
ATOM 1287 C CA . ALA A 1 170 ? 21.188 -11.664 -2.057 1 98 170 ALA A CA 1
ATOM 1288 C C . ALA A 1 170 ? 22.391 -11.75 -2.998 1 98 170 ALA A C 1
ATOM 1290 O O . ALA A 1 170 ? 23.531 -11.648 -2.561 1 98 170 ALA A O 1
ATOM 1291 N N . GLU A 1 171 ? 22.109 -11.867 -4.266 1 97.94 171 GLU A N 1
ATOM 1292 C CA . GLU A 1 171 ? 23.172 -12.023 -5.258 1 97.94 171 GLU A CA 1
ATOM 1293 C C . GLU A 1 171 ? 23.516 -10.688 -5.906 1 97.94 171 GLU A C 1
ATOM 1295 O O . GLU A 1 171 ? 24.375 -10.633 -6.797 1 97.94 171 GLU A O 1
ATOM 1300 N N . GLY A 1 172 ? 22.859 -9.656 -5.523 1 97.31 172 GLY A N 1
ATOM 1301 C CA . GLY A 1 172 ? 23.141 -8.32 -6.027 1 97.31 172 GLY A CA 1
ATOM 1302 C C . GLY A 1 172 ? 22.672 -8.109 -7.453 1 97.31 172 GLY A C 1
ATOM 1303 O O . GLY A 1 172 ? 23.25 -7.309 -8.195 1 97.31 172 GLY A O 1
ATOM 1304 N N . LEU A 1 173 ? 21.656 -8.898 -7.906 1 97.38 173 LEU A N 1
ATOM 1305 C CA . LEU A 1 173 ? 21.125 -8.727 -9.25 1 97.38 173 LEU A CA 1
ATOM 1306 C C . LEU A 1 173 ? 20.234 -7.492 -9.32 1 97.38 173 LEU A C 1
ATOM 1308 O O . LEU A 1 173 ? 19.438 -7.234 -8.414 1 97.38 173 LEU A O 1
ATOM 1312 N N . ALA A 1 174 ? 20.453 -6.699 -10.375 1 97.06 174 ALA A N 1
ATOM 1313 C CA . ALA A 1 174 ? 19.656 -5.492 -10.602 1 97.06 174 ALA A CA 1
ATOM 1314 C C . ALA A 1 174 ? 18.625 -5.715 -11.703 1 97.06 174 ALA A C 1
ATOM 1316 O O . ALA A 1 174 ? 18.672 -6.73 -12.398 1 97.06 174 ALA A O 1
ATOM 1317 N N . GLY A 1 175 ? 17.688 -4.867 -11.805 1 98.38 175 GLY A N 1
ATOM 1318 C CA . GLY A 1 175 ? 16.797 -4.883 -12.938 1 98.38 175 GLY A CA 1
ATOM 1319 C C . GLY A 1 175 ? 15.367 -5.25 -12.562 1 98.38 175 GLY A C 1
ATOM 1320 O O . GLY A 1 175 ? 14.445 -5.059 -13.359 1 98.38 175 GLY A O 1
ATOM 1321 N N . ILE A 1 176 ? 15.156 -5.797 -11.352 1 98.88 176 ILE A N 1
ATOM 1322 C CA . ILE A 1 176 ? 13.797 -6.051 -10.891 1 98.88 176 ILE A CA 1
ATOM 1323 C C . ILE A 1 176 ? 13.203 -4.773 -10.297 1 98.88 176 ILE A C 1
ATOM 1325 O O . ILE A 1 176 ? 13.695 -4.262 -9.289 1 98.88 176 ILE A O 1
ATOM 1329 N N . VAL A 1 177 ? 12.086 -4.324 -10.867 1 98.69 177 VAL A N 1
ATOM 1330 C CA . VAL A 1 177 ? 11.594 -3.006 -10.484 1 98.69 177 VAL A CA 1
ATOM 1331 C C . VAL A 1 177 ? 10.281 -3.152 -9.711 1 98.69 177 VAL A C 1
ATOM 1333 O O . VAL A 1 177 ? 9.703 -2.156 -9.266 1 98.69 177 VAL A O 1
ATOM 1336 N N . GLY A 1 178 ? 9.805 -4.383 -9.516 1 98.88 178 GLY A N 1
ATOM 1337 C CA . GLY A 1 178 ? 8.594 -4.637 -8.75 1 98.88 178 GLY A CA 1
ATOM 1338 C C . GLY A 1 178 ? 8.328 -6.109 -8.516 1 98.88 178 GLY A C 1
ATOM 1339 O O . GLY A 1 178 ? 8.844 -6.961 -9.242 1 98.88 178 GLY A O 1
ATOM 1340 N N . GLN A 1 179 ? 7.59 -6.43 -7.543 1 98.94 179 GLN A N 1
ATOM 1341 C CA . GLN A 1 179 ? 7.074 -7.77 -7.293 1 98.94 179 GLN A CA 1
ATOM 1342 C C . GLN A 1 179 ? 5.574 -7.738 -7.012 1 98.94 179 GLN A C 1
ATOM 1344 O O . GLN A 1 179 ? 5.074 -6.805 -6.379 1 98.94 179 GLN A O 1
ATOM 1349 N N . VAL A 1 180 ? 4.859 -8.625 -7.566 1 99 180 VAL A N 1
ATOM 1350 C CA . VAL A 1 180 ? 3.412 -8.75 -7.449 1 99 180 VAL A CA 1
ATOM 1351 C C . VAL A 1 180 ? 3.055 -10.133 -6.918 1 99 180 VAL A C 1
ATOM 1353 O O . VAL A 1 180 ? 3.293 -11.141 -7.586 1 99 180 VAL A O 1
ATOM 1356 N N . LEU A 1 181 ? 2.508 -10.172 -5.715 1 99 181 LEU A N 1
ATOM 1357 C CA . LEU A 1 181 ? 2.191 -11.422 -5.047 1 99 181 LEU A CA 1
ATOM 1358 C C . LEU A 1 181 ? 0.689 -11.547 -4.805 1 99 181 LEU A C 1
ATOM 1360 O O . LEU A 1 181 ? 0.118 -10.781 -4.023 1 99 181 LEU A O 1
ATOM 1364 N N . ILE A 1 182 ? 0.04 -12.523 -5.457 1 98.94 182 ILE A N 1
ATOM 1365 C CA . ILE A 1 182 ? -1.407 -12.695 -5.379 1 98.94 182 ILE A CA 1
ATOM 1366 C C . ILE A 1 182 ? -1.736 -13.922 -4.531 1 98.94 182 ILE A C 1
ATOM 1368 O O . ILE A 1 182 ? -1.439 -15.055 -4.922 1 98.94 182 ILE A O 1
ATOM 1372 N N . TYR A 1 183 ? -2.367 -13.734 -3.379 1 98.88 183 TYR A N 1
ATOM 1373 C CA . TYR A 1 183 ? -2.695 -14.711 -2.348 1 98.88 183 TYR A CA 1
ATOM 1374 C C . TYR A 1 183 ? -1.577 -15.734 -2.189 1 98.88 183 TYR A C 1
ATOM 1376 O O . TYR A 1 183 ? -1.815 -16.938 -2.27 1 98.88 183 TYR A O 1
ATOM 1384 N N . PRO A 1 184 ? -0.397 -15.266 -1.887 1 98.94 184 PRO A N 1
ATOM 1385 C CA . PRO A 1 184 ? 0.793 -16.125 -1.837 1 98.94 184 PRO A CA 1
ATOM 1386 C C . PRO A 1 184 ? 0.868 -16.953 -0.561 1 98.94 184 PRO A C 1
ATOM 1388 O O . PRO A 1 184 ? 0.44 -16.5 0.504 1 98.94 184 PRO A O 1
ATOM 1391 N N . GLY A 1 185 ? 1.336 -18.188 -0.688 1 98.75 185 GLY A N 1
ATOM 1392 C CA . GLY A 1 185 ? 1.845 -18.906 0.47 1 98.75 185 GLY A CA 1
ATOM 1393 C C . GLY A 1 185 ? 3.303 -18.609 0.763 1 98.75 185 GLY A C 1
ATOM 1394 O O . GLY A 1 185 ? 4.18 -18.922 -0.051 1 98.75 185 GLY A O 1
ATOM 1395 N N . LEU A 1 186 ? 3.551 -18.047 1.947 1 98.88 186 LEU A N 1
ATOM 1396 C CA . LEU A 1 186 ? 4.898 -17.516 2.141 1 98.88 186 LEU A CA 1
ATOM 1397 C C . LEU A 1 186 ? 5.555 -18.141 3.371 1 98.88 186 LEU A C 1
ATOM 1399 O O . LEU A 1 186 ? 6.512 -17.578 3.914 1 98.88 186 LEU A O 1
ATOM 1403 N N . GLY A 1 187 ? 5.008 -19.281 3.84 1 98.56 187 GLY A N 1
ATOM 1404 C CA . GLY A 1 187 ? 5.672 -20.062 4.875 1 98.56 187 GLY A CA 1
ATOM 1405 C C . GLY A 1 187 ? 5.145 -19.766 6.27 1 98.56 187 GLY A C 1
ATOM 1406 O O . GLY A 1 187 ? 5.867 -19.938 7.254 1 98.56 187 GLY A O 1
ATOM 1407 N N . GLY A 1 188 ? 3.947 -19.328 6.41 1 98.31 188 GLY A N 1
ATOM 1408 C CA . GLY A 1 188 ? 3.367 -19.031 7.711 1 98.31 188 GLY A CA 1
ATOM 1409 C C . GLY A 1 188 ? 3.178 -20.281 8.562 1 98.31 188 GLY A C 1
ATOM 1410 O O . GLY A 1 188 ? 3.332 -21.406 8.078 1 98.31 188 GLY A O 1
ATOM 1411 N N . ASP A 1 189 ? 2.895 -20.062 9.859 1 98.25 189 ASP A N 1
ATOM 1412 C CA . ASP A 1 189 ? 2.664 -21.109 10.844 1 98.25 189 ASP A CA 1
ATOM 1413 C C . ASP A 1 189 ? 1.259 -21.688 10.711 1 98.25 189 ASP A C 1
ATOM 1415 O O . ASP A 1 189 ? 0.27 -21.016 11 1 98.25 189 ASP A O 1
ATOM 1419 N N . LEU A 1 190 ? 1.159 -22.938 10.352 1 98.25 190 LEU A N 1
ATOM 1420 C CA . LEU A 1 190 ? -0.109 -23.578 10.023 1 98.25 190 LEU A CA 1
ATOM 1421 C C . LEU A 1 190 ? -0.997 -23.688 11.258 1 98.25 190 LEU A C 1
ATOM 1423 O O . LEU A 1 190 ? -2.186 -24 11.148 1 98.25 190 LEU A O 1
ATOM 1427 N N . THR A 1 191 ? -0.507 -23.359 12.398 1 98.31 191 THR A N 1
ATOM 1428 C CA . THR A 1 191 ? -1.263 -23.516 13.633 1 98.31 191 THR A CA 1
ATOM 1429 C C . THR A 1 191 ? -1.697 -22.156 14.188 1 98.31 191 THR A C 1
ATOM 1431 O O . THR A 1 191 ? -2.033 -22.047 15.367 1 98.31 191 THR A O 1
ATOM 1434 N N . ARG A 1 192 ? -1.654 -21.188 13.391 1 98.06 192 ARG A N 1
ATOM 1435 C CA . ARG A 1 192 ? -1.979 -19.844 13.875 1 98.06 192 ARG A CA 1
ATOM 1436 C C . ARG A 1 192 ? -2.801 -19.078 12.844 1 98.06 192 ARG A C 1
ATOM 1438 O O . ARG A 1 192 ? -2.805 -19.422 11.664 1 98.06 192 ARG A O 1
ATOM 1445 N N . GLY A 1 193 ? -3.559 -18.109 13.375 1 98.19 193 GLY A N 1
ATOM 1446 C CA . GLY A 1 193 ? -4.191 -17.109 12.523 1 98.19 193 GLY A CA 1
ATOM 1447 C C . GLY A 1 193 ? -5.133 -17.719 11.5 1 98.19 193 GLY A C 1
ATOM 1448 O O . GLY A 1 193 ? -5.961 -18.562 11.828 1 98.19 193 GLY A O 1
ATOM 1449 N N . SER A 1 194 ? -4.91 -17.219 10.273 1 98.75 194 SER A N 1
ATOM 1450 C CA . SER A 1 194 ? -5.816 -17.594 9.195 1 98.75 194 SER A CA 1
ATOM 1451 C C . SER A 1 194 ? -5.742 -19.078 8.898 1 98.75 194 SER A C 1
ATOM 1453 O O . SER A 1 194 ? -6.68 -19.656 8.344 1 98.75 194 SER A O 1
ATOM 1455 N N . TYR A 1 195 ? -4.641 -19.75 9.211 1 98.69 195 TYR A N 1
ATOM 1456 C CA . TYR A 1 195 ? -4.539 -21.188 9 1 98.69 195 TYR A CA 1
ATOM 1457 C C . TYR A 1 195 ? -5.504 -21.938 9.898 1 98.69 195 TYR A C 1
ATOM 1459 O O . TYR A 1 195 ? -5.875 -23.078 9.609 1 98.69 195 TYR A O 1
ATOM 1467 N N . ILE A 1 196 ? -5.914 -21.359 10.992 1 98.44 196 ILE A N 1
ATOM 1468 C CA . ILE A 1 196 ? -6.934 -21.938 11.859 1 98.44 196 ILE A CA 1
ATOM 1469 C C . ILE A 1 196 ? -8.305 -21.391 11.477 1 98.44 196 ILE A C 1
ATOM 1471 O O . ILE A 1 196 ? -9.25 -22.156 11.273 1 98.44 196 ILE A O 1
ATOM 1475 N N . GLU A 1 197 ? -8.445 -20.047 11.352 1 98.12 197 GLU A N 1
ATOM 1476 C CA . GLU A 1 197 ? -9.711 -19.375 11.094 1 98.12 197 GLU A CA 1
ATOM 1477 C C . GLU A 1 197 ? -10.32 -19.844 9.773 1 98.12 197 GLU A C 1
ATOM 1479 O O . GLU A 1 197 ? -11.539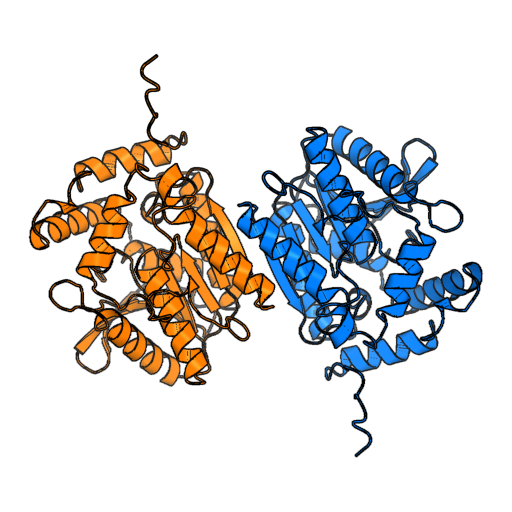 -19.922 9.641 1 98.12 197 GLU A O 1
ATOM 1484 N N . MET A 1 198 ? -9.43 -20.125 8.836 1 98.38 198 MET A N 1
ATOM 1485 C CA . MET A 1 198 ? -9.852 -20.469 7.48 1 98.38 198 MET A CA 1
ATOM 1486 C C . MET A 1 198 ? -9.438 -21.906 7.145 1 98.38 198 MET A C 1
ATOM 1488 O O . MET A 1 198 ? -9.188 -22.219 5.98 1 98.38 198 MET A O 1
ATOM 1492 N N . ALA A 1 199 ? -9.328 -22.719 8.109 1 97.69 199 ALA A N 1
ATOM 1493 C CA . ALA A 1 199 ? -8.812 -24.062 7.961 1 97.69 199 ALA A CA 1
ATOM 1494 C C . ALA A 1 199 ? -9.648 -24.875 6.965 1 97.69 199 ALA A C 1
ATOM 1496 O O . ALA A 1 199 ? -9.133 -25.75 6.281 1 97.69 199 ALA A O 1
ATOM 1497 N N . GLN A 1 200 ? -10.945 -24.562 6.887 1 96.69 200 GLN A N 1
ATOM 1498 C CA . GLN A 1 200 ? -11.859 -25.266 5.996 1 96.69 200 GLN A CA 1
ATOM 1499 C C . GLN A 1 200 ? -12.453 -24.312 4.957 1 96.69 200 GLN A C 1
ATOM 1501 O O . GLN A 1 200 ? -13.625 -24.453 4.586 1 96.69 200 GLN A O 1
ATOM 1506 N N . ALA A 1 201 ? -11.68 -23.266 4.637 1 97.06 201 ALA A N 1
ATOM 1507 C CA . ALA A 1 201 ? -12.125 -22.328 3.598 1 97.06 201 ALA A CA 1
ATOM 1508 C C . ALA A 1 201 ? -12.328 -23.062 2.27 1 97.06 201 ALA A C 1
ATOM 1510 O O . ALA A 1 201 ? -11.758 -24.125 2.047 1 97.06 201 ALA A O 1
ATOM 1511 N N . PRO A 1 202 ? -13.227 -22.5 1.415 1 95.5 202 PRO A N 1
ATOM 1512 C CA . PRO A 1 202 ? -13.43 -23.141 0.108 1 95.5 202 PRO A CA 1
ATOM 1513 C C . PRO A 1 202 ? -12.18 -23.078 -0.769 1 95.5 202 PRO A C 1
ATOM 1515 O O . PRO A 1 202 ? -11.43 -22.094 -0.727 1 95.5 202 PRO A O 1
ATOM 1518 N N . LEU A 1 203 ? -11.945 -24.156 -1.507 1 96.19 203 LEU A N 1
ATOM 1519 C CA . LEU A 1 203 ? -10.992 -24.266 -2.607 1 96.19 203 LEU A CA 1
ATOM 1520 C C . LEU A 1 203 ? -9.578 -24.484 -2.084 1 96.19 203 LEU A C 1
ATOM 1522 O O . LEU A 1 203 ? -8.703 -24.938 -2.82 1 96.19 203 LEU A O 1
ATOM 1526 N N . LEU A 1 204 ? -9.281 -24.109 -0.868 1 97 204 LEU A N 1
ATOM 1527 C CA . LEU A 1 204 ? -8 -24.422 -0.243 1 97 204 LEU A CA 1
ATOM 1528 C C . LEU A 1 204 ? -8.148 -24.531 1.271 1 97 204 LEU A C 1
ATOM 1530 O O . LEU A 1 204 ? -8.57 -23.578 1.93 1 97 204 LEU A O 1
ATOM 1534 N N . SER A 1 205 ? -7.793 -25.641 1.782 1 96.88 205 SER A N 1
ATOM 1535 C CA . SER A 1 205 ? -7.797 -25.844 3.227 1 96.88 205 SER A CA 1
ATOM 1536 C C . SER A 1 205 ? -6.383 -25.828 3.795 1 96.88 205 SER A C 1
ATOM 1538 O O . SER A 1 205 ? -5.406 -25.922 3.047 1 96.88 205 SER A O 1
ATOM 1540 N N . THR A 1 206 ? -6.273 -25.641 5.082 1 97.94 206 THR A N 1
ATOM 1541 C CA . THR A 1 206 ? -4.969 -25.734 5.727 1 97.94 206 THR A CA 1
ATOM 1542 C C . THR A 1 206 ? -4.359 -27.109 5.504 1 97.94 206 THR A C 1
ATOM 1544 O O . THR A 1 206 ? -3.143 -27.25 5.34 1 97.94 206 THR A O 1
ATOM 1547 N N . ALA A 1 207 ? -5.203 -28.141 5.488 1 96.88 207 ALA A N 1
ATOM 1548 C CA . ALA A 1 207 ? -4.723 -29.5 5.203 1 96.88 207 ALA A CA 1
ATOM 1549 C C . ALA A 1 207 ? -4.105 -29.578 3.811 1 96.88 207 ALA A C 1
ATOM 1551 O O . ALA A 1 207 ? -3.096 -30.25 3.611 1 96.88 207 ALA A O 1
ATOM 1552 N N . ASP A 1 208 ? -4.75 -28.922 2.836 1 96.62 208 ASP A N 1
ATOM 1553 C CA . ASP A 1 208 ? -4.176 -28.859 1.495 1 96.62 208 ASP A CA 1
ATOM 1554 C C . ASP A 1 208 ? -2.795 -28.203 1.519 1 96.62 208 ASP A C 1
ATOM 1556 O O . ASP A 1 208 ? -1.871 -28.672 0.852 1 96.62 208 ASP A O 1
ATOM 1560 N N . VAL A 1 209 ? -2.639 -27.062 2.268 1 98.12 209 VAL A N 1
ATOM 1561 C CA . VAL A 1 209 ? -1.365 -26.359 2.361 1 98.12 209 VAL A CA 1
ATOM 1562 C C . VAL A 1 209 ? -0.303 -27.297 2.947 1 98.12 209 VAL A C 1
ATOM 1564 O O . VAL A 1 209 ? 0.821 -27.359 2.441 1 98.12 209 VAL A O 1
ATOM 1567 N N . ASP A 1 210 ? -0.667 -27.969 3.98 1 97.75 210 ASP A N 1
ATOM 1568 C CA . ASP A 1 210 ? 0.242 -28.938 4.594 1 97.75 210 ASP A CA 1
ATOM 1569 C C . ASP A 1 210 ? 0.675 -30 3.592 1 97.75 210 ASP A C 1
ATOM 1571 O O . ASP A 1 210 ? 1.858 -30.328 3.504 1 97.75 210 ASP A O 1
ATOM 1575 N N . TYR A 1 211 ? -0.278 -30.547 2.871 1 97.19 211 TYR A N 1
ATOM 1576 C CA . TYR A 1 211 ? -0.002 -31.547 1.841 1 97.19 211 TYR A CA 1
ATOM 1577 C C . TYR A 1 211 ? 1.023 -31.016 0.84 1 97.19 211 TYR A C 1
ATOM 1579 O O . TYR A 1 211 ? 2.006 -31.703 0.54 1 97.19 211 TYR A O 1
ATOM 1587 N N . TYR A 1 212 ? 0.829 -29.797 0.305 1 97.38 212 TYR A N 1
ATOM 1588 C CA . TYR A 1 212 ? 1.721 -29.234 -0.703 1 97.38 212 TYR A CA 1
ATOM 1589 C C . TYR A 1 212 ? 3.117 -29.016 -0.133 1 97.38 212 TYR A C 1
ATOM 1591 O O . TYR A 1 212 ? 4.117 -29.25 -0.816 1 97.38 212 TYR A O 1
ATOM 1599 N N . ARG A 1 213 ? 3.207 -28.547 1.083 1 97.56 213 ARG A N 1
ATOM 1600 C CA . ARG A 1 213 ? 4.5 -28.375 1.735 1 97.56 213 ARG A CA 1
ATOM 1601 C C . ARG A 1 213 ? 5.227 -29.703 1.875 1 97.56 213 ARG A C 1
ATOM 1603 O O . ARG A 1 213 ? 6.434 -29.797 1.632 1 97.56 213 ARG A O 1
ATOM 1610 N N . GLU A 1 214 ? 4.492 -30.703 2.232 1 97.06 214 GLU A N 1
ATOM 1611 C CA . GLU A 1 214 ? 5.062 -32.031 2.416 1 97.06 214 GLU A CA 1
ATOM 1612 C C . GLU A 1 214 ? 5.547 -32.625 1.09 1 97.06 214 GLU A C 1
ATOM 1614 O O . GLU A 1 214 ? 6.551 -33.344 1.05 1 97.06 214 GLU A O 1
ATOM 1619 N N . VAL A 1 215 ? 4.773 -32.344 0.088 1 97.25 215 VAL A N 1
ATOM 1620 C CA . VAL A 1 215 ? 5.117 -32.875 -1.23 1 97.25 215 VAL A CA 1
ATOM 1621 C C . VAL A 1 215 ? 6.367 -32.188 -1.755 1 97.25 215 VAL A C 1
ATOM 1623 O O . VAL A 1 215 ? 7.242 -32.812 -2.354 1 97.25 215 VAL A O 1
ATOM 1626 N N . LEU A 1 216 ? 6.473 -30.875 -1.539 1 97.75 216 LEU A N 1
ATOM 1627 C CA . LEU A 1 216 ? 7.566 -30.078 -2.064 1 97.75 216 LEU A CA 1
ATOM 1628 C C . LEU A 1 216 ? 8.883 -30.422 -1.381 1 97.75 216 LEU A C 1
ATOM 1630 O O . LEU A 1 216 ? 9.938 -30.438 -2.023 1 97.75 216 LEU A O 1
ATOM 1634 N N . LYS A 1 217 ? 8.859 -30.672 -0.08 1 97.5 217 LYS A N 1
ATOM 1635 C CA . LYS A 1 217 ? 9.977 -31.094 0.756 1 97.5 217 LYS A CA 1
ATOM 1636 C C . LYS A 1 217 ? 11.055 -30.016 0.838 1 97.5 217 LYS A C 1
ATOM 1638 O O . LYS A 1 217 ? 12.25 -30.312 0.805 1 97.5 217 LYS A O 1
ATOM 1643 N N . ALA A 1 218 ? 10.641 -28.734 0.811 1 98.38 218 ALA A N 1
ATOM 1644 C CA . ALA A 1 218 ? 11.609 -27.672 1.037 1 98.38 218 ALA A CA 1
ATOM 1645 C C . ALA A 1 218 ? 12.094 -27.656 2.484 1 98.38 218 ALA A C 1
ATOM 1647 O O . ALA A 1 218 ? 11.312 -27.891 3.408 1 98.38 218 ALA A O 1
ATOM 1648 N N . PRO A 1 219 ? 13.398 -27.359 2.707 1 98.06 219 PRO A N 1
ATOM 1649 C CA . PRO A 1 219 ? 13.875 -27.25 4.09 1 98.06 219 PRO A CA 1
ATOM 1650 C C . PRO A 1 219 ? 13.133 -26.172 4.879 1 98.06 219 PRO A C 1
ATOM 1652 O O . PRO A 1 219 ? 12.891 -25.078 4.363 1 98.06 219 PRO A O 1
ATOM 1655 N N . ALA A 1 220 ? 12.852 -26.484 6.082 1 95.62 220 ALA A N 1
ATOM 1656 C CA . ALA A 1 220 ? 12.008 -25.625 6.914 1 95.62 220 ALA A CA 1
ATOM 1657 C C . ALA A 1 220 ? 12.68 -24.281 7.168 1 95.62 220 ALA A C 1
ATOM 1659 O O . ALA A 1 220 ? 12 -23.266 7.359 1 95.62 220 ALA A O 1
ATOM 1660 N N . ASP A 1 221 ? 13.938 -24.188 7.117 1 96.06 221 ASP A N 1
ATOM 1661 C CA . ASP A 1 221 ? 14.656 -22.969 7.465 1 96.06 221 ASP A CA 1
ATOM 1662 C C . ASP A 1 221 ? 15.125 -22.234 6.211 1 96.06 221 ASP A C 1
ATOM 1664 O O . ASP A 1 221 ? 15.883 -21.266 6.297 1 96.06 221 ASP A O 1
ATOM 1668 N N . GLU A 1 222 ? 14.711 -22.672 5.043 1 97.81 222 GLU A N 1
ATOM 1669 C CA . GLU A 1 222 ? 15.117 -22.047 3.789 1 97.81 222 GLU A CA 1
ATOM 1670 C C . GLU A 1 222 ? 14.305 -20.797 3.506 1 97.81 222 GLU A C 1
ATOM 1672 O O . GLU A 1 222 ? 13.133 -20.875 3.129 1 97.81 222 GLU A O 1
ATOM 1677 N N . PRO A 1 223 ? 14.906 -19.578 3.604 1 98.12 223 PRO A N 1
ATOM 1678 C CA . PRO A 1 223 ? 14.133 -18.344 3.455 1 98.12 223 PRO A CA 1
ATOM 1679 C C . PRO A 1 223 ? 13.602 -18.156 2.035 1 98.12 223 PRO A C 1
ATOM 1681 O O . PRO A 1 223 ? 12.586 -17.484 1.84 1 98.12 223 PRO A O 1
ATOM 1684 N N . PHE A 1 224 ? 14.266 -18.75 1.031 1 98.62 224 PHE A N 1
ATOM 1685 C CA . PHE A 1 224 ? 13.773 -18.625 -0.336 1 98.62 224 PHE A CA 1
ATOM 1686 C C . PHE A 1 224 ? 12.516 -19.453 -0.537 1 98.62 224 PHE A C 1
ATOM 1688 O O . PHE A 1 224 ? 11.672 -19.125 -1.372 1 98.62 224 PHE A O 1
ATOM 1695 N N . ALA A 1 225 ? 12.344 -20.547 0.255 1 98.69 225 ALA A N 1
ATOM 1696 C CA . ALA A 1 225 ? 11.141 -21.359 0.223 1 98.69 225 ALA A CA 1
ATOM 1697 C C . ALA A 1 225 ? 10.07 -20.797 1.155 1 98.69 225 ALA A C 1
ATOM 1699 O O . ALA A 1 225 ? 8.883 -21.062 0.968 1 98.69 225 ALA A O 1
ATOM 1700 N N . HIS A 1 226 ? 10.516 -20.094 2.18 1 98.75 226 HIS A N 1
ATOM 1701 C CA . HIS A 1 226 ? 9.648 -19.484 3.191 1 98.75 226 HIS A CA 1
ATOM 1702 C C . HIS A 1 226 ? 9.992 -18.016 3.393 1 98.75 226 HIS A C 1
ATOM 1704 O O . HIS A 1 226 ? 10.523 -17.625 4.438 1 98.75 226 HIS A O 1
ATOM 1710 N N . PRO A 1 227 ? 9.5 -17.188 2.484 1 98.88 227 PRO A N 1
ATOM 1711 C CA . PRO A 1 227 ? 9.914 -15.773 2.465 1 98.88 227 PRO A CA 1
ATOM 1712 C C . PRO A 1 227 ? 9.617 -15.055 3.779 1 98.88 227 PRO A C 1
ATOM 1714 O O . PRO A 1 227 ? 10.312 -14.102 4.133 1 98.88 227 PRO A O 1
ATOM 1717 N N . LEU A 1 228 ? 8.656 -15.484 4.551 1 98.75 228 LEU A N 1
ATOM 1718 C CA . LEU A 1 228 ? 8.375 -14.867 5.84 1 98.75 228 LEU A CA 1
ATOM 1719 C C . LEU A 1 228 ? 9.516 -15.109 6.824 1 98.75 228 LEU A C 1
ATOM 1721 O O 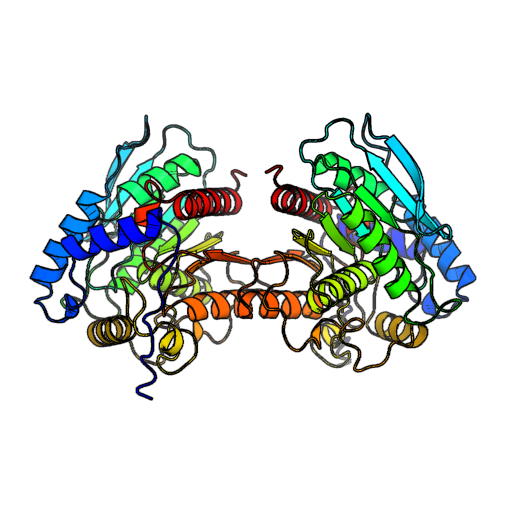. LEU A 1 228 ? 9.586 -14.461 7.871 1 98.75 228 LEU A O 1
ATOM 1725 N N . ARG A 1 229 ? 10.445 -15.992 6.504 1 98.31 229 ARG A N 1
ATOM 1726 C CA . ARG A 1 229 ? 11.578 -16.281 7.375 1 98.31 229 ARG A CA 1
ATOM 1727 C C . ARG A 1 229 ? 12.781 -15.43 7.008 1 98.31 229 ARG A C 1
ATOM 1729 O O . ARG A 1 229 ? 13.805 -15.453 7.699 1 98.31 229 ARG A O 1
ATOM 1736 N N . ALA A 1 230 ? 12.719 -14.734 5.891 1 98.56 230 ALA A N 1
ATOM 1737 C CA . ALA A 1 230 ? 13.836 -13.875 5.508 1 98.56 230 ALA A CA 1
ATOM 1738 C C . ALA A 1 230 ? 14.219 -12.93 6.641 1 98.56 230 ALA A C 1
ATOM 1740 O O . ALA A 1 230 ? 13.344 -12.32 7.27 1 98.56 230 ALA A O 1
ATOM 1741 N N . ALA A 1 231 ? 15.445 -12.773 6.941 1 97.44 231 ALA A N 1
ATOM 1742 C CA . ALA A 1 231 ? 15.93 -11.953 8.047 1 97.44 231 ALA A CA 1
ATOM 1743 C C . ALA A 1 231 ? 15.805 -10.469 7.73 1 97.44 231 ALA A C 1
ATOM 1745 O O . ALA A 1 231 ? 15.617 -9.641 8.633 1 97.44 231 ALA A O 1
ATOM 1746 N N . ASP A 1 232 ? 15.938 -10.109 6.527 1 97.75 232 ASP A N 1
ATOM 1747 C CA . ASP A 1 232 ? 16 -8.711 6.105 1 97.75 232 ASP A CA 1
ATOM 1748 C C . ASP A 1 232 ? 15.297 -8.508 4.766 1 97.75 232 ASP A C 1
ATOM 1750 O O . ASP A 1 232 ? 15.68 -9.109 3.758 1 97.75 232 ASP A O 1
ATOM 1754 N N . LEU A 1 233 ? 14.273 -7.664 4.734 1 98.62 233 LEU A N 1
ATOM 1755 C CA . LEU A 1 233 ? 13.539 -7.402 3.502 1 98.62 233 LEU A CA 1
ATOM 1756 C C . LEU A 1 233 ? 13.914 -6.043 2.924 1 98.62 233 LEU A C 1
ATOM 1758 O O . LEU A 1 233 ? 13.398 -5.645 1.873 1 98.62 233 LEU A O 1
ATOM 1762 N N . SER A 1 234 ? 14.781 -5.242 3.615 1 97.88 234 SER A N 1
ATOM 1763 C CA . SER A 1 234 ? 15.156 -3.924 3.119 1 97.88 234 SER A CA 1
ATOM 1764 C C . SER A 1 234 ? 15.789 -4.016 1.733 1 97.88 234 SER A C 1
ATOM 1766 O O . SER A 1 234 ? 16.406 -5.023 1.394 1 97.88 234 SER A O 1
ATOM 1768 N N . GLY A 1 235 ? 15.602 -3.049 0.934 1 97.62 235 GLY A N 1
ATOM 1769 C CA . GLY A 1 235 ? 16.234 -2.977 -0.369 1 97.62 235 GLY A CA 1
ATOM 1770 C C . GLY A 1 235 ? 15.516 -3.77 -1.438 1 97.62 235 GLY A C 1
ATOM 1771 O O . GLY A 1 235 ? 15.891 -3.727 -2.611 1 97.62 235 GLY A O 1
ATOM 1772 N N . LEU A 1 236 ? 14.484 -4.516 -1.094 1 98.75 236 LEU A N 1
ATOM 1773 C CA . LEU A 1 236 ? 13.672 -5.203 -2.092 1 98.75 236 LEU A CA 1
ATOM 1774 C C . LEU A 1 236 ? 12.922 -4.203 -2.967 1 98.75 236 LEU A C 1
ATOM 1776 O O . LEU A 1 236 ? 12.719 -3.055 -2.568 1 98.75 236 LEU A O 1
ATOM 1780 N N . PRO A 1 237 ? 12.57 -4.613 -4.211 1 98.75 237 PRO A N 1
ATOM 1781 C CA . PRO A 1 237 ? 11.773 -3.715 -5.055 1 98.75 237 PRO A CA 1
ATOM 1782 C C . PRO A 1 237 ? 10.375 -3.465 -4.5 1 98.75 237 PRO A C 1
ATOM 1784 O O . PRO A 1 237 ? 9.891 -4.234 -3.668 1 98.75 237 PRO A O 1
ATOM 1787 N N . PRO A 1 238 ? 9.727 -2.375 -4.957 1 98.81 238 PRO A N 1
ATOM 1788 C CA . PRO A 1 238 ? 8.336 -2.127 -4.582 1 98.81 238 PRO A CA 1
ATOM 1789 C C . PRO A 1 238 ? 7.434 -3.334 -4.836 1 98.81 238 PRO A C 1
ATOM 1791 O O . PRO A 1 238 ? 7.672 -4.102 -5.77 1 98.81 238 PRO A O 1
ATOM 1794 N N . ALA A 1 239 ? 6.383 -3.436 -3.988 1 98.94 239 ALA A N 1
ATOM 1795 C CA . ALA A 1 239 ? 5.586 -4.66 -4.055 1 98.94 239 ALA A CA 1
ATOM 1796 C C . ALA A 1 239 ? 4.094 -4.344 -4.074 1 98.94 239 ALA A C 1
ATOM 1798 O O . ALA A 1 239 ? 3.65 -3.373 -3.453 1 98.94 239 ALA A O 1
ATOM 1799 N N . TYR A 1 240 ? 3.355 -5.062 -4.82 1 98.94 240 TYR A N 1
ATOM 1800 C CA . TYR A 1 240 ? 1.911 -5.219 -4.703 1 98.94 240 TYR A CA 1
ATOM 1801 C C . TYR A 1 240 ? 1.558 -6.59 -4.137 1 98.94 240 TYR A C 1
ATOM 1803 O O . TYR A 1 240 ? 1.924 -7.621 -4.711 1 98.94 240 TYR A O 1
ATOM 1811 N N . VAL A 1 241 ? 0.92 -6.625 -2.936 1 98.94 241 VAL A N 1
ATOM 1812 C CA . VAL A 1 241 ? 0.539 -7.867 -2.273 1 98.94 241 VAL A CA 1
ATOM 1813 C C . VAL A 1 241 ? -0.977 -7.914 -2.096 1 98.94 241 VAL A C 1
ATOM 1815 O O . VAL A 1 241 ? -1.566 -7.016 -1.491 1 98.94 241 VAL A O 1
ATOM 1818 N N . SER A 1 242 ? -1.576 -8.898 -2.637 1 98.69 242 SER A N 1
ATOM 1819 C CA . SER A 1 242 ? -3.018 -9.078 -2.498 1 98.69 242 SER A CA 1
ATOM 1820 C C . SER A 1 242 ? -3.346 -10.352 -1.718 1 98.69 242 SER A C 1
ATOM 1822 O O . SER A 1 242 ? -2.76 -11.406 -1.968 1 98.69 242 SER A O 1
ATOM 1824 N N . GLY A 1 243 ? -4.199 -10.266 -0.722 1 98.75 243 GLY A N 1
ATOM 1825 C CA . GLY A 1 243 ? -4.707 -11.414 0.011 1 98.75 243 GLY A CA 1
ATOM 1826 C C . GLY A 1 243 ? -6.191 -11.648 -0.203 1 98.75 243 GLY A C 1
ATOM 1827 O O . GLY A 1 243 ? -6.918 -10.734 -0.601 1 98.75 243 GLY A O 1
ATOM 1828 N N . ALA A 1 244 ? -6.605 -12.859 -0.117 1 98.88 244 ALA A N 1
ATOM 1829 C CA . ALA A 1 244 ? -8.023 -13.227 -0.103 1 98.88 244 ALA A CA 1
ATOM 1830 C C . ALA A 1 244 ? -8.5 -13.492 1.32 1 98.88 244 ALA A C 1
ATOM 1832 O O . ALA A 1 244 ? -7.844 -14.195 2.086 1 98.88 244 ALA A O 1
ATOM 1833 N N . TYR A 1 245 ? -9.672 -12.93 1.675 1 98.75 245 TYR A N 1
ATOM 1834 C CA . TYR A 1 245 ? -10.125 -13.039 3.055 1 98.75 245 TYR A CA 1
ATOM 1835 C C . TYR A 1 245 ? -10.438 -14.484 3.422 1 98.75 245 TYR A C 1
ATOM 1837 O O . TYR A 1 245 ? -10.07 -14.945 4.508 1 98.75 245 TYR A O 1
ATOM 1845 N N . PHE A 1 246 ? -11.094 -15.211 2.582 1 98.69 246 PHE A N 1
ATOM 1846 C CA . PHE A 1 246 ? -11.453 -16.609 2.834 1 98.69 246 PHE A CA 1
ATOM 1847 C C . PHE A 1 246 ? -10.383 -17.547 2.297 1 98.69 246 PHE A C 1
ATOM 1849 O O . PHE A 1 246 ? -10.641 -18.328 1.38 1 98.69 246 PHE A O 1
ATOM 1856 N N . ASP A 1 247 ? -9.203 -17.469 2.871 1 98.81 247 ASP A N 1
ATOM 1857 C CA . ASP A 1 247 ? -7.996 -18.172 2.443 1 98.81 247 ASP A CA 1
ATOM 1858 C C . ASP A 1 247 ? -7.066 -18.438 3.623 1 98.81 247 ASP A C 1
ATOM 1860 O O . ASP A 1 247 ? -6.703 -17.516 4.352 1 98.81 247 ASP A O 1
ATOM 1864 N N . PRO A 1 248 ? -6.656 -19.719 3.865 1 98.81 248 PRO A N 1
ATOM 1865 C CA . PRO A 1 248 ? -5.688 -19.953 4.938 1 98.81 248 PRO A CA 1
ATOM 1866 C C . PRO A 1 248 ? -4.391 -19.188 4.746 1 98.81 248 PRO A C 1
ATOM 1868 O O . PRO A 1 248 ? -3.658 -18.938 5.711 1 98.81 248 PRO A O 1
ATOM 1871 N N . LEU A 1 249 ? -4.074 -18.703 3.549 1 98.94 249 LEU A N 1
ATOM 1872 C CA . LEU A 1 249 ? -2.836 -18 3.242 1 98.94 249 LEU A CA 1
ATOM 1873 C C . LEU A 1 249 ? -2.969 -16.516 3.545 1 98.94 249 LEU A C 1
ATOM 1875 O O . LEU A 1 249 ? -2.008 -15.75 3.395 1 98.94 249 LEU A O 1
ATOM 1879 N N . ARG A 1 250 ? -4.141 -16.031 3.969 1 98.88 250 ARG A N 1
ATOM 1880 C CA . ARG A 1 250 ? -4.465 -14.625 4.16 1 98.88 250 ARG A CA 1
ATOM 1881 C C . ARG A 1 250 ? -3.393 -13.922 4.984 1 98.88 250 ARG A C 1
ATOM 1883 O O . ARG A 1 250 ? -2.881 -12.875 4.586 1 98.88 250 ARG A O 1
ATOM 1890 N N . ASP A 1 251 ? -3.033 -14.516 6.109 1 98.88 251 ASP A N 1
ATOM 1891 C CA . ASP A 1 251 ? -2.123 -13.859 7.043 1 98.88 251 ASP A CA 1
ATOM 1892 C C . ASP A 1 251 ? -0.696 -13.836 6.496 1 98.88 251 ASP A C 1
ATOM 1894 O O . ASP A 1 251 ? 0.117 -13.008 6.898 1 98.88 251 ASP A O 1
ATOM 1898 N N . ASP A 1 252 ? -0.305 -14.773 5.582 1 98.94 252 ASP A N 1
ATOM 1899 C CA . ASP A 1 252 ? 0.997 -14.688 4.93 1 98.94 252 ASP A CA 1
ATOM 1900 C C . ASP A 1 252 ? 1.146 -13.375 4.164 1 98.94 252 ASP A C 1
ATOM 1902 O O . ASP A 1 252 ? 2.172 -12.703 4.281 1 98.94 252 ASP A O 1
ATOM 1906 N N . ALA A 1 253 ? 0.092 -13.07 3.408 1 98.94 253 ALA A N 1
ATOM 1907 C CA . ALA A 1 253 ? 0.096 -11.828 2.639 1 98.94 253 ALA A CA 1
ATOM 1908 C C . ALA A 1 253 ? 0.162 -10.609 3.559 1 98.94 253 ALA A C 1
ATOM 1910 O O . ALA A 1 253 ? 0.964 -9.703 3.338 1 98.94 253 ALA A O 1
ATOM 1911 N N . ARG A 1 254 ? -0.678 -10.594 4.645 1 98.88 254 ARG A N 1
ATOM 1912 C CA . ARG A 1 254 ? -0.685 -9.5 5.609 1 98.88 254 ARG A CA 1
ATOM 1913 C C . ARG A 1 254 ? 0.701 -9.289 6.207 1 98.88 254 ARG A C 1
ATOM 1915 O O . ARG A 1 254 ? 1.218 -8.172 6.211 1 98.88 254 ARG A O 1
ATOM 1922 N N . ALA A 1 255 ? 1.271 -10.359 6.656 1 98.94 255 ALA A N 1
ATOM 1923 C CA . ALA A 1 255 ? 2.535 -10.297 7.383 1 98.94 255 ALA A CA 1
ATOM 1924 C C . ALA A 1 255 ? 3.672 -9.844 6.477 1 98.94 255 ALA A C 1
ATOM 1926 O O . ALA A 1 255 ? 4.52 -9.047 6.883 1 98.94 255 ALA A O 1
ATOM 1927 N N . TYR A 1 256 ? 3.709 -10.406 5.262 1 98.94 256 TYR A N 1
ATOM 1928 C CA . TYR A 1 256 ? 4.781 -10.031 4.348 1 98.94 256 TYR A CA 1
ATOM 1929 C C . TYR A 1 256 ? 4.688 -8.555 3.977 1 98.94 256 TYR A C 1
ATOM 1931 O O . TYR A 1 256 ? 5.695 -7.844 3.979 1 98.94 256 TYR A O 1
ATOM 1939 N N . ALA A 1 257 ? 3.494 -8.07 3.674 1 98.94 257 ALA A N 1
ATOM 1940 C CA . ALA A 1 257 ? 3.289 -6.656 3.377 1 98.94 257 ALA A CA 1
ATOM 1941 C C . ALA A 1 257 ? 3.717 -5.785 4.555 1 98.94 257 ALA A C 1
ATOM 1943 O O . ALA A 1 257 ? 4.375 -4.758 4.363 1 98.94 257 ALA A O 1
ATOM 1944 N N . ALA A 1 258 ? 3.326 -6.191 5.754 1 98.94 258 ALA A N 1
ATOM 1945 C CA . ALA A 1 258 ? 3.693 -5.453 6.961 1 98.94 258 ALA A CA 1
ATOM 1946 C C . ALA A 1 258 ? 5.211 -5.371 7.109 1 98.94 258 ALA A C 1
ATOM 1948 O O . ALA A 1 258 ? 5.754 -4.297 7.383 1 98.94 258 ALA A O 1
ATOM 1949 N N . ARG A 1 259 ? 5.867 -6.445 6.91 1 98.88 259 ARG A N 1
ATOM 1950 C CA . ARG A 1 259 ? 7.32 -6.48 7.051 1 98.88 259 ARG A CA 1
ATOM 1951 C C . ARG A 1 259 ? 7.996 -5.625 5.984 1 98.88 259 ARG A C 1
ATOM 1953 O O . ARG A 1 259 ? 9.031 -5.012 6.242 1 98.88 259 ARG A O 1
ATOM 1960 N N . LEU A 1 260 ? 7.441 -5.668 4.758 1 98.94 260 LEU A N 1
ATOM 1961 C CA . LEU A 1 260 ? 7.973 -4.809 3.707 1 98.94 260 LEU A CA 1
ATOM 1962 C C . LEU A 1 260 ? 7.883 -3.34 4.109 1 98.94 260 LEU A C 1
ATOM 1964 O O . LEU A 1 260 ? 8.867 -2.602 4.008 1 98.94 260 LEU A O 1
ATOM 1968 N N . ALA A 1 261 ? 6.727 -2.916 4.613 1 98.88 261 ALA A N 1
ATOM 1969 C CA . ALA A 1 261 ? 6.551 -1.537 5.066 1 98.88 261 ALA A CA 1
ATOM 1970 C C . ALA A 1 261 ? 7.539 -1.194 6.18 1 98.88 261 ALA A C 1
ATOM 1972 O O . ALA A 1 261 ? 8.18 -0.141 6.148 1 98.88 261 ALA A O 1
ATOM 1973 N N . GLN A 1 262 ? 7.703 -2.094 7.113 1 98.5 262 GLN A N 1
ATOM 1974 C CA . GLN A 1 262 ? 8.602 -1.883 8.242 1 98.5 262 GLN A CA 1
ATOM 1975 C C . GLN A 1 262 ? 10.047 -1.724 7.773 1 98.5 262 GLN A C 1
ATOM 1977 O O . GLN A 1 262 ? 10.828 -0.993 8.391 1 98.5 262 GLN A O 1
ATOM 1982 N N . ALA A 1 263 ? 10.336 -2.395 6.68 1 98.56 263 ALA A N 1
ATOM 1983 C CA . ALA A 1 263 ? 11.695 -2.369 6.141 1 98.56 263 ALA A CA 1
ATOM 1984 C C . ALA A 1 263 ? 11.906 -1.151 5.246 1 98.56 263 ALA A C 1
ATOM 1986 O O . ALA A 1 263 ? 12.992 -0.971 4.684 1 98.56 263 ALA A O 1
ATOM 1987 N N . GLY A 1 264 ? 10.891 -0.311 5.086 1 98.5 264 GLY A N 1
ATOM 1988 C CA . GLY A 1 264 ? 11 0.889 4.27 1 98.5 264 GLY A CA 1
ATOM 1989 C C . GLY A 1 264 ? 10.797 0.625 2.791 1 98.5 264 GLY A C 1
ATOM 1990 O O . GLY A 1 264 ? 11.133 1.463 1.952 1 98.5 264 GLY A O 1
ATOM 1991 N N . VAL A 1 265 ? 10.281 -0.573 2.432 1 98.81 265 VAL A N 1
ATOM 1992 C CA . VAL A 1 265 ? 9.984 -0.923 1.046 1 98.81 265 VAL A CA 1
ATOM 1993 C C . VAL A 1 265 ? 8.609 -0.397 0.658 1 98.81 265 VAL A C 1
ATOM 1995 O O . VAL A 1 265 ? 7.637 -0.573 1.4 1 98.81 265 VAL A O 1
ATOM 1998 N N . ASP A 1 266 ? 8.492 0.333 -0.512 1 98.81 266 ASP A N 1
ATOM 1999 C CA . ASP A 1 266 ? 7.184 0.721 -1.021 1 98.81 266 ASP A CA 1
ATOM 2000 C C . ASP A 1 266 ? 6.285 -0.5 -1.214 1 98.81 266 ASP A C 1
ATOM 2002 O O . ASP A 1 266 ? 6.695 -1.486 -1.828 1 98.81 266 ASP A O 1
ATOM 2006 N N . VAL A 1 267 ? 5.047 -0.473 -0.633 1 98.88 267 VAL A N 1
ATOM 2007 C CA . VAL A 1 267 ? 4.18 -1.641 -0.732 1 98.88 267 VAL A CA 1
ATOM 2008 C C . VAL A 1 267 ? 2.723 -1.195 -0.831 1 98.88 267 VAL A C 1
ATOM 2010 O O . VAL A 1 267 ? 2.312 -0.239 -0.168 1 98.88 267 VAL A O 1
ATOM 2013 N N . THR A 1 268 ? 1.973 -1.722 -1.732 1 98.88 268 THR A N 1
ATOM 2014 C CA . THR A 1 268 ? 0.515 -1.699 -1.758 1 98.88 268 THR A CA 1
ATOM 2015 C C . THR A 1 268 ? -0.054 -3.045 -1.314 1 98.88 268 THR A C 1
ATOM 2017 O O . THR A 1 268 ? 0.261 -4.082 -1.902 1 98.88 268 THR A O 1
ATOM 2020 N N . TYR A 1 269 ? -0.779 -3.051 -0.169 1 98.94 269 TYR A N 1
ATOM 2021 C CA . TYR A 1 269 ? -1.496 -4.234 0.293 1 98.94 269 TYR A CA 1
ATOM 2022 C C . TYR A 1 269 ? -2.998 -4.07 0.098 1 98.94 269 TYR A C 1
ATOM 2024 O O . TYR A 1 269 ? -3.57 -3.039 0.455 1 98.94 269 TYR A O 1
ATOM 2032 N N . ARG A 1 270 ? -3.588 -5.059 -0.501 1 98.81 270 ARG A N 1
ATOM 2033 C CA . ARG A 1 270 ? -5.031 -5.102 -0.708 1 98.81 270 ARG A CA 1
ATOM 2034 C C . ARG A 1 270 ? -5.602 -6.461 -0.312 1 98.81 270 ARG A C 1
ATOM 2036 O O . ARG A 1 270 ? -5.109 -7.5 -0.753 1 98.81 270 ARG A O 1
ATOM 2043 N N . GLU A 1 271 ? -6.582 -6.445 0.558 1 98.62 271 GLU A N 1
ATOM 2044 C CA . GLU A 1 271 ? -7.281 -7.68 0.903 1 98.62 271 GLU A CA 1
ATOM 2045 C C . GLU A 1 271 ? -8.648 -7.75 0.225 1 98.62 271 GLU A C 1
ATOM 2047 O O . GLU A 1 271 ? -9.469 -6.84 0.374 1 98.62 271 GLU A O 1
ATOM 2052 N N . GLU A 1 272 ? -8.914 -8.797 -0.505 1 98.31 272 GLU A N 1
ATOM 2053 C CA . GLU A 1 272 ? -10.188 -9.008 -1.191 1 98.31 272 GLU A CA 1
ATOM 2054 C C . GLU A 1 272 ? -11.234 -9.578 -0.245 1 98.31 272 GLU A C 1
ATOM 2056 O O . GLU A 1 272 ? -11.164 -10.75 0.139 1 98.31 272 GLU A O 1
ATOM 2061 N N . PRO A 1 273 ? -12.219 -8.852 0.18 1 97.06 273 PRO A N 1
ATOM 2062 C CA . PRO A 1 273 ? -13.055 -9.219 1.331 1 97.06 273 PRO A CA 1
ATOM 2063 C C . PRO A 1 273 ? -13.906 -10.461 1.076 1 97.06 273 PRO A C 1
ATOM 2065 O O . PRO A 1 273 ? -14.219 -11.195 2.012 1 97.06 273 PRO A O 1
ATOM 2068 N N . GLN A 1 274 ? -14.297 -10.727 -0.129 1 98.06 274 GLN A N 1
ATOM 2069 C CA . GLN A 1 274 ? -15.211 -11.836 -0.408 1 98.06 274 GLN A CA 1
ATOM 2070 C C . GLN A 1 274 ? -14.531 -12.898 -1.261 1 98.06 274 GLN A C 1
ATOM 2072 O O . GLN A 1 274 ? -15.195 -13.805 -1.771 1 98.06 274 GLN A O 1
ATOM 2077 N N . MET A 1 275 ? -13.258 -12.781 -1.355 1 98.69 275 MET A N 1
ATOM 2078 C CA . MET A 1 275 ? -12.57 -13.664 -2.295 1 98.69 275 MET A CA 1
ATOM 2079 C C . MET A 1 275 ? -12.062 -14.922 -1.59 1 98.69 275 MET A C 1
ATOM 2081 O O . MET A 1 275 ? -11.789 -14.891 -0.388 1 98.69 275 MET A O 1
ATOM 2085 N N . VAL A 1 276 ? -12.023 -16 -2.328 1 98.5 276 VAL A N 1
ATOM 2086 C CA . VAL A 1 276 ? -11.445 -17.281 -1.94 1 98.5 276 VAL A CA 1
ATOM 2087 C C . VAL A 1 276 ? -10.109 -17.484 -2.656 1 98.5 276 VAL A C 1
ATOM 2089 O O . VAL A 1 276 ? -9.742 -16.688 -3.527 1 98.5 276 VAL A O 1
ATOM 2092 N N . HIS A 1 277 ? -9.305 -18.5 -2.18 1 98.19 277 HIS A N 1
ATOM 2093 C CA . HIS A 1 277 ? -8.078 -18.859 -2.881 1 98.19 277 HIS A CA 1
ATOM 2094 C C . HIS A 1 277 ? -8.344 -19.125 -4.359 1 98.19 277 HIS A C 1
ATOM 2096 O O . HIS A 1 277 ? -9.336 -19.766 -4.711 1 98.19 277 HIS A O 1
ATOM 2102 N N . SER A 1 278 ? -7.449 -18.594 -5.305 1 97.88 278 SER A N 1
ATOM 2103 C CA . SER A 1 278 ? -7.488 -18.766 -6.754 1 97.88 278 SER A CA 1
ATOM 2104 C C . SER A 1 278 ? -8.594 -17.938 -7.387 1 97.88 278 SER A C 1
ATOM 2106 O O . SER A 1 278 ? -9.062 -18.25 -8.484 1 97.88 278 SER A O 1
ATOM 2108 N N . TRP A 1 279 ? -9.016 -16.859 -6.727 1 98.19 279 TRP A N 1
ATOM 2109 C CA . TRP A 1 279 ? -10.117 -16.031 -7.188 1 98.19 279 TRP A CA 1
ATOM 2110 C C . TRP A 1 279 ? -9.805 -15.406 -8.539 1 98.19 279 TRP A C 1
ATOM 2112 O O . TRP A 1 279 ? -10.703 -14.914 -9.227 1 98.19 279 TRP A O 1
ATOM 2122 N N . LEU A 1 280 ? -8.539 -15.391 -9.039 1 98.31 280 LEU A N 1
ATOM 2123 C CA . LEU A 1 280 ? -8.188 -14.875 -10.359 1 98.31 280 LEU A CA 1
ATOM 2124 C C . LEU A 1 280 ? -9.047 -15.5 -11.445 1 98.31 280 LEU A C 1
ATOM 2126 O O . LEU A 1 280 ? -9.375 -14.852 -12.438 1 98.31 280 LEU A O 1
ATOM 2130 N N . ARG A 1 281 ? -9.414 -16.734 -11.242 1 97.5 281 ARG A N 1
ATOM 2131 C CA . ARG A 1 281 ? -10.188 -17.453 -12.25 1 97.5 281 ARG A CA 1
ATOM 2132 C C . ARG A 1 281 ? -11.648 -17.016 -12.227 1 97.5 281 ARG A C 1
ATOM 2134 O O . ARG A 1 281 ? -12.398 -17.266 -13.18 1 97.5 281 ARG A O 1
ATOM 2141 N N . ALA A 1 282 ? -12.094 -16.359 -11.219 1 97.88 282 ALA A N 1
ATOM 2142 C CA . ALA A 1 282 ? -13.477 -15.891 -11.078 1 97.88 282 ALA A CA 1
ATOM 2143 C C . ALA A 1 282 ? -13.641 -14.5 -11.672 1 97.88 282 ALA A C 1
ATOM 2145 O O . ALA A 1 282 ? -14.734 -13.93 -11.633 1 97.88 282 ALA A O 1
ATOM 2146 N N . ARG A 1 283 ? -12.625 -13.891 -12.289 1 96.94 283 ARG A N 1
ATOM 2147 C CA . ARG A 1 283 ? -12.57 -12.477 -12.656 1 96.94 283 ARG A CA 1
ATOM 2148 C C . ARG A 1 283 ? -13.641 -12.141 -13.688 1 96.94 283 ARG A C 1
ATOM 2150 O O . ARG A 1 283 ? -13.977 -10.969 -13.883 1 96.94 283 ARG A O 1
ATOM 2157 N N . ARG A 1 284 ? -14.281 -13.117 -14.328 1 95.12 284 ARG A N 1
ATOM 2158 C CA . ARG A 1 284 ? -15.32 -12.852 -15.32 1 95.12 284 ARG A CA 1
ATOM 2159 C C . ARG A 1 284 ? -16.703 -13.227 -14.781 1 95.12 284 ARG A C 1
ATOM 2161 O O . ARG A 1 284 ? -17.703 -13.047 -15.469 1 95.12 284 ARG A O 1
ATOM 2168 N N . MET A 1 285 ? -16.781 -13.734 -13.578 1 95.5 285 MET A N 1
ATOM 2169 C CA . MET A 1 285 ? -18.062 -14.219 -13.055 1 95.5 285 MET A CA 1
ATOM 2170 C C . MET A 1 285 ? -18.438 -13.469 -11.781 1 95.5 285 MET A C 1
ATOM 2172 O O . MET A 1 285 ? -19.609 -13.477 -11.375 1 95.5 285 MET A O 1
ATOM 2176 N N . SER A 1 286 ? -17.531 -12.859 -11.195 1 97.81 286 SER A N 1
ATOM 2177 C CA . SER A 1 286 ? -17.703 -12.164 -9.922 1 97.81 286 SER A CA 1
ATOM 2178 C C . SER A 1 286 ? -17.359 -10.688 -10.047 1 97.81 286 SER A C 1
ATOM 2180 O O . SER A 1 286 ? -16.234 -10.336 -10.438 1 97.81 286 SER A O 1
ATOM 2182 N N . PRO A 1 287 ? -18.359 -9.82 -9.703 1 97.94 287 PRO A N 1
ATOM 2183 C CA . PRO A 1 287 ? -18 -8.398 -9.703 1 97.94 287 PRO A CA 1
ATOM 2184 C C . PRO A 1 287 ? -16.812 -8.086 -8.805 1 97.94 287 PRO A C 1
ATOM 2186 O O . PRO A 1 287 ? -15.961 -7.266 -9.172 1 97.94 287 PRO A O 1
ATOM 2189 N N . GLY A 1 288 ? -16.703 -8.727 -7.621 1 98.19 288 GLY A N 1
ATOM 2190 C CA . GLY A 1 288 ? -15.57 -8.523 -6.734 1 98.19 288 GLY A CA 1
ATOM 2191 C C . GLY A 1 288 ? -14.258 -8.984 -7.34 1 98.19 288 GLY A C 1
ATOM 2192 O O . GLY A 1 288 ? -13.242 -8.297 -7.223 1 98.19 288 GLY A O 1
ATOM 2193 N N . ALA A 1 289 ? -14.297 -10.125 -7.965 1 98.56 289 ALA A N 1
ATOM 2194 C CA . ALA A 1 289 ? -13.086 -10.641 -8.594 1 98.56 289 ALA A CA 1
ATOM 2195 C C . ALA A 1 289 ? -12.664 -9.766 -9.773 1 98.56 289 ALA A C 1
ATOM 2197 O O . ALA A 1 289 ? -11.469 -9.547 -10 1 98.56 289 ALA A O 1
ATOM 2198 N N . ARG A 1 290 ? -13.641 -9.328 -10.539 1 98.31 290 ARG A N 1
ATOM 2199 C CA . ARG A 1 290 ? -13.359 -8.406 -11.633 1 98.31 290 ARG A CA 1
ATOM 2200 C C . ARG A 1 290 ? -12.664 -7.145 -11.117 1 98.31 290 ARG A C 1
ATOM 2202 O O . ARG A 1 290 ? -11.672 -6.695 -11.695 1 98.31 290 ARG A O 1
ATOM 2209 N N . GLU A 1 291 ? -13.227 -6.582 -10.078 1 97.62 291 GLU A N 1
ATOM 2210 C CA . GLU A 1 291 ? -12.617 -5.395 -9.477 1 97.62 291 GLU A CA 1
ATOM 2211 C C . GLU A 1 291 ? -11.203 -5.688 -8.992 1 97.62 291 GLU A C 1
ATOM 2213 O O . GLU A 1 291 ? -10.297 -4.871 -9.18 1 97.62 291 GLU A O 1
ATOM 2218 N N . GLY A 1 292 ? -11.016 -6.82 -8.305 1 98.31 292 GLY A N 1
ATOM 2219 C CA . GLY A 1 292 ? -9.688 -7.223 -7.883 1 98.31 292 GLY A CA 1
ATOM 2220 C C . GLY A 1 292 ? -8.695 -7.312 -9.031 1 98.31 292 GLY A C 1
ATOM 2221 O O . GLY A 1 292 ? -7.555 -6.863 -8.906 1 98.31 292 GLY A O 1
ATOM 2222 N N . PHE A 1 293 ? -9.133 -7.852 -10.125 1 98.62 293 PHE A N 1
ATOM 2223 C CA . PHE A 1 293 ? -8.258 -8 -11.281 1 98.62 293 PHE A CA 1
ATOM 2224 C C . PHE A 1 293 ? -7.918 -6.645 -11.883 1 98.62 293 PHE A C 1
ATOM 2226 O O . PHE A 1 293 ? -6.785 -6.414 -12.305 1 98.62 293 PHE A O 1
ATOM 2233 N N . VAL A 1 294 ? -8.867 -5.77 -11.953 1 97.94 294 VAL A N 1
ATOM 2234 C CA . VAL A 1 294 ? -8.625 -4.414 -12.43 1 97.94 294 VAL A CA 1
ATOM 2235 C C . VAL A 1 294 ? -7.551 -3.746 -11.57 1 97.94 294 VAL A C 1
ATOM 2237 O O . VAL A 1 294 ? -6.633 -3.113 -12.102 1 97.94 294 VAL A O 1
ATOM 2240 N N . ARG A 1 295 ? -7.637 -3.898 -10.258 1 97.81 295 ARG A N 1
ATOM 2241 C CA . ARG A 1 295 ? -6.652 -3.316 -9.352 1 97.81 295 ARG A CA 1
ATOM 2242 C C . ARG A 1 295 ? -5.285 -3.957 -9.547 1 97.81 295 ARG A C 1
ATOM 2244 O O . ARG A 1 295 ? -4.258 -3.281 -9.453 1 97.81 295 ARG A O 1
ATOM 2251 N N . LEU A 1 296 ? -5.281 -5.223 -9.789 1 98.69 296 LEU A N 1
ATOM 2252 C CA . LEU A 1 296 ? -4.043 -5.934 -10.102 1 98.69 296 LEU A CA 1
ATOM 2253 C C . LEU A 1 296 ? -3.393 -5.363 -11.359 1 98.69 296 LEU A C 1
ATOM 2255 O O . LEU A 1 296 ? -2.193 -5.078 -11.359 1 98.69 296 LEU A O 1
ATOM 2259 N N . VAL A 1 297 ? -4.164 -5.211 -12.398 1 98.62 297 VAL A N 1
ATOM 2260 C CA . VAL A 1 297 ? -3.674 -4.668 -13.664 1 98.62 297 VAL A CA 1
ATOM 2261 C C . VAL A 1 297 ? -3.096 -3.273 -13.438 1 98.62 297 VAL A C 1
ATOM 2263 O O . VAL A 1 297 ? -2.012 -2.957 -13.93 1 98.62 297 VAL A O 1
ATOM 2266 N N . GLN A 1 298 ? -3.791 -2.471 -12.68 1 97.56 298 GLN A N 1
ATOM 2267 C CA . GLN A 1 298 ? -3.334 -1.119 -12.383 1 97.56 298 GLN A CA 1
ATOM 2268 C C . GLN A 1 298 ? -2.02 -1.144 -11.602 1 97.56 298 GLN A C 1
ATOM 2270 O O . GLN A 1 298 ? -1.144 -0.307 -11.828 1 97.56 298 GLN A O 1
ATOM 2275 N N . ALA A 1 299 ? -1.917 -2.057 -10.641 1 98.19 299 ALA A N 1
ATOM 2276 C CA . ALA A 1 299 ? -0.689 -2.188 -9.859 1 98.19 299 ALA A CA 1
ATOM 2277 C C . ALA A 1 299 ? 0.493 -2.553 -10.758 1 98.19 299 ALA A C 1
ATOM 2279 O O . ALA A 1 299 ? 1.577 -1.98 -10.625 1 98.19 299 ALA A O 1
ATOM 2280 N N . VAL A 1 300 ? 0.275 -3.5 -11.648 1 98.69 300 VAL A N 1
ATOM 2281 C CA . VAL A 1 300 ? 1.327 -3.908 -12.578 1 98.69 300 VAL A CA 1
ATOM 2282 C C . VAL A 1 300 ? 1.705 -2.738 -13.484 1 98.69 300 VAL A C 1
ATOM 2284 O O . VAL A 1 300 ? 2.889 -2.484 -13.719 1 98.69 300 VAL A O 1
ATOM 2287 N N . ALA A 1 301 ? 0.721 -2.031 -13.977 1 98 301 ALA A N 1
ATOM 2288 C CA . ALA A 1 301 ? 0.965 -0.874 -14.836 1 98 301 ALA A CA 1
ATOM 2289 C C . ALA A 1 301 ? 1.806 0.175 -14.117 1 98 301 ALA A C 1
ATOM 2291 O O . ALA A 1 301 ? 2.721 0.756 -14.703 1 98 301 ALA A O 1
ATOM 2292 N N . ARG A 1 302 ? 1.489 0.393 -12.883 1 96.5 302 ARG A N 1
ATOM 2293 C CA . ARG A 1 302 ? 2.229 1.373 -12.094 1 96.5 302 ARG A CA 1
ATOM 2294 C C . ARG A 1 302 ? 3.678 0.938 -11.898 1 96.5 302 ARG A C 1
ATOM 2296 O O . ARG A 1 302 ? 4.602 1.738 -12.07 1 96.5 302 ARG A O 1
ATOM 2303 N N . LEU A 1 303 ? 3.893 -0.309 -11.516 1 98.12 303 LEU A N 1
ATOM 2304 C CA . LEU A 1 303 ? 5.238 -0.833 -11.297 1 98.12 303 LEU A CA 1
ATOM 2305 C C . LEU A 1 303 ? 6.043 -0.826 -12.594 1 98.12 303 LEU A C 1
ATOM 2307 O O . LEU A 1 303 ? 7.262 -0.646 -12.57 1 98.12 303 LEU A O 1
ATOM 2311 N N . ALA A 1 304 ? 5.289 -0.999 -13.727 1 97.06 304 ALA A N 1
ATOM 2312 C CA . ALA A 1 304 ? 5.938 -1.049 -15.031 1 97.06 304 ALA A CA 1
ATOM 2313 C C . ALA A 1 304 ? 6.102 0.351 -15.617 1 97.06 304 ALA A C 1
ATOM 2315 O O . ALA A 1 304 ? 6.734 0.523 -16.672 1 97.06 304 ALA A O 1
ATOM 2316 N N . GLY A 1 305 ? 5.535 1.379 -15.016 1 91.81 305 GLY A N 1
ATOM 2317 C CA . GLY A 1 305 ? 5.688 2.76 -15.445 1 91.81 305 GLY A CA 1
ATOM 2318 C C . GLY A 1 305 ? 4.742 3.143 -16.562 1 91.81 305 GLY A C 1
ATOM 2319 O O . GLY A 1 305 ? 5.066 3.998 -17.391 1 91.81 305 GLY A O 1
ATOM 2320 N N . THR A 1 306 ? 3.639 2.449 -16.688 1 85.25 306 THR A N 1
ATOM 2321 C CA . THR A 1 306 ? 2.674 2.781 -17.719 1 85.25 306 THR A CA 1
ATOM 2322 C C . THR A 1 306 ? 1.491 3.549 -17.141 1 85.25 306 THR A C 1
ATOM 2324 O O . THR A 1 306 ? 0.559 3.906 -17.859 1 85.25 306 THR A O 1
ATOM 2327 N N . ALA A 1 307 ? 1.439 3.809 -15.844 1 79.44 307 ALA A N 1
ATOM 2328 C CA . ALA A 1 307 ? 0.403 4.578 -15.164 1 79.44 307 ALA A CA 1
ATOM 2329 C C . ALA A 1 307 ? 0.973 5.316 -13.953 1 79.44 307 ALA A C 1
ATOM 2331 O O . ALA A 1 307 ? 2.01 4.922 -13.414 1 79.44 307 ALA A O 1
ATOM 2332 N N . MET B 1 1 ? 40.062 9.055 17.812 1 27.92 1 MET B N 1
ATOM 2333 C CA . MET B 1 1 ? 39.406 9.227 16.516 1 27.92 1 MET B CA 1
ATOM 2334 C C . MET B 1 1 ? 38.031 9.82 16.672 1 27.92 1 MET B C 1
ATOM 2336 O O . MET B 1 1 ? 37.188 9.266 17.391 1 27.92 1 MET B O 1
ATOM 2340 N N . ASP B 1 2 ? 37.812 11.094 16.922 1 35.78 2 ASP B N 1
ATOM 2341 C CA . ASP B 1 2 ? 36.625 11.906 17.203 1 35.78 2 ASP B CA 1
ATOM 2342 C C . ASP B 1 2 ? 35.469 11.547 16.281 1 35.78 2 ASP B C 1
ATOM 2344 O O . ASP B 1 2 ? 35.562 11.766 15.07 1 35.78 2 ASP B O 1
ATOM 2348 N N . SER B 1 3 ? 34.844 10.336 16.328 1 39.5 3 SER B N 1
ATOM 2349 C CA . SER B 1 3 ? 33.75 9.758 15.531 1 39.5 3 SER B CA 1
ATOM 2350 C C . SER B 1 3 ? 32.75 10.812 15.133 1 39.5 3 SER B C 1
ATOM 2352 O O . SER B 1 3 ? 31.953 11.258 15.969 1 39.5 3 SER B O 1
ATOM 2354 N N . LYS B 1 4 ? 33.062 11.805 14.484 1 42.94 4 LYS B N 1
ATOM 2355 C CA . LYS B 1 4 ? 32.312 12.953 13.977 1 42.94 4 LYS B CA 1
ATOM 2356 C C . LYS B 1 4 ? 30.938 12.547 13.484 1 42.94 4 LYS B C 1
ATOM 2358 O O . LYS B 1 4 ? 30.812 11.883 12.453 1 42.94 4 LYS B O 1
ATOM 2363 N N . THR B 1 5 ? 29.969 12.125 14.25 1 53.38 5 THR B N 1
ATOM 2364 C CA . THR B 1 5 ? 28.609 11.688 13.93 1 53.38 5 THR B CA 1
ATOM 2365 C C . THR B 1 5 ? 27.969 12.617 12.891 1 53.38 5 THR B C 1
ATOM 2367 O O . THR B 1 5 ? 27.672 13.773 13.188 1 53.38 5 THR B O 1
ATOM 2370 N N . THR B 1 6 ? 28.281 12.594 11.602 1 69.88 6 THR B N 1
ATOM 2371 C CA . THR B 1 6 ? 27.828 13.359 10.445 1 69.88 6 THR B CA 1
ATOM 2372 C C . THR B 1 6 ? 26.312 13.414 10.398 1 69.88 6 THR B C 1
ATOM 2374 O O . THR B 1 6 ? 25.641 12.406 10.633 1 69.88 6 THR B O 1
ATOM 2377 N N . LYS B 1 7 ? 25.688 14.641 10.398 1 87.75 7 LYS B N 1
ATOM 2378 C CA . LYS B 1 7 ? 24.266 14.922 10.281 1 87.75 7 LYS B CA 1
ATOM 2379 C C . LYS B 1 7 ? 23.672 14.289 9.023 1 87.75 7 LYS B C 1
ATOM 2381 O O . LYS B 1 7 ? 24.281 14.375 7.949 1 87.75 7 LYS B O 1
ATOM 2386 N N . PRO B 1 8 ? 22.625 13.422 9.172 1 94.25 8 PRO B N 1
ATOM 2387 C CA . PRO B 1 8 ? 21.984 12.883 7.969 1 94.25 8 PRO B CA 1
ATOM 2388 C C . PRO B 1 8 ? 21.516 13.969 7.008 1 94.25 8 PRO B C 1
ATOM 2390 O O . PRO B 1 8 ? 20.844 14.922 7.43 1 94.25 8 PRO B O 1
ATOM 2393 N N . MET B 1 9 ? 21.953 13.914 5.777 1 95.75 9 MET B N 1
ATOM 2394 C CA . MET B 1 9 ? 21.578 14.914 4.785 1 95.75 9 MET B CA 1
ATOM 2395 C C . MET B 1 9 ? 21.25 14.266 3.443 1 95.75 9 MET B C 1
ATOM 2397 O O . MET B 1 9 ? 21.969 13.367 3 1 95.75 9 MET B O 1
ATOM 2401 N N . PRO B 1 10 ? 20.125 14.695 2.838 1 97.44 10 PRO B N 1
ATOM 2402 C CA . PRO B 1 10 ? 19.859 14.227 1.476 1 97.44 10 PRO B CA 1
ATOM 2403 C C . PRO B 1 10 ? 20.922 14.703 0.474 1 97.44 10 PRO B C 1
ATOM 2405 O O . PRO B 1 10 ? 21.656 15.656 0.751 1 97.44 10 PRO B O 1
ATOM 2408 N N . THR B 1 11 ? 20.953 14.039 -0.683 1 97.75 11 THR B N 1
ATOM 2409 C CA . THR B 1 11 ? 21.922 14.406 -1.712 1 97.75 11 THR B CA 1
ATOM 2410 C C . THR B 1 11 ? 21.219 15.086 -2.887 1 97.75 11 THR B C 1
ATOM 2412 O O . THR B 1 11 ? 21.875 15.719 -3.719 1 97.75 11 THR B O 1
ATOM 2415 N N . GLU B 1 12 ? 19.891 14.969 -2.982 1 98 12 GLU B N 1
ATOM 2416 C CA . GLU B 1 12 ? 19.172 15.578 -4.098 1 98 12 GLU B CA 1
ATOM 2417 C C . GLU B 1 12 ? 19.281 17.094 -4.059 1 98 12 GLU B C 1
ATOM 2419 O O . GLU B 1 12 ? 18.875 17.734 -3.082 1 98 12 GLU B O 1
ATOM 2424 N N . ALA B 1 13 ? 19.703 17.672 -5.141 1 98.19 13 ALA B N 1
ATOM 2425 C CA . ALA B 1 13 ? 20.031 19.094 -5.188 1 98.19 13 ALA B CA 1
ATOM 2426 C C . ALA B 1 13 ? 18.812 19.953 -4.867 1 98.19 13 ALA B C 1
ATOM 2428 O O . ALA B 1 13 ? 18.906 20.953 -4.148 1 98.19 13 ALA B O 1
ATOM 2429 N N . GLY B 1 14 ? 17.641 19.547 -5.387 1 98.25 14 GLY B N 1
ATOM 2430 C CA . GLY B 1 14 ? 16.438 20.297 -5.133 1 98.25 14 GLY B CA 1
ATOM 2431 C C . GLY B 1 14 ? 16.047 20.344 -3.664 1 98.25 14 GLY B C 1
ATOM 2432 O O . GLY B 1 14 ? 15.57 21.359 -3.166 1 98.25 14 GLY B O 1
ATOM 2433 N N . ILE B 1 15 ? 16.328 19.281 -2.963 1 98.31 15 ILE B N 1
ATOM 2434 C CA . ILE B 1 15 ? 15.984 19.203 -1.546 1 98.31 15 ILE B CA 1
ATOM 2435 C C . ILE B 1 15 ? 17 19.969 -0.72 1 98.31 15 ILE B C 1
ATOM 2437 O O . ILE B 1 15 ? 16.656 20.625 0.268 1 98.31 15 ILE B O 1
ATOM 2441 N N . ARG B 1 16 ? 18.234 19.938 -1.115 1 97.44 16 ARG B N 1
ATOM 2442 C CA . ARG B 1 16 ? 19.266 20.719 -0.434 1 97.44 16 ARG B CA 1
ATOM 2443 C C . ARG B 1 16 ? 18.984 22.219 -0.577 1 97.44 16 ARG B C 1
ATOM 2445 O O . ARG B 1 16 ? 19.125 22.984 0.385 1 97.44 16 ARG B O 1
ATOM 2452 N N . ALA B 1 17 ? 18.625 22.625 -1.778 1 97.62 17 ALA B N 1
ATOM 2453 C CA . ALA B 1 17 ? 18.25 24.016 -2.002 1 97.62 17 ALA B CA 1
ATOM 2454 C C . ALA B 1 17 ? 17.047 24.406 -1.168 1 97.62 17 ALA B C 1
ATOM 2456 O O . ALA B 1 17 ? 16.984 25.516 -0.618 1 97.62 17 ALA B O 1
ATOM 2457 N N . PHE B 1 18 ? 16.078 23.547 -1.11 1 97.69 18 PHE B N 1
ATOM 2458 C CA . PHE B 1 18 ? 14.891 23.766 -0.295 1 97.69 18 PHE B CA 1
ATOM 2459 C C . PHE B 1 18 ? 15.266 23.953 1.17 1 97.69 18 PHE B C 1
ATOM 2461 O O . PHE B 1 18 ? 14.797 24.891 1.818 1 97.69 18 PHE B O 1
ATOM 2468 N N . HIS B 1 19 ? 16.109 23.047 1.692 1 96.19 19 HIS B N 1
ATOM 2469 C CA . HIS B 1 19 ? 16.578 23.125 3.074 1 96.19 19 HIS B CA 1
ATOM 2470 C C . HIS B 1 19 ? 17.234 24.469 3.352 1 96.19 19 HIS B C 1
ATOM 2472 O O . HIS B 1 19 ? 16.938 25.125 4.359 1 96.19 19 HIS B O 1
ATOM 2478 N N . GLU B 1 20 ? 18.094 24.891 2.488 1 95.44 20 GLU B N 1
ATOM 2479 C CA . GLU B 1 20 ? 18.797 26.156 2.658 1 95.44 20 GLU B CA 1
ATOM 2480 C C . GLU B 1 20 ? 17.828 27.328 2.703 1 95.44 20 GLU B C 1
ATOM 2482 O O . GLU B 1 20 ? 17.969 28.219 3.531 1 95.44 20 GLU B O 1
ATOM 2487 N N . ARG B 1 21 ? 16.875 27.312 1.82 1 95.12 21 ARG B N 1
ATOM 2488 C CA . ARG B 1 21 ? 15.875 28.375 1.779 1 95.12 21 ARG B CA 1
ATOM 2489 C C . ARG B 1 21 ? 15.047 28.391 3.057 1 95.12 21 ARG B C 1
ATOM 2491 O O . ARG B 1 21 ? 14.742 29.453 3.596 1 95.12 21 ARG B O 1
ATOM 2498 N N . CYS B 1 22 ? 14.656 27.234 3.518 1 95.62 22 CYS B N 1
ATOM 2499 C CA . CYS B 1 22 ? 13.883 27.141 4.746 1 95.62 22 CYS B CA 1
ATOM 2500 C C . CYS B 1 22 ? 14.656 27.719 5.926 1 95.62 22 CYS B C 1
ATOM 2502 O O . CYS B 1 22 ? 14.094 28.438 6.746 1 95.62 22 CYS B O 1
ATOM 2504 N N . GLU B 1 23 ? 15.898 27.422 5.961 1 92.81 23 GLU B N 1
ATOM 2505 C CA . GLU B 1 23 ? 16.734 27.875 7.074 1 92.81 23 GLU B CA 1
ATOM 2506 C C . GLU B 1 23 ? 16.844 29.391 7.109 1 92.81 23 GLU B C 1
ATOM 2508 O O . GLU B 1 23 ? 17.016 29.984 8.18 1 92.81 23 GLU B O 1
ATOM 2513 N N . ALA B 1 24 ? 16.703 29.922 6.012 1 91.56 24 ALA B N 1
ATOM 2514 C CA . ALA B 1 24 ? 16.781 31.391 5.934 1 91.56 24 ALA B CA 1
ATOM 2515 C C . ALA B 1 24 ? 15.562 32.031 6.594 1 91.56 24 ALA B C 1
ATOM 2517 O O . ALA B 1 24 ? 15.633 33.156 7.082 1 91.56 24 ALA B O 1
ATOM 2518 N N . PHE B 1 25 ? 14.453 31.375 6.695 1 90.31 25 PHE B N 1
ATOM 2519 C CA . PHE B 1 25 ? 13.203 31.922 7.219 1 90.31 25 PHE B CA 1
ATOM 2520 C C . PHE B 1 25 ? 12.906 31.375 8.602 1 90.31 25 PHE B C 1
ATOM 2522 O O . PHE B 1 25 ? 12.273 32.031 9.422 1 90.31 25 PHE B O 1
ATOM 2529 N N . TYR B 1 26 ? 13.281 30.188 8.836 1 87.12 26 TYR B N 1
ATOM 2530 C CA . TYR B 1 26 ? 12.969 29.469 10.062 1 87.12 26 TYR B CA 1
ATOM 2531 C C . TYR B 1 26 ? 14.195 28.75 10.602 1 87.12 26 TYR B C 1
ATOM 2533 O O . TYR B 1 26 ? 14.438 27.578 10.266 1 87.12 26 TYR B O 1
ATOM 2541 N N . PRO B 1 27 ? 14.875 29.375 11.438 1 85.94 27 PRO B N 1
ATOM 2542 C CA . PRO B 1 27 ? 16.156 28.828 11.867 1 85.94 27 PRO B CA 1
ATOM 2543 C C . PRO B 1 27 ? 16.016 27.516 12.648 1 85.94 27 PRO B C 1
ATOM 2545 O O . PRO B 1 27 ? 14.945 27.234 13.188 1 85.94 27 PRO B O 1
ATOM 2548 N N . ALA B 1 28 ? 17.094 26.781 12.828 1 82.94 28 ALA B N 1
ATOM 2549 C CA . ALA B 1 28 ? 17.125 25.453 13.422 1 82.94 28 ALA B CA 1
ATOM 2550 C C . ALA B 1 28 ? 16.781 25.5 14.906 1 82.94 28 ALA B C 1
ATOM 2552 O O . ALA B 1 28 ? 16.297 24.516 15.469 1 82.94 28 ALA B O 1
ATOM 2553 N N . ASP B 1 29 ? 16.969 26.578 15.461 1 85.5 29 ASP B N 1
ATOM 2554 C CA . ASP B 1 29 ? 16.703 26.688 16.891 1 85.5 29 ASP B CA 1
ATOM 2555 C C . ASP B 1 29 ? 15.453 27.531 17.141 1 85.5 29 ASP B C 1
ATOM 2557 O O . ASP B 1 29 ? 15.32 28.156 18.203 1 85.5 29 ASP B O 1
ATOM 2561 N N . ALA B 1 30 ? 14.602 27.531 16.188 1 88.62 30 ALA B N 1
ATOM 2562 C CA . ALA B 1 30 ? 13.398 28.359 16.25 1 88.62 30 ALA B CA 1
ATOM 2563 C C . ALA B 1 30 ? 12.578 28.047 17.484 1 88.62 30 ALA B C 1
ATOM 2565 O O . ALA B 1 30 ? 11.93 28.938 18.047 1 88.62 30 ALA B O 1
ATOM 2566 N N . VAL B 1 31 ? 12.68 26.812 18 1 87.69 31 VAL B N 1
ATOM 2567 C CA . VAL B 1 31 ? 11.852 26.391 19.125 1 87.69 31 VAL B CA 1
ATOM 2568 C C . VAL B 1 31 ? 12.266 27.141 20.391 1 87.69 31 VAL B C 1
ATOM 2570 O O . VAL B 1 31 ? 11.523 27.156 21.375 1 87.69 31 VAL B O 1
ATOM 2573 N N . ASN B 1 32 ? 13.367 27.75 20.312 1 90.38 32 ASN B N 1
ATOM 2574 C CA . ASN B 1 32 ? 13.852 28.516 21.453 1 90.38 32 ASN B CA 1
ATOM 2575 C C . ASN B 1 32 ? 13.281 29.922 21.469 1 90.38 32 ASN B C 1
ATOM 2577 O O . ASN B 1 32 ? 13.414 30.641 22.469 1 90.38 32 ASN B O 1
ATOM 2581 N N . ALA B 1 33 ? 12.625 30.359 20.422 1 93.81 33 ALA B N 1
ATOM 2582 C CA . ALA B 1 33 ? 11.992 31.688 20.328 1 93.81 33 ALA B CA 1
ATOM 2583 C C . ALA B 1 33 ? 10.555 31.641 20.844 1 93.81 33 ALA B C 1
ATOM 2585 O O . ALA B 1 33 ? 10.039 30.562 21.172 1 93.81 33 ALA B O 1
ATOM 2586 N N . SER B 1 34 ? 10 32.812 21.016 1 95.25 34 SER B N 1
ATOM 2587 C CA . SER B 1 34 ? 8.602 32.875 21.406 1 95.25 34 SER B CA 1
ATOM 2588 C C . SER B 1 34 ? 7.699 32.25 20.359 1 95.25 34 SER B C 1
ATOM 2590 O O . SER B 1 34 ? 8.039 32.25 19.172 1 95.25 34 SER B O 1
ATOM 2592 N N . VAL B 1 35 ? 6.57 31.734 20.797 1 95.75 35 VAL B N 1
ATOM 2593 C CA . VAL B 1 35 ? 5.602 31.125 19.891 1 95.75 35 VAL B CA 1
ATOM 2594 C C . VAL B 1 35 ? 5.168 32.125 18.844 1 95.75 35 VAL B C 1
ATOM 2596 O O . VAL B 1 35 ? 5.023 31.797 17.672 1 95.75 35 VAL B O 1
ATOM 2599 N N . GLU B 1 36 ? 4.992 33.344 19.234 1 96.06 36 GLU B N 1
ATOM 2600 C CA . GLU B 1 36 ? 4.613 34.406 18.312 1 96.06 36 GLU B CA 1
ATOM 2601 C C . GLU B 1 36 ? 5.66 34.594 17.219 1 96.06 36 GLU B C 1
ATOM 2603 O O . GLU B 1 36 ? 5.316 34.688 16.047 1 96.06 36 GLU B O 1
ATOM 2608 N N . GLN B 1 37 ? 6.887 34.594 17.641 1 96.06 37 GLN B N 1
ATOM 2609 C CA . GLN B 1 37 ? 7.965 34.75 16.672 1 96.06 37 GLN B CA 1
ATOM 2610 C C . GLN B 1 37 ? 8.031 33.5 15.75 1 96.06 37 GLN B C 1
ATOM 2612 O O . GLN B 1 37 ? 8.25 33.656 14.547 1 96.06 37 GLN B O 1
ATOM 2617 N N . GLN B 1 38 ? 7.91 32.344 16.281 1 96.38 38 GLN B N 1
ATOM 2618 C CA . GLN B 1 38 ? 7.871 31.125 15.484 1 96.38 38 GLN B CA 1
ATOM 2619 C C . GLN B 1 38 ? 6.797 31.203 14.406 1 96.38 38 GLN B C 1
ATOM 2621 O O . GLN B 1 38 ? 7.047 30.875 13.242 1 96.38 38 GLN B O 1
ATOM 2626 N N . ARG B 1 39 ? 5.625 31.672 14.766 1 97.38 39 ARG B N 1
ATOM 2627 C CA . ARG B 1 39 ? 4.488 31.766 13.852 1 97.38 39 ARG B CA 1
ATOM 2628 C C . ARG B 1 39 ? 4.758 32.781 12.742 1 97.38 39 ARG B C 1
ATOM 2630 O O . ARG B 1 39 ? 4.406 32.531 11.586 1 97.38 39 ARG B O 1
ATOM 2637 N N . GLN B 1 40 ? 5.426 33.844 13.07 1 96.06 40 GLN B N 1
ATOM 2638 C CA . GLN B 1 40 ? 5.801 34.812 12.055 1 96.06 40 GLN B CA 1
ATOM 2639 C C . GLN B 1 40 ? 6.793 34.219 11.055 1 96.06 40 GLN B C 1
ATOM 2641 O O . GLN B 1 40 ? 6.637 34.375 9.844 1 96.06 40 GLN B O 1
ATOM 2646 N N . TRP B 1 41 ? 7.766 33.562 11.617 1 95.94 41 TRP B N 1
ATOM 2647 C CA . TRP B 1 41 ? 8.766 32.938 10.766 1 95.94 41 TRP B CA 1
ATOM 2648 C C . TRP B 1 41 ? 8.141 31.875 9.883 1 95.94 41 TRP B C 1
ATOM 2650 O O . TRP B 1 41 ? 8.453 31.781 8.695 1 95.94 41 TRP B O 1
ATOM 2660 N N . TYR B 1 42 ? 7.297 31.109 10.477 1 96 42 TYR B N 1
ATOM 2661 C CA . TYR B 1 42 ? 6.648 30.031 9.742 1 96 42 TYR B CA 1
ATOM 2662 C C . TYR B 1 42 ? 5.77 30.578 8.633 1 96 42 TYR B C 1
ATOM 2664 O O . TYR B 1 42 ? 5.773 30.062 7.512 1 96 42 TYR B O 1
ATOM 2672 N N . ASP B 1 43 ? 4.977 31.594 8.891 1 95.62 43 ASP B N 1
ATOM 2673 C CA . ASP B 1 43 ? 4.129 32.219 7.875 1 95.62 43 ASP B CA 1
ATOM 2674 C C . ASP B 1 43 ? 4.965 32.75 6.711 1 95.62 43 ASP B C 1
ATOM 2676 O O . ASP B 1 43 ? 4.586 32.594 5.547 1 95.62 43 ASP B O 1
ATOM 2680 N N . ALA B 1 44 ? 6.074 33.344 7.074 1 95.19 44 ALA B N 1
ATOM 2681 C CA . ALA B 1 44 ? 6.961 33.875 6.043 1 95.19 44 ALA B CA 1
ATOM 2682 C C . ALA B 1 44 ? 7.555 32.75 5.195 1 95.19 44 ALA B C 1
ATOM 2684 O O . ALA B 1 44 ? 7.645 32.875 3.973 1 95.19 44 ALA B O 1
ATOM 2685 N N . LEU B 1 45 ? 7.926 31.75 5.875 1 95 45 LEU B N 1
ATOM 2686 C CA . LEU B 1 45 ? 8.461 30.578 5.184 1 95 45 LEU B CA 1
ATOM 2687 C C . LEU B 1 45 ? 7.438 30.016 4.207 1 95 45 LEU B C 1
ATOM 2689 O O . LEU B 1 45 ? 7.758 29.766 3.041 1 95 45 LEU B O 1
ATOM 2693 N N . CYS B 1 46 ? 6.227 29.812 4.66 1 95.38 46 CYS B N 1
ATOM 2694 C CA . CYS B 1 46 ? 5.18 29.219 3.83 1 95.38 46 CYS B CA 1
ATOM 2695 C C . CYS B 1 46 ? 4.852 30.125 2.648 1 95.38 46 CYS B C 1
ATOM 2697 O O . CYS B 1 46 ? 4.645 29.641 1.532 1 95.38 46 CYS B O 1
ATOM 2699 N N . ALA B 1 47 ? 4.863 31.422 2.92 1 94.25 47 ALA B N 1
ATOM 2700 C CA . ALA B 1 47 ? 4.598 32.375 1.859 1 94.25 47 ALA B CA 1
ATOM 2701 C C . ALA B 1 47 ? 5.664 32.312 0.77 1 94.25 47 ALA B C 1
ATOM 2703 O O . ALA B 1 47 ? 5.371 32.5 -0.411 1 94.25 47 ALA B O 1
ATOM 2704 N N . GLU B 1 48 ? 6.863 32.031 1.187 1 93.12 48 GLU B N 1
ATOM 2705 C CA . GLU B 1 48 ? 7.977 31.906 0.252 1 93.12 48 GLU B CA 1
ATOM 2706 C C . GLU B 1 48 ? 7.75 30.797 -0.757 1 93.12 48 GLU B C 1
ATOM 2708 O O . GLU B 1 48 ? 8.203 30.875 -1.899 1 93.12 48 GLU B O 1
ATOM 2713 N N . PHE B 1 49 ? 7.043 29.766 -0.334 1 93.62 49 PHE B N 1
ATOM 2714 C CA . PHE B 1 49 ? 6.855 28.594 -1.188 1 93.62 49 PHE B CA 1
ATOM 2715 C C . PHE B 1 49 ? 5.438 28.547 -1.745 1 93.62 49 PHE B C 1
ATOM 2717 O O . PHE B 1 49 ? 4.996 27.516 -2.252 1 93.62 49 PHE B O 1
ATOM 2724 N N . ASP B 1 50 ? 4.727 29.594 -1.599 1 90.75 50 ASP B N 1
ATOM 2725 C CA . ASP B 1 50 ? 3.379 29.688 -2.156 1 90.75 50 ASP B CA 1
ATOM 2726 C C . ASP B 1 50 ? 3.406 29.547 -3.678 1 90.75 50 ASP B C 1
ATOM 2728 O O . ASP B 1 50 ? 4.457 29.703 -4.301 1 90.75 50 ASP B O 1
ATOM 2732 N N . ALA B 1 51 ? 2.377 29.109 -4.238 1 91.5 51 ALA B N 1
ATOM 2733 C CA . ALA B 1 51 ? 2.225 28.906 -5.672 1 91.5 51 ALA B CA 1
ATOM 2734 C C . ALA B 1 51 ? 0.919 29.5 -6.184 1 91.5 51 ALA B C 1
ATOM 2736 O O . ALA B 1 51 ? -0.038 29.656 -5.422 1 91.5 51 ALA B O 1
ATOM 2737 N N . PRO B 1 52 ? 0.921 29.891 -7.473 1 92.5 52 PRO B N 1
ATOM 2738 C CA . PRO B 1 52 ? -0.328 30.406 -8.039 1 92.5 52 PRO B CA 1
ATOM 2739 C C . PRO B 1 52 ? -1.457 29.391 -8.008 1 92.5 52 PRO B C 1
ATOM 2741 O O . PRO B 1 52 ? -1.205 28.188 -8.117 1 92.5 52 PRO B O 1
ATOM 2744 N N . SER B 1 53 ? -2.605 29.922 -7.887 1 95.81 53 SER B N 1
ATOM 2745 C CA . SER B 1 53 ? -3.783 29.062 -7.895 1 95.81 53 SER B CA 1
ATOM 2746 C C . SER B 1 53 ? -3.963 28.391 -9.25 1 95.81 53 SER B C 1
ATOM 2748 O O . SER B 1 53 ? -3.795 29.016 -10.297 1 95.81 53 SER B O 1
ATOM 2750 N N . PRO B 1 54 ? -4.234 27.031 -9.211 1 97.56 54 PRO B N 1
ATOM 2751 C CA . PRO B 1 54 ? -4.613 26.406 -10.484 1 97.56 54 PRO B CA 1
ATOM 2752 C C . PRO B 1 54 ? -5.762 27.141 -11.18 1 97.56 54 PRO B C 1
ATOM 2754 O O . PRO B 1 54 ? -6.656 27.672 -10.516 1 97.56 54 PRO B O 1
ATOM 2757 N N . GLU B 1 55 ? -5.754 27.125 -12.469 1 97.12 55 GLU B N 1
ATOM 2758 C CA . GLU B 1 55 ? -6.77 27.828 -13.25 1 97.12 55 GLU B CA 1
ATOM 2759 C C . GLU B 1 55 ? -8.172 27.312 -12.93 1 97.12 55 GLU B C 1
ATOM 2761 O O . GLU B 1 55 ? -8.398 26.094 -12.906 1 97.12 55 GLU B O 1
ATOM 2766 N N . GLY B 1 56 ? -9.055 28.188 -12.578 1 98.19 56 GLY B N 1
ATOM 2767 C CA . GLY B 1 56 ? -10.461 27.859 -12.422 1 98.19 56 GLY B CA 1
ATOM 2768 C C . GLY B 1 56 ? -10.812 27.406 -11.008 1 98.19 56 GLY B C 1
ATOM 2769 O O . GLY B 1 56 ? -11.984 27.234 -10.688 1 98.19 56 GLY B O 1
ATOM 2770 N N . LEU B 1 57 ? -9.805 27.281 -10.18 1 98.56 57 LEU B N 1
ATOM 2771 C CA . LEU B 1 57 ? -10.086 26.859 -8.805 1 98.56 57 LEU B CA 1
ATOM 2772 C C . LEU B 1 57 ? -10.609 28.047 -7.984 1 98.56 57 LEU B C 1
ATOM 2774 O O . LEU B 1 57 ? -10.086 29.156 -8.078 1 98.56 57 LEU B O 1
ATOM 2778 N N . THR B 1 58 ? -11.68 27.812 -7.148 1 98.69 58 THR B N 1
ATOM 2779 C CA . THR B 1 58 ? -12.242 28.844 -6.289 1 98.69 58 THR B CA 1
ATOM 2780 C C . THR B 1 58 ? -12.102 28.469 -4.82 1 98.69 58 THR B C 1
ATOM 2782 O O . THR B 1 58 ? -11.953 27.297 -4.488 1 98.69 58 THR B O 1
ATOM 2785 N N . ARG B 1 59 ? -12.102 29.438 -4.039 1 98.38 59 ARG B N 1
ATOM 2786 C CA . ARG B 1 59 ? -12.047 29.281 -2.59 1 98.38 59 ARG B CA 1
ATOM 2787 C C . ARG B 1 59 ? -13.25 29.953 -1.922 1 98.38 59 ARG B C 1
ATOM 2789 O O . ARG B 1 59 ? -13.734 30.984 -2.389 1 98.38 59 ARG B O 1
ATOM 2796 N N . ARG B 1 60 ? -13.688 29.375 -0.866 1 98.44 60 ARG B N 1
ATOM 2797 C CA . ARG B 1 60 ? -14.711 29.969 -0.015 1 98.44 60 ARG B CA 1
ATOM 2798 C C . ARG B 1 60 ? -14.414 29.703 1.459 1 98.44 60 ARG B C 1
ATOM 2800 O O . ARG B 1 60 ? -14.227 28.562 1.865 1 98.44 60 ARG B O 1
ATOM 2807 N N . ASP B 1 61 ? -14.383 30.766 2.221 1 98.44 61 ASP B N 1
ATOM 2808 C CA . ASP B 1 61 ? -14.148 30.641 3.654 1 98.44 61 ASP B CA 1
ATOM 2809 C C . ASP B 1 61 ? -15.461 30.609 4.43 1 98.44 61 ASP B C 1
ATOM 2811 O O . ASP B 1 61 ? -16.406 31.344 4.102 1 98.44 61 ASP B O 1
ATOM 2815 N N . GLU B 1 62 ? -15.516 29.75 5.344 1 98.12 62 GLU B N 1
ATOM 2816 C CA . GLU B 1 62 ? -16.672 29.594 6.23 1 98.12 62 GLU B CA 1
ATOM 2817 C C . GLU B 1 62 ? -16.234 29.25 7.652 1 98.12 62 GLU B C 1
ATOM 2819 O O . GLU B 1 62 ? -15.039 29.219 7.949 1 98.12 62 GLU B O 1
ATOM 2824 N N . ARG B 1 63 ? -17.234 29.219 8.531 1 98.19 63 ARG B N 1
ATOM 2825 C CA . ARG B 1 63 ? -17.016 28.766 9.891 1 98.19 63 ARG B CA 1
ATOM 2826 C C . ARG B 1 63 ? -17.922 27.578 10.227 1 98.19 63 ARG B C 1
ATOM 2828 O O . ARG B 1 63 ? -19.125 27.625 9.984 1 98.19 63 ARG B O 1
ATOM 2835 N N . VAL B 1 64 ? -17.328 26.578 10.664 1 97.12 64 VAL B N 1
ATOM 2836 C CA . VAL B 1 64 ? -18.047 25.406 11.148 1 97.12 64 VAL B CA 1
ATOM 2837 C C . VAL B 1 64 ? -18.328 25.562 12.641 1 97.12 64 VAL B C 1
ATOM 2839 O O . VAL B 1 64 ? -17.484 26.062 13.391 1 97.12 64 VAL B O 1
ATOM 2842 N N . ALA B 1 65 ? -19.516 25.078 13.062 1 93.06 65 ALA B N 1
ATOM 2843 C CA . ALA B 1 65 ? -19.969 25.188 14.453 1 93.06 65 ALA B CA 1
ATOM 2844 C C . ALA B 1 65 ? -19.875 26.625 14.945 1 93.06 65 ALA B C 1
ATOM 2846 O O . ALA B 1 65 ? -19.594 26.875 16.125 1 93.06 65 ALA B O 1
ATOM 2847 N N . GLY B 1 66 ? -19.859 27.562 14.078 1 92.94 66 GLY B N 1
ATOM 2848 C CA . GLY B 1 66 ? -19.859 28.984 14.383 1 92.94 66 GLY B CA 1
ATOM 2849 C C . GLY B 1 66 ? -18.5 29.484 14.852 1 92.94 66 GLY B C 1
ATOM 2850 O O . GLY B 1 66 ? -18.328 30.688 15.078 1 92.94 66 GLY B O 1
ATOM 2851 N N . ARG B 1 67 ? -17.5 28.672 14.852 1 95.56 67 ARG B N 1
ATOM 2852 C CA . ARG B 1 67 ? -16.297 29.125 15.516 1 95.56 67 ARG B CA 1
ATOM 2853 C C . ARG B 1 67 ? -15.047 28.688 14.75 1 95.56 67 ARG B C 1
ATOM 2855 O O . ARG B 1 67 ? -14 29.328 14.828 1 95.56 67 ARG B O 1
ATOM 2862 N N . ILE B 1 68 ? -15.125 27.531 14.047 1 98.62 68 ILE B N 1
ATOM 2863 C CA . ILE B 1 68 ? -13.922 26.938 13.469 1 98.62 68 ILE B CA 1
ATOM 2864 C C . ILE B 1 68 ? -13.773 27.391 12.016 1 98.62 68 ILE B C 1
ATOM 2866 O O . ILE B 1 68 ? -14.555 26.984 11.156 1 98.62 68 ILE B O 1
ATOM 2870 N N . PRO B 1 69 ? -12.766 28.188 11.688 1 98.81 69 PRO B N 1
ATOM 2871 C CA . PRO B 1 69 ? -12.586 28.594 10.289 1 98.81 69 PRO B CA 1
ATOM 2872 C C . PRO B 1 69 ? -12.211 27.422 9.383 1 98.81 69 PRO B C 1
ATOM 2874 O O . PRO B 1 69 ? -11.391 26.578 9.766 1 98.81 69 PRO B O 1
ATOM 2877 N N . VAL B 1 70 ? -12.883 27.344 8.242 1 98.88 70 VAL B N 1
ATOM 2878 C CA . VAL B 1 70 ? -12.547 26.375 7.211 1 98.88 70 VAL B CA 1
ATOM 2879 C C . VAL B 1 70 ? -12.516 27.047 5.848 1 98.88 70 VAL B C 1
ATOM 2881 O O . VAL B 1 70 ? -13.086 28.125 5.668 1 98.88 70 VAL B O 1
ATOM 2884 N N . ARG B 1 71 ? -11.789 26.516 4.973 1 98.94 71 ARG B N 1
ATOM 2885 C CA . ARG B 1 71 ? -11.758 26.969 3.588 1 98.94 71 ARG B CA 1
ATOM 2886 C C . ARG B 1 71 ? -12.117 25.844 2.629 1 98.94 71 ARG B C 1
ATOM 2888 O O . ARG B 1 71 ? -11.531 24.766 2.693 1 98.94 71 ARG B O 1
ATOM 2895 N N . TYR B 1 72 ? -13.062 26.078 1.794 1 98.81 72 TYR B N 1
ATOM 2896 C CA . TYR B 1 72 ? -13.477 25.172 0.738 1 98.81 72 TYR B CA 1
ATOM 2897 C C . TYR B 1 72 ? -12.727 25.453 -0.558 1 98.81 72 TYR B C 1
ATOM 2899 O O . TYR B 1 72 ? -12.609 26.609 -0.963 1 98.81 72 TYR B O 1
ATOM 2907 N N . TYR B 1 73 ? -12.18 24.484 -1.161 1 98.88 73 TYR B N 1
ATOM 2908 C CA . TYR B 1 73 ? -11.555 24.547 -2.479 1 98.88 73 TYR B CA 1
ATOM 2909 C C . TYR B 1 73 ? -12.383 23.781 -3.508 1 98.88 73 TYR B C 1
ATOM 2911 O O . TYR B 1 73 ? -12.711 22.609 -3.307 1 98.88 73 TYR B O 1
ATOM 2919 N N . ARG B 1 74 ? -12.703 24.406 -4.574 1 98.75 74 ARG B N 1
ATOM 2920 C CA . ARG B 1 74 ? -13.398 23.766 -5.684 1 98.75 74 ARG B CA 1
ATOM 2921 C C . ARG B 1 74 ? -12.609 23.906 -6.98 1 98.75 74 ARG B C 1
ATOM 2923 O O . ARG B 1 74 ? -12.5 25.016 -7.527 1 98.75 74 ARG B O 1
ATOM 2930 N N . PRO B 1 75 ? -12.031 22.797 -7.461 1 98.56 75 PRO B N 1
ATOM 2931 C CA . PRO B 1 75 ? -11.336 22.875 -8.742 1 98.56 75 PRO B CA 1
ATOM 2932 C C . PRO B 1 75 ? -12.281 23.094 -9.922 1 98.56 75 PRO B C 1
ATOM 2934 O O . PRO B 1 75 ? -13.5 22.938 -9.773 1 98.56 75 PRO B O 1
ATOM 2937 N N . ALA B 1 76 ? -11.727 23.516 -11.039 1 97.94 76 ALA B N 1
ATOM 2938 C CA . ALA B 1 76 ? -12.523 23.734 -12.242 1 97.94 76 ALA B CA 1
ATOM 2939 C C . ALA B 1 76 ? -13.266 22.469 -12.656 1 97.94 76 ALA B C 1
ATOM 2941 O O . ALA B 1 76 ? -14.398 22.547 -13.133 1 97.94 76 ALA B O 1
ATOM 2942 N N . GLU B 1 77 ? -12.602 21.344 -12.508 1 97.44 77 GLU B N 1
ATOM 2943 C CA . GLU B 1 77 ? -13.18 20.047 -12.828 1 97.44 77 GLU B CA 1
ATOM 2944 C C . GLU B 1 77 ? -13.328 19.188 -11.578 1 97.44 77 GLU B C 1
ATOM 2946 O O . GLU B 1 77 ? -12.359 18.969 -10.852 1 97.44 77 GLU B O 1
ATOM 2951 N N . VAL B 1 78 ? -14.531 18.766 -11.297 1 98.06 78 VAL B N 1
ATOM 2952 C CA . VAL B 1 78 ? -14.82 17.859 -10.188 1 98.06 78 VAL B CA 1
ATOM 2953 C C . VAL B 1 78 ? -15.312 16.516 -10.719 1 98.06 78 VAL B C 1
ATOM 2955 O O . VAL B 1 78 ? -16.344 16.453 -11.391 1 98.06 78 VAL B O 1
ATOM 2958 N N . ALA B 1 79 ? -14.57 15.469 -10.367 1 97.94 79 ALA B N 1
ATOM 2959 C CA . ALA B 1 79 ? -14.82 14.172 -11 1 97.94 79 ALA B CA 1
ATOM 2960 C C . ALA B 1 79 ? -15.453 13.195 -10.023 1 97.94 79 ALA B C 1
ATOM 2962 O O . ALA B 1 79 ? -15.773 12.062 -10.383 1 97.94 79 ALA B O 1
ATOM 2963 N N . SER B 1 80 ? -15.68 13.57 -8.805 1 97.19 80 SER B N 1
ATOM 2964 C CA . SER B 1 80 ? -16.219 12.688 -7.773 1 97.19 80 SER B CA 1
ATOM 2965 C C . SER B 1 80 ? -17.016 13.477 -6.738 1 97.19 80 SER B C 1
ATOM 2967 O O . SER B 1 80 ? -16.766 14.656 -6.512 1 97.19 80 SER B O 1
ATOM 2969 N N . GLY B 1 81 ? -17.984 12.852 -6.156 1 97.56 81 GLY B N 1
ATOM 2970 C CA . GLY B 1 81 ? -18.719 13.445 -5.047 1 97.56 81 GLY B CA 1
ATOM 2971 C C . GLY B 1 81 ? -17.969 13.352 -3.729 1 97.56 81 GLY B C 1
ATOM 2972 O O . GLY B 1 81 ? -18.375 13.953 -2.736 1 97.56 81 GLY B O 1
ATOM 2973 N N . THR B 1 82 ? -16.875 12.609 -3.707 1 98.62 82 THR B N 1
ATOM 2974 C CA . THR B 1 82 ? -16.047 12.492 -2.508 1 98.62 82 THR B CA 1
ATOM 2975 C C . THR B 1 82 ? -15.32 13.797 -2.219 1 98.62 82 THR B C 1
ATOM 2977 O O . THR B 1 82 ? -14.828 14.461 -3.137 1 98.62 82 THR B O 1
ATOM 2980 N N . ARG B 1 83 ? -15.242 14.219 -0.959 1 98.62 83 ARG B N 1
ATOM 2981 C CA . ARG B 1 83 ? -14.5 15.398 -0.531 1 98.62 83 ARG B CA 1
ATOM 2982 C C . ARG B 1 83 ? -13.25 15.008 0.255 1 98.62 83 ARG B C 1
ATOM 2984 O O . ARG B 1 83 ? -13.211 13.938 0.874 1 98.62 83 ARG B O 1
ATOM 2991 N N . VAL B 1 84 ? -12.312 15.859 0.144 1 98.94 84 VAL B N 1
ATOM 2992 C CA . VAL B 1 84 ? -11.117 15.695 0.97 1 98.94 84 VAL B CA 1
ATOM 2993 C C . VAL B 1 84 ? -11.156 16.672 2.141 1 98.94 84 VAL B C 1
ATOM 2995 O O . VAL B 1 84 ? -11.43 17.859 1.953 1 98.94 84 VAL B O 1
ATOM 2998 N N . PHE B 1 85 ? -11.047 16.203 3.35 1 98.94 85 PHE B N 1
ATOM 2999 C CA . PHE B 1 85 ? -10.82 17.016 4.539 1 98.94 85 PHE B CA 1
ATOM 3000 C C . PHE B 1 85 ? -9.336 17.062 4.891 1 98.94 85 PHE B C 1
ATOM 3002 O O . PHE B 1 85 ? -8.766 16.062 5.332 1 98.94 85 PHE B O 1
ATOM 3009 N N . TYR B 1 86 ? -8.734 18.203 4.707 1 99 86 TYR B N 1
ATOM 3010 C CA . TYR B 1 86 ? -7.289 18.344 4.879 1 99 86 TYR B CA 1
ATOM 3011 C C . TYR B 1 86 ? -6.961 19.078 6.172 1 99 86 TYR B C 1
ATOM 3013 O O . TYR B 1 86 ? -7.48 20.156 6.422 1 99 86 TYR B O 1
ATOM 3021 N N . ILE B 1 87 ? -6.039 18.484 6.934 1 99 87 ILE B N 1
ATOM 3022 C CA . ILE B 1 87 ? -5.598 19.047 8.203 1 99 87 ILE B CA 1
ATOM 3023 C C . ILE B 1 87 ? -4.109 19.375 8.125 1 99 87 ILE B C 1
ATOM 3025 O O . ILE B 1 87 ? -3.279 18.484 7.938 1 99 87 ILE B O 1
ATOM 3029 N N . HIS B 1 88 ? -3.809 20.641 8.297 1 98.88 88 HIS B N 1
ATOM 3030 C CA . HIS B 1 88 ? -2.451 21.125 8.047 1 98.88 88 HIS B CA 1
ATOM 3031 C C . HIS B 1 88 ? -1.512 20.719 9.18 1 98.88 88 HIS B C 1
ATOM 3033 O O . HIS B 1 88 ? -1.945 20.547 10.32 1 98.88 88 HIS B O 1
ATOM 3039 N N . GLY B 1 89 ? -0.221 20.625 8.844 1 98.62 89 GLY B N 1
ATOM 3040 C CA . GLY B 1 89 ? 0.824 20.406 9.836 1 98.62 89 GLY B CA 1
ATOM 3041 C C . GLY B 1 89 ? 1.255 21.672 10.531 1 98.62 89 GLY B C 1
ATOM 3042 O O . GLY B 1 89 ? 0.61 22.719 10.391 1 98.62 89 GLY B O 1
ATOM 3043 N N . GLY B 1 90 ? 2.336 21.5 11.336 1 98.12 90 GLY B N 1
ATOM 3044 C CA . GLY B 1 90 ? 2.854 22.641 12.086 1 98.12 90 GLY B CA 1
ATOM 3045 C C . GLY B 1 90 ? 3.059 22.344 13.555 1 98.12 90 GLY B C 1
ATOM 3046 O O . GLY B 1 90 ? 2.988 23.234 14.391 1 98.12 90 GLY B O 1
ATOM 3047 N N . GLY B 1 91 ? 3.195 21.109 13.906 1 98 91 GLY B N 1
ATOM 3048 C CA . GLY B 1 91 ? 3.527 20.688 15.266 1 98 91 GLY B CA 1
ATOM 3049 C C . GLY B 1 91 ? 2.479 21.094 16.281 1 98 91 GLY B C 1
ATOM 3050 O O . GLY B 1 91 ? 2.797 21.328 17.453 1 98 91 GLY B O 1
ATOM 3051 N N . PHE B 1 92 ? 1.308 21.438 15.789 1 98.25 92 PHE B N 1
ATOM 3052 C CA . PHE B 1 92 ? 0.186 21.859 16.625 1 98.25 92 PHE B CA 1
ATOM 3053 C C . PHE B 1 92 ? 0.367 23.297 17.078 1 98.25 92 PHE B C 1
ATOM 3055 O O . PHE B 1 92 ? -0.482 23.844 17.797 1 98.25 92 PHE B O 1
ATOM 3062 N N . VAL B 1 93 ? 1.447 23.922 16.719 1 98.12 93 VAL B N 1
ATOM 3063 C CA . VAL B 1 93 ? 1.831 25.219 17.297 1 98.12 93 VAL B CA 1
ATOM 3064 C C . VAL B 1 93 ? 1.784 26.297 16.219 1 98.12 93 VAL B C 1
ATOM 3066 O O . VAL B 1 93 ? 1.5 27.453 16.516 1 98.12 93 VAL B O 1
ATOM 3069 N N . VAL B 1 94 ? 2.119 25.953 14.992 1 97.56 94 VAL B N 1
ATOM 3070 C CA . VAL B 1 94 ? 2.111 26.891 13.875 1 97.56 94 VAL B CA 1
ATOM 3071 C C . VAL B 1 94 ? 1.223 26.359 12.758 1 97.56 94 VAL B C 1
ATOM 3073 O O . VAL B 1 94 ? 0.793 25.203 12.789 1 97.56 94 VAL B O 1
ATOM 3076 N N . GLY B 1 95 ? 0.925 27.219 11.719 1 97.5 95 GLY B N 1
ATOM 3077 C CA . GLY B 1 95 ? 0.125 26.828 10.562 1 97.5 95 GLY B CA 1
ATOM 3078 C C . GLY B 1 95 ? -1.236 27.5 10.531 1 97.5 95 GLY B C 1
ATOM 3079 O O . GLY B 1 95 ? -1.698 28.031 11.555 1 97.5 95 GLY B O 1
ATOM 3080 N N . SER B 1 96 ? -1.812 27.516 9.453 1 98 96 SER B N 1
ATOM 3081 C CA . SER B 1 96 ? -3.092 28.156 9.188 1 98 96 SER B CA 1
ATOM 3082 C C . SER B 1 96 ? -3.645 27.75 7.824 1 98 96 SER B C 1
ATOM 3084 O O . SER B 1 96 ? -3.031 26.953 7.109 1 98 96 SER B O 1
ATOM 3086 N N . LEU B 1 97 ? -4.84 28.25 7.508 1 98.31 97 LEU B N 1
ATOM 3087 C CA . LEU B 1 97 ? -5.395 28.094 6.168 1 98.31 97 LEU B CA 1
ATOM 3088 C C . LEU B 1 97 ? -4.457 28.672 5.117 1 98.31 97 LEU B C 1
ATOM 3090 O O . LEU B 1 97 ? -4.305 28.109 4.031 1 98.31 97 LEU B O 1
ATOM 3094 N N . GLU B 1 98 ? -3.76 29.75 5.488 1 97.44 98 GLU B N 1
ATOM 3095 C CA . GLU B 1 98 ? -2.871 30.406 4.543 1 97.44 98 GLU B CA 1
ATOM 3096 C C . GLU B 1 98 ? -1.594 29.609 4.324 1 97.44 98 GLU B C 1
ATOM 3098 O O . GLU B 1 98 ? -1.101 29.516 3.197 1 97.44 98 GLU B O 1
ATOM 3103 N N . SER B 1 99 ? -1.085 29.031 5.359 1 97.38 99 SER B N 1
ATOM 3104 C CA . SER B 1 99 ? 0.201 28.344 5.293 1 97.38 99 SER B CA 1
ATOM 3105 C C . SER B 1 99 ? 0.132 27.141 4.367 1 97.38 99 SER B C 1
ATOM 3107 O O . SER B 1 99 ? 1.149 26.719 3.814 1 97.38 99 SER B O 1
ATOM 3109 N N . HIS B 1 100 ? -1.008 26.547 4.152 1 98 100 HIS B N 1
ATOM 3110 C CA . HIS B 1 100 ? -1.129 25.328 3.359 1 98 100 HIS B CA 1
ATOM 3111 C C . HIS B 1 100 ? -2.041 25.531 2.154 1 98 100 HIS B C 1
ATOM 3113 O O . HIS B 1 100 ? -2.492 24.578 1.533 1 98 100 HIS B O 1
ATOM 3119 N N . ASP B 1 101 ? -2.324 26.828 1.848 1 98.31 101 ASP B N 1
ATOM 3120 C CA . ASP B 1 101 ? -3.291 27.188 0.813 1 98.31 101 ASP B CA 1
ATOM 3121 C C . ASP B 1 101 ? -2.9 26.578 -0.533 1 98.31 101 ASP B C 1
ATOM 3123 O O . ASP B 1 101 ? -3.719 25.922 -1.188 1 98.31 101 ASP B O 1
ATOM 3127 N N . ALA B 1 102 ? -1.65 26.734 -0.955 1 98.12 102 ALA B N 1
ATOM 3128 C CA . ALA B 1 102 ? -1.202 26.266 -2.262 1 98.12 102 ALA B CA 1
ATOM 3129 C C . ALA B 1 102 ? -1.226 24.75 -2.332 1 98.12 102 ALA B C 1
ATOM 3131 O O . ALA B 1 102 ? -1.577 24.172 -3.365 1 98.12 102 ALA B O 1
ATOM 3132 N N . ILE B 1 103 ? -0.82 24.047 -1.275 1 98.31 103 ILE B N 1
ATOM 3133 C CA . ILE B 1 103 ? -0.82 22.594 -1.213 1 98.31 103 ILE B CA 1
ATOM 3134 C C . ILE B 1 103 ? -2.244 22.062 -1.388 1 98.31 103 ILE B C 1
ATOM 3136 O O . ILE B 1 103 ? -2.49 21.188 -2.213 1 98.31 103 ILE B O 1
ATOM 3140 N N . CYS B 1 104 ? -3.17 22.656 -0.644 1 98.75 104 CYS B N 1
ATOM 3141 C CA . CYS B 1 104 ? -4.566 22.234 -0.709 1 98.75 104 CYS B CA 1
ATOM 3142 C C . CYS B 1 104 ? -5.145 22.484 -2.098 1 98.75 104 CYS B C 1
ATOM 3144 O O . CYS B 1 104 ? -5.828 21.625 -2.65 1 98.75 104 CYS B O 1
ATOM 3146 N N . ALA B 1 105 ? -4.855 23.672 -2.652 1 98.75 105 ALA B N 1
ATOM 3147 C CA . ALA B 1 105 ? -5.359 24.031 -3.975 1 98.75 105 ALA B CA 1
ATOM 3148 C C . ALA B 1 105 ? -4.863 23.047 -5.035 1 98.75 105 ALA B C 1
ATOM 3150 O O . ALA B 1 105 ? -5.648 22.547 -5.848 1 98.75 105 ALA B O 1
ATOM 3151 N N . GLU B 1 106 ? -3.596 22.734 -5.008 1 98.56 106 GLU B N 1
ATOM 3152 C CA . GLU B 1 106 ? -3 21.844 -6.004 1 98.56 106 GLU B CA 1
ATOM 3153 C C . GLU B 1 106 ? -3.484 20.406 -5.828 1 98.56 106 GLU B C 1
ATOM 3155 O O . GLU B 1 106 ? -3.674 19.688 -6.812 1 98.56 106 GLU B O 1
ATOM 3160 N N . LEU B 1 107 ? -3.625 20 -4.602 1 98.69 107 LEU B N 1
ATOM 3161 C CA . LEU B 1 107 ? -4.133 18.672 -4.332 1 98.69 107 LEU B CA 1
ATOM 3162 C C . LEU B 1 107 ? -5.559 18.516 -4.844 1 98.69 107 LEU B C 1
ATOM 3164 O O . LEU B 1 107 ? -5.879 17.531 -5.52 1 98.69 107 LEU B O 1
ATOM 3168 N N . ALA B 1 108 ? -6.41 19.484 -4.539 1 98.81 108 ALA B N 1
ATOM 3169 C CA . ALA B 1 108 ? -7.793 19.469 -5.008 1 98.81 108 ALA B CA 1
ATOM 3170 C C . ALA B 1 108 ? -7.855 19.453 -6.531 1 98.81 108 ALA B C 1
ATOM 3172 O O . ALA B 1 108 ? -8.602 18.672 -7.117 1 98.81 108 ALA B O 1
ATOM 3173 N N . HIS B 1 109 ? -7.062 20.312 -7.102 1 98.56 109 HIS B N 1
ATOM 3174 C CA . HIS B 1 109 ? -7.02 20.422 -8.555 1 98.56 109 HIS B CA 1
ATOM 3175 C C . HIS B 1 109 ? -6.543 19.125 -9.195 1 98.56 109 HIS B C 1
ATOM 3177 O O . HIS B 1 109 ? -7.176 18.609 -10.125 1 98.56 109 HIS B O 1
ATOM 3183 N N . GLY B 1 110 ? -5.457 18.594 -8.742 1 98.12 110 GLY B N 1
ATOM 3184 C CA . GLY B 1 110 ? -4.875 17.391 -9.305 1 98.12 110 GLY B CA 1
ATOM 3185 C C . GLY B 1 110 ? -5.773 16.172 -9.18 1 98.12 110 GLY B C 1
ATOM 3186 O O . GLY B 1 110 ? -5.871 15.367 -10.102 1 98.12 110 GLY B O 1
ATOM 3187 N N . ALA B 1 111 ? -6.375 16.047 -8.031 1 98.44 111 ALA B N 1
ATOM 3188 C CA . ALA B 1 111 ? -7.227 14.883 -7.773 1 98.44 111 ALA B CA 1
ATOM 3189 C C . ALA B 1 111 ? -8.633 15.109 -8.312 1 98.44 111 ALA B C 1
ATOM 3191 O O . ALA B 1 111 ? -9.445 14.18 -8.344 1 98.44 111 ALA B O 1
ATOM 3192 N N . GLN B 1 112 ? -8.953 16.328 -8.703 1 98.5 112 GLN B N 1
ATOM 3193 C CA . GLN B 1 112 ? -10.258 16.734 -9.219 1 98.5 112 GLN B CA 1
ATOM 3194 C C . GLN B 1 112 ? -11.367 16.438 -8.219 1 98.5 112 GLN B C 1
ATOM 3196 O O . GLN B 1 112 ? -12.383 15.828 -8.562 1 98.5 112 GLN B O 1
ATOM 3201 N N . VAL B 1 113 ? -11.141 16.859 -6.988 1 98.69 113 VAL B N 1
ATOM 3202 C CA . VAL B 1 113 ? -12.117 16.703 -5.914 1 98.69 113 VAL B CA 1
ATOM 3203 C C . VAL B 1 113 ? -12.219 18.016 -5.121 1 98.69 113 VAL B C 1
ATOM 3205 O O . VAL B 1 113 ? -11.266 18.781 -5.066 1 98.69 113 VAL B O 1
ATOM 3208 N N . GLU B 1 114 ? -13.352 18.234 -4.516 1 98.81 114 GLU B N 1
ATOM 3209 C CA . GLU B 1 114 ? -13.461 19.344 -3.559 1 98.81 114 GLU B CA 1
ATOM 3210 C C . GLU B 1 114 ? -12.68 19.047 -2.285 1 98.81 114 GLU B C 1
ATOM 3212 O O . GLU B 1 114 ? -12.562 17.875 -1.876 1 98.81 114 GLU B O 1
ATOM 3217 N N . LEU B 1 115 ? -12.141 20.047 -1.739 1 98.88 115 LEU B N 1
ATOM 3218 C CA . LEU B 1 115 ? -11.312 19.906 -0.544 1 98.88 115 LEU B CA 1
ATOM 3219 C C . LEU B 1 115 ? -11.688 20.953 0.496 1 98.88 115 LEU B C 1
ATOM 3221 O O . LEU B 1 115 ? -11.961 22.109 0.149 1 98.88 115 LEU B O 1
ATOM 3225 N N . VAL B 1 116 ? -11.758 20.578 1.758 1 98.94 116 VAL B N 1
ATOM 3226 C CA . VAL B 1 116 ? -11.992 21.484 2.879 1 98.94 116 VAL B CA 1
ATOM 3227 C C . VAL B 1 116 ? -10.797 21.438 3.826 1 98.94 116 VAL B C 1
ATOM 3229 O O . VAL B 1 116 ? -10.383 20.375 4.27 1 98.94 116 VAL B O 1
ATOM 3232 N N . SER B 1 117 ? -10.219 22.562 4.039 1 98.94 117 SER B N 1
ATOM 3233 C CA . SER B 1 117 ? -9.133 22.688 5.004 1 98.94 117 SER B CA 1
ATOM 3234 C C . SER B 1 117 ? -9.617 23.359 6.289 1 98.94 117 SER B C 1
ATOM 3236 O O . SER B 1 117 ? -10.594 24.109 6.273 1 98.94 117 SER B O 1
ATOM 3238 N N . VAL B 1 118 ? -8.898 23.125 7.375 1 98.94 118 VAL B N 1
ATOM 3239 C CA . VAL B 1 118 ? -9.359 23.609 8.672 1 98.94 118 VAL B CA 1
ATOM 3240 C C . VAL B 1 118 ? -8.258 24.453 9.32 1 98.94 118 VAL B C 1
ATOM 3242 O O . VAL B 1 118 ? -7.074 24.156 9.156 1 98.94 118 VAL B O 1
ATOM 3245 N N . ASP B 1 119 ? -8.672 25.453 9.953 1 98.81 119 ASP B N 1
ATOM 3246 C CA . ASP B 1 119 ? -7.809 26.266 10.82 1 98.81 119 ASP B CA 1
ATOM 3247 C C . ASP B 1 119 ? -8.07 25.953 12.289 1 98.81 119 ASP B C 1
ATOM 3249 O O . ASP B 1 119 ? -8.633 26.781 13.008 1 98.81 119 ASP B O 1
ATOM 3253 N N . TYR B 1 120 ? -7.594 24.828 12.742 1 98.81 120 TYR B N 1
ATOM 3254 C CA . TYR B 1 120 ? -7.875 24.375 14.094 1 98.81 120 TYR B CA 1
ATOM 3255 C C . TYR B 1 120 ? -7.129 25.203 15.125 1 98.81 120 TYR B C 1
ATOM 3257 O O . TYR B 1 120 ? -6.152 25.891 14.789 1 98.81 120 TYR B O 1
ATOM 3265 N N . ARG B 1 121 ? -7.562 25.203 16.391 1 98.69 121 ARG B N 1
ATOM 3266 C CA . ARG B 1 121 ? -6.914 25.938 17.469 1 98.69 121 ARG B CA 1
ATOM 3267 C C . ARG B 1 121 ? -5.516 25.406 17.734 1 98.69 121 ARG B C 1
ATOM 3269 O O . ARG B 1 121 ? -5.285 24.188 17.672 1 98.69 121 ARG B O 1
ATOM 3276 N N . LEU B 1 122 ? -4.605 26.281 18.109 1 98.69 122 LEU B N 1
ATOM 3277 C CA . LEU B 1 122 ? -3.205 25.891 18.25 1 98.69 122 LEU B CA 1
ATOM 3278 C C . LEU B 1 122 ? -2.779 25.922 19.719 1 98.69 122 LEU B C 1
ATOM 3280 O O . LEU B 1 122 ? -3.324 26.688 20.516 1 98.69 122 LEU B O 1
ATOM 3284 N N . ALA B 1 123 ? -1.925 25.016 20.016 1 98.25 123 ALA B N 1
ATOM 3285 C CA . ALA B 1 123 ? -1.169 25.109 21.266 1 98.25 123 ALA B CA 1
ATOM 3286 C C . ALA B 1 123 ? -0.113 26.219 21.188 1 98.25 123 ALA B C 1
ATOM 3288 O O . ALA B 1 123 ? 0.336 26.578 20.094 1 98.25 123 ALA B O 1
ATOM 3289 N N . PRO B 1 124 ? 0.307 26.922 22.25 1 97.75 124 PRO B N 1
ATOM 3290 C CA . PRO B 1 124 ? -0.011 26.562 23.641 1 97.75 124 PRO B CA 1
ATOM 3291 C C . PRO B 1 124 ? -1.255 27.281 24.156 1 97.75 124 PRO B C 1
ATOM 3293 O O . PRO B 1 124 ? -1.69 27.031 25.281 1 97.75 124 PRO B O 1
ATOM 3296 N N . GLU B 1 125 ? -1.849 28.219 23.359 1 98.25 125 GLU B N 1
ATOM 3297 C CA . GLU B 1 125 ? -3.057 28.891 23.828 1 98.25 125 GLU B CA 1
ATOM 3298 C C . GLU B 1 125 ? -4.184 27.891 24.078 1 98.25 125 GLU B C 1
ATOM 3300 O O . GLU B 1 125 ? -5.02 28.109 24.953 1 98.25 125 GLU B O 1
ATOM 3305 N N . HIS B 1 126 ? -4.258 26.891 23.297 1 98.44 126 HIS B N 1
ATOM 3306 C CA . HIS B 1 126 ? -5.223 25.797 23.406 1 98.44 126 HIS B CA 1
ATOM 3307 C C . HIS B 1 126 ? -4.52 24.453 23.453 1 98.44 126 HIS B C 1
ATOM 3309 O O . HIS B 1 126 ? -4.117 23.922 22.422 1 98.44 126 HIS B O 1
ATOM 3315 N N . LEU B 1 127 ? -4.465 23.859 24.562 1 98.25 127 LEU B N 1
ATOM 3316 C CA . LEU B 1 127 ? -3.795 22.578 24.766 1 98.25 127 LEU B CA 1
ATOM 3317 C C . LEU B 1 127 ? -4.688 21.422 24.328 1 98.25 127 LEU B C 1
ATOM 3319 O O . LEU B 1 127 ? -5.84 21.641 23.938 1 98.25 127 LEU B O 1
ATOM 3323 N N . TRP B 1 128 ? -4.191 20.219 24.281 1 98.25 128 TRP B N 1
ATOM 3324 C CA . TRP B 1 128 ? -5.004 19.047 24.031 1 98.25 128 TRP B CA 1
ATOM 3325 C C . TRP B 1 128 ? -6.211 19 24.969 1 98.25 128 TRP B C 1
ATOM 3327 O O . TRP B 1 128 ? -6.09 19.281 26.156 1 98.25 128 TRP B O 1
ATOM 3337 N N . PRO B 1 129 ? -7.262 18.703 24.344 1 98.62 129 PRO B N 1
ATOM 3338 C CA . PRO B 1 129 ? -7.555 18.125 23.016 1 98.62 129 PRO B CA 1
ATOM 3339 C C . PRO B 1 129 ? -8.188 19.141 22.078 1 98.62 129 PRO B C 1
ATOM 3341 O O . PRO B 1 129 ? -8.984 18.781 21.203 1 98.62 129 PRO B O 1
ATOM 3344 N N . ALA B 1 130 ? -7.906 20.438 22.219 1 98.69 130 ALA B N 1
ATOM 3345 C CA . ALA B 1 130 ? -8.625 21.484 21.516 1 98.69 130 ALA B CA 1
ATOM 3346 C C . ALA B 1 130 ? -8.531 21.297 20 1 98.69 130 ALA B C 1
ATOM 3348 O O . ALA B 1 130 ? -9.547 21.312 19.297 1 98.69 130 ALA B O 1
ATOM 3349 N N . ALA B 1 131 ? -7.316 21.156 19.5 1 98.81 131 ALA B N 1
ATOM 3350 C CA . ALA B 1 131 ? -7.113 20.953 18.078 1 98.81 131 ALA B CA 1
ATOM 3351 C C . ALA B 1 131 ? -7.859 19.719 17.578 1 98.81 131 ALA B C 1
ATOM 3353 O O . ALA B 1 131 ? -8.531 19.766 16.547 1 98.81 131 ALA B O 1
ATOM 3354 N N . PHE B 1 132 ? -7.762 18.641 18.344 1 98.88 132 PHE B N 1
ATOM 3355 C CA . PHE B 1 132 ? -8.406 17.359 18.031 1 98.88 132 PHE B CA 1
ATOM 3356 C C . PHE B 1 132 ? -9.922 17.531 17.984 1 98.88 132 PHE B C 1
ATOM 3358 O O . PHE B 1 132 ? -10.57 17.078 17.031 1 98.88 132 PHE B O 1
ATOM 3365 N N . GLU B 1 133 ? -10.469 18.219 18.906 1 98.75 133 GLU B N 1
ATOM 3366 C CA . GLU B 1 133 ? -11.906 18.453 18.984 1 98.75 133 GLU B CA 1
ATOM 3367 C C . GLU B 1 133 ? -12.391 19.312 17.812 1 98.75 133 GLU B C 1
ATOM 3369 O O . GLU B 1 133 ? -13.461 19.047 17.25 1 98.75 133 GLU B O 1
ATOM 3374 N N . ASP B 1 134 ? -11.602 20.344 17.484 1 98.88 134 ASP B N 1
ATOM 3375 C CA . ASP B 1 134 ? -11.961 21.141 16.328 1 98.88 134 ASP B CA 1
ATOM 3376 C C . ASP B 1 134 ? -12.047 20.266 15.07 1 98.88 134 ASP B C 1
ATOM 3378 O O . ASP B 1 134 ? -13 20.375 14.297 1 98.88 134 ASP B O 1
ATOM 3382 N N . CYS B 1 135 ? -11.094 19.406 14.875 1 98.94 135 CYS B N 1
ATOM 3383 C CA . CYS B 1 135 ? -11.07 18.531 13.695 1 98.94 135 CYS B CA 1
ATOM 3384 C C . CYS B 1 135 ? -12.227 17.547 13.727 1 98.94 135 CYS B C 1
ATOM 3386 O O . CYS B 1 135 ? -12.82 17.25 12.688 1 98.94 135 CYS B O 1
ATOM 3388 N N . CYS B 1 136 ? -12.562 17.031 14.891 1 98.81 136 CYS B N 1
ATOM 3389 C CA . CYS B 1 136 ? -13.719 16.156 15.023 1 98.81 136 CYS B CA 1
ATOM 3390 C C . CYS B 1 136 ? -15 16.875 14.625 1 98.81 136 CYS B C 1
ATOM 3392 O O . CYS B 1 136 ? -15.828 16.312 13.906 1 98.81 136 CYS B O 1
ATOM 3394 N N . ASP B 1 137 ? -15.141 18.094 15.125 1 98.69 137 ASP B N 1
ATOM 3395 C CA . ASP B 1 137 ? -16.344 18.875 14.828 1 98.69 137 ASP B CA 1
ATOM 3396 C C . ASP B 1 137 ? -16.484 19.094 13.328 1 98.69 137 ASP B C 1
ATOM 3398 O O . ASP B 1 137 ? -17.578 18.969 12.773 1 98.69 137 ASP B O 1
ATOM 3402 N N . VAL B 1 138 ? -15.391 19.453 12.672 1 98.88 138 VAL B N 1
ATOM 3403 C CA . VAL B 1 138 ? -15.422 19.688 11.234 1 98.88 138 VAL B CA 1
ATOM 3404 C C . VAL B 1 138 ? -15.742 18.391 10.508 1 98.88 138 VAL B C 1
ATOM 3406 O O . VAL B 1 138 ? -16.547 18.375 9.578 1 98.88 138 VAL B O 1
ATOM 3409 N N . LEU B 1 139 ? -15.133 17.281 10.93 1 98.88 139 LEU B N 1
ATOM 3410 C CA . LEU B 1 139 ? -15.391 15.977 10.336 1 98.88 139 LEU B CA 1
ATOM 3411 C C . LEU B 1 139 ? -16.875 15.625 10.406 1 98.88 139 LEU B C 1
ATOM 3413 O O . LEU B 1 139 ? -17.469 15.227 9.406 1 98.88 139 LEU B O 1
ATOM 3417 N N . GLU B 1 140 ? -17.422 15.781 11.547 1 98.44 140 GLU B N 1
ATOM 3418 C CA . GLU B 1 140 ? -18.828 15.445 11.75 1 98.44 140 GLU B CA 1
ATOM 3419 C C . GLU B 1 140 ? -19.734 16.312 10.875 1 98.44 140 GLU B C 1
ATOM 3421 O O . GLU B 1 140 ? -20.703 15.812 10.297 1 98.44 140 GLU B O 1
ATOM 3426 N N . ALA B 1 141 ? -19.406 17.578 10.82 1 98.44 141 ALA B N 1
ATOM 3427 C CA . ALA B 1 141 ? -20.188 18.484 9.977 1 98.44 141 ALA B CA 1
ATOM 3428 C C . ALA B 1 141 ? -20.125 18.078 8.516 1 98.44 141 ALA B C 1
ATOM 3430 O O . ALA B 1 141 ? -21.125 18.109 7.809 1 98.44 141 ALA B O 1
ATOM 3431 N N . LEU B 1 142 ? -18.969 17.719 8.062 1 98.56 142 LEU B N 1
ATOM 3432 C CA . LEU B 1 142 ? -18.781 17.312 6.672 1 98.56 142 LEU B CA 1
ATOM 3433 C C . LEU B 1 142 ? -19.516 16 6.395 1 98.56 142 LEU B C 1
ATOM 3435 O O . LEU B 1 142 ? -20.125 15.836 5.34 1 98.56 142 LEU B O 1
ATOM 3439 N N . LEU B 1 143 ? -19.438 15.062 7.293 1 98.25 143 LEU B N 1
ATOM 3440 C CA . LEU B 1 143 ? -20.109 13.773 7.125 1 98.25 143 LEU B CA 1
ATOM 3441 C C . LEU B 1 143 ? -21.625 13.945 7.105 1 98.25 143 LEU B C 1
ATOM 3443 O O . LEU B 1 143 ? -22.328 13.18 6.445 1 98.25 143 LEU B O 1
ATOM 3447 N N . ALA B 1 144 ? -22.094 14.922 7.824 1 97 144 ALA B N 1
ATOM 3448 C CA . ALA B 1 144 ? -23.531 15.18 7.891 1 97 144 ALA B CA 1
ATOM 3449 C C . ALA B 1 144 ? -24.078 15.562 6.52 1 97 144 ALA B C 1
ATOM 3451 O O . ALA B 1 144 ? -25.281 15.414 6.266 1 97 144 ALA B O 1
ATOM 3452 N N . ASP B 1 145 ? -23.219 16.016 5.645 1 95.31 145 ASP B N 1
ATOM 3453 C CA . ASP B 1 145 ? -23.625 16.375 4.289 1 95.31 145 ASP B CA 1
ATOM 3454 C C . ASP B 1 145 ? -23.938 15.133 3.459 1 95.31 145 ASP B C 1
ATOM 3456 O O . ASP B 1 145 ? -24.5 15.242 2.363 1 95.31 145 ASP B O 1
ATOM 3460 N N . GLY B 1 146 ? -23.531 13.969 3.92 1 96.56 146 GLY B N 1
ATOM 3461 C CA . GLY B 1 146 ? -23.891 12.719 3.273 1 96.56 146 GLY B CA 1
ATOM 3462 C C . GLY B 1 146 ? -22.922 12.312 2.176 1 96.56 146 GLY B C 1
ATOM 3463 O O . GLY B 1 146 ? -23.141 11.32 1.48 1 96.56 146 GLY B O 1
ATOM 3464 N N . ARG B 1 147 ? -21.891 13.094 1.941 1 97.38 147 ARG B N 1
ATOM 3465 C CA . ARG B 1 147 ? -20.875 12.758 0.933 1 97.38 147 ARG B CA 1
ATOM 3466 C C . ARG B 1 147 ? -19.719 11.984 1.547 1 97.38 147 ARG B C 1
ATOM 3468 O O . ARG B 1 147 ? -19.312 12.258 2.674 1 97.38 147 ARG B O 1
ATOM 3475 N N . PRO B 1 148 ? -19.141 11 0.736 1 98.44 148 PRO B N 1
ATOM 3476 C CA . PRO B 1 148 ? -17.953 10.312 1.247 1 98.44 148 PRO B CA 1
ATOM 3477 C C . PRO B 1 148 ? -16.781 11.266 1.467 1 98.44 148 PRO B C 1
ATOM 3479 O O . PRO B 1 148 ? -16.672 12.281 0.782 1 98.44 148 PRO B O 1
ATOM 3482 N N . LEU B 1 149 ? -15.938 10.883 2.432 1 98.81 149 LEU B N 1
ATOM 3483 C CA . LEU B 1 149 ? -14.852 11.781 2.826 1 98.81 149 LEU B CA 1
ATOM 3484 C C . LEU B 1 149 ? -13.516 11.039 2.855 1 98.81 149 LEU B C 1
ATOM 3486 O O . LEU B 1 149 ? -13.445 9.906 3.334 1 98.81 149 LEU B O 1
ATOM 3490 N N . VAL B 1 150 ? -12.516 11.586 2.254 1 98.94 150 VAL B N 1
ATOM 3491 C CA . VAL B 1 150 ? -11.125 11.211 2.502 1 98.94 150 VAL B CA 1
ATOM 3492 C C . VAL B 1 150 ? -10.492 12.195 3.482 1 98.94 150 VAL B C 1
ATOM 3494 O O . VAL B 1 150 ? -10.547 13.414 3.275 1 98.94 150 VAL B O 1
ATOM 3497 N N . VAL B 1 151 ? -9.961 11.711 4.578 1 99 151 VAL B N 1
ATOM 3498 C CA . VAL B 1 151 ? -9.281 12.555 5.555 1 99 151 VAL B CA 1
ATOM 3499 C C . VAL B 1 151 ? -7.777 12.539 5.285 1 99 151 VAL B C 1
ATOM 3501 O O . VAL B 1 151 ? -7.168 11.477 5.176 1 99 151 VAL B O 1
ATOM 3504 N N . ALA B 1 152 ? -7.203 13.711 5.133 1 98.94 152 ALA B N 1
ATOM 3505 C CA . ALA B 1 152 ? -5.793 13.836 4.773 1 98.94 152 ALA B CA 1
ATOM 3506 C C . ALA B 1 152 ? -5.094 14.875 5.648 1 98.94 152 ALA B C 1
ATOM 3508 O O . ALA B 1 152 ? -5.719 15.836 6.105 1 98.94 152 ALA B O 1
ATOM 3509 N N . GLY B 1 153 ? -3.828 14.703 5.848 1 98.94 153 GLY B N 1
ATOM 3510 C CA . GLY B 1 153 ? -3.047 15.695 6.57 1 98.94 153 GLY B CA 1
ATOM 3511 C C . GLY B 1 153 ? -1.563 15.383 6.598 1 98.94 153 GLY B C 1
ATOM 3512 O O . GLY B 1 153 ? -1.156 14.25 6.305 1 98.94 153 GLY B O 1
ATOM 3513 N N . ASP B 1 154 ? -0.746 16.391 6.922 1 98.88 154 ASP B N 1
ATOM 3514 C CA . ASP B 1 154 ? 0.702 16.203 6.969 1 98.88 154 ASP B CA 1
ATOM 3515 C C . ASP B 1 154 ? 1.248 16.484 8.367 1 98.88 154 ASP B C 1
ATOM 3517 O O . ASP B 1 154 ? 0.729 17.344 9.086 1 98.88 154 ASP B O 1
ATOM 3521 N N . SER B 1 155 ? 2.271 15.742 8.781 1 98.75 155 SER B N 1
ATOM 3522 C CA . SER B 1 155 ? 2.967 15.977 10.039 1 98.75 155 SER B CA 1
ATOM 3523 C C . SER B 1 155 ? 2.004 15.922 11.219 1 98.75 155 SER B C 1
ATOM 3525 O O . SER B 1 155 ? 1.327 14.914 11.43 1 98.75 155 SER B O 1
ATOM 3527 N N . ALA B 1 156 ? 1.802 17.094 11.961 1 98.88 156 ALA B N 1
ATOM 3528 C CA . ALA B 1 156 ? 0.83 17.172 13.047 1 98.88 156 ALA B CA 1
ATOM 3529 C C . ALA B 1 156 ? -0.593 17 12.523 1 98.88 156 ALA B C 1
ATOM 3531 O O . ALA B 1 156 ? -1.442 16.422 13.211 1 98.88 156 ALA B O 1
ATOM 3532 N N . GLY B 1 157 ? -0.816 17.5 11.312 1 98.94 157 GLY B N 1
ATOM 3533 C CA . GLY B 1 157 ? -2.104 17.266 10.672 1 98.94 157 GLY B CA 1
ATOM 3534 C C . GLY B 1 157 ? -2.352 15.812 10.336 1 98.94 157 GLY B C 1
ATOM 3535 O O . GLY B 1 157 ? -3.492 15.344 10.367 1 98.94 157 GLY B O 1
ATOM 3536 N N . GLY B 1 158 ? -1.261 15.094 9.898 1 98.94 158 GLY B N 1
ATOM 3537 C CA . GLY B 1 158 ? -1.37 13.656 9.742 1 98.94 158 GLY B CA 1
ATOM 3538 C C . GLY B 1 158 ? -1.729 12.938 11.031 1 98.94 158 GLY B C 1
ATOM 3539 O O . GLY B 1 158 ? -2.5 11.977 11.016 1 98.94 158 GLY B O 1
ATOM 3540 N N . ASN B 1 159 ? -1.133 13.398 12.141 1 98.94 159 ASN B N 1
ATOM 3541 C CA . ASN B 1 159 ? -1.489 12.883 13.453 1 98.94 159 ASN B CA 1
ATOM 3542 C C . ASN B 1 159 ? -2.975 13.07 13.75 1 98.94 159 ASN B C 1
ATOM 3544 O O . ASN B 1 159 ? -3.668 12.117 14.109 1 98.94 159 ASN B O 1
ATOM 3548 N N . LEU B 1 160 ? -3.461 14.289 13.586 1 98.94 160 LEU B N 1
ATOM 3549 C CA . LEU B 1 160 ? -4.863 14.602 13.836 1 98.94 160 LEU B CA 1
ATOM 3550 C C . LEU B 1 160 ? -5.777 13.797 12.914 1 98.94 160 LEU B C 1
ATOM 3552 O O . LEU B 1 160 ? -6.828 13.32 13.344 1 98.94 160 LEU B O 1
ATOM 3556 N N . SER B 1 161 ? -5.367 13.648 11.68 1 98.94 161 SER B N 1
ATOM 3557 C CA . SER B 1 161 ? -6.137 12.859 10.719 1 98.94 161 SER B CA 1
ATOM 3558 C C . SER B 1 161 ? -6.305 11.422 11.203 1 98.94 161 SER B C 1
ATOM 3560 O O . SER B 1 161 ? -7.422 10.898 11.25 1 98.94 161 SER B O 1
ATOM 3562 N N . ALA B 1 162 ? -5.188 10.773 11.547 1 98.94 162 ALA B N 1
ATOM 3563 C CA . ALA B 1 162 ? -5.254 9.406 12.055 1 98.94 162 ALA B CA 1
ATOM 3564 C C . ALA B 1 162 ? -6.113 9.328 13.312 1 98.94 162 ALA B C 1
ATOM 3566 O O . ALA B 1 162 ? -6.926 8.406 13.461 1 98.94 162 ALA B O 1
ATOM 3567 N N . GLY B 1 163 ? -5.957 10.32 14.188 1 98.94 163 GLY B N 1
ATOM 3568 C CA . GLY B 1 163 ? -6.703 10.352 15.438 1 98.94 163 GLY B CA 1
ATOM 3569 C C . GLY B 1 163 ? -8.203 10.453 15.234 1 98.94 163 GLY B C 1
ATOM 3570 O O . GLY B 1 163 ? -8.969 9.695 15.844 1 98.94 163 GLY B O 1
ATOM 3571 N N . ILE B 1 164 ? -8.648 11.367 14.414 1 98.94 164 ILE B N 1
ATOM 3572 C CA . ILE B 1 164 ? -10.086 11.57 14.266 1 98.94 164 ILE B CA 1
ATOM 3573 C C . ILE B 1 164 ? -10.703 10.398 13.508 1 98.94 164 ILE B C 1
ATOM 3575 O O . ILE B 1 164 ? -11.867 10.062 13.719 1 98.94 164 ILE B O 1
ATOM 3579 N N . VAL B 1 165 ? -9.984 9.734 12.617 1 98.94 165 VAL B N 1
ATOM 3580 C CA . VAL B 1 165 ? -10.469 8.539 11.938 1 98.94 165 VAL B CA 1
ATOM 3581 C C . VAL B 1 165 ? -10.656 7.406 12.938 1 98.94 165 VAL B C 1
ATOM 3583 O O . VAL B 1 165 ? -11.656 6.684 12.898 1 98.94 165 VAL B O 1
ATOM 3586 N N . LEU B 1 166 ? -9.672 7.242 13.852 1 98.88 166 LEU B N 1
ATOM 3587 C CA . LEU B 1 166 ? -9.805 6.262 14.93 1 98.88 166 LEU B CA 1
ATOM 3588 C C . LEU B 1 166 ? -11.031 6.555 15.781 1 98.88 166 LEU B C 1
ATOM 3590 O O . LEU B 1 166 ? -11.789 5.645 16.125 1 98.88 166 LEU B O 1
ATOM 3594 N N . LYS B 1 167 ? -11.219 7.816 16.109 1 98.81 167 LYS B N 1
ATOM 3595 C CA . LYS B 1 167 ? -12.375 8.188 16.922 1 98.81 167 LYS B CA 1
ATOM 3596 C C . LYS B 1 167 ? -13.68 7.906 16.188 1 98.81 167 LYS B C 1
ATOM 3598 O O . LYS B 1 167 ? -14.648 7.418 16.766 1 98.81 167 LYS B O 1
ATOM 3603 N N . ALA B 1 168 ? -13.727 8.297 14.938 1 98.75 168 ALA B N 1
ATOM 3604 C CA . ALA B 1 168 ? -14.914 8.039 14.125 1 98.75 168 ALA B CA 1
ATOM 3605 C C . ALA B 1 168 ? -15.273 6.555 14.141 1 98.75 168 ALA B C 1
ATOM 3607 O O . ALA B 1 168 ? -16.438 6.191 14.289 1 98.75 168 ALA B O 1
ATOM 3608 N N . LYS B 1 169 ? -14.305 5.676 13.961 1 98.38 169 LYS B N 1
ATOM 3609 C CA . LYS B 1 169 ? -14.539 4.234 14.055 1 98.38 169 LYS B CA 1
ATOM 3610 C C . LYS B 1 169 ? -15.125 3.865 15.414 1 98.38 169 LYS B C 1
ATOM 3612 O O . LYS B 1 169 ? -16.094 3.115 15.492 1 98.38 169 LYS B O 1
ATOM 3617 N N . ALA B 1 170 ? -14.477 4.367 16.453 1 98.06 170 ALA B N 1
ATOM 3618 C CA . ALA B 1 170 ? -14.914 4.066 17.812 1 98.06 170 ALA B CA 1
ATOM 3619 C C . ALA B 1 170 ? -16.375 4.473 18.016 1 98.06 170 ALA B C 1
ATOM 3621 O O . ALA B 1 170 ? -17.094 3.83 18.781 1 98.06 170 ALA B O 1
ATOM 3622 N N . GLU B 1 171 ? -16.766 5.496 17.328 1 97.94 171 GLU B N 1
ATOM 3623 C CA . GLU B 1 171 ? -18.125 6.027 17.5 1 97.94 171 GLU B CA 1
ATOM 3624 C C . GLU B 1 171 ? -19.078 5.469 16.438 1 97.94 171 GLU B C 1
ATOM 3626 O O . GLU B 1 171 ? -20.25 5.832 16.406 1 97.94 171 GLU B O 1
ATOM 3631 N N . GLY B 1 172 ? -18.578 4.652 15.57 1 97.31 172 GLY B N 1
ATOM 3632 C CA . GLY B 1 172 ? -19.406 4.016 14.555 1 97.31 172 GLY B CA 1
ATOM 3633 C C . GLY B 1 172 ? -19.828 4.961 13.445 1 97.31 172 GLY B C 1
ATOM 3634 O O . GLY B 1 172 ? -20.875 4.777 12.836 1 97.31 172 GLY B O 1
ATOM 3635 N N . LEU B 1 173 ? -19.047 6.051 13.234 1 97.38 173 LEU B N 1
ATOM 3636 C CA . LEU B 1 173 ? -19.344 6.984 12.156 1 97.38 173 LEU B CA 1
ATOM 3637 C C . LEU B 1 173 ? -18.969 6.402 10.805 1 97.38 173 LEU B C 1
ATOM 3639 O O . LEU B 1 173 ? -17.891 5.801 10.664 1 97.38 173 LEU B O 1
ATOM 3643 N N . ALA B 1 174 ? -19.891 6.52 9.852 1 97.12 174 ALA B N 1
ATOM 3644 C CA . ALA B 1 174 ? -19.656 6.035 8.492 1 97.12 174 ALA B CA 1
ATOM 3645 C C . ALA B 1 174 ? -19.344 7.191 7.551 1 97.12 174 ALA B C 1
ATOM 3647 O O . ALA B 1 174 ? -19.5 8.359 7.918 1 97.12 174 ALA B O 1
ATOM 3648 N N . GLY B 1 175 ? -18.844 6.906 6.426 1 98.38 175 GLY B N 1
ATOM 3649 C CA . GLY B 1 175 ? -18.703 7.914 5.391 1 98.38 175 GLY B CA 1
ATOM 3650 C C . GLY B 1 175 ? -17.25 8.25 5.074 1 98.38 175 GLY B C 1
ATOM 3651 O O . GLY B 1 175 ? -16.969 8.891 4.059 1 98.38 175 GLY B O 1
ATOM 3652 N N . ILE B 1 176 ? -16.312 7.844 5.949 1 98.88 176 ILE B N 1
ATOM 3653 C CA . ILE B 1 176 ? -14.898 8.031 5.637 1 98.88 176 ILE B CA 1
ATOM 3654 C C . ILE B 1 176 ? -14.414 6.891 4.742 1 98.88 176 ILE B C 1
ATOM 3656 O O . ILE B 1 176 ? -14.414 5.73 5.156 1 98.88 176 ILE B O 1
ATOM 3660 N N . VAL B 1 177 ? -13.914 7.242 3.562 1 98.69 177 VAL B N 1
ATOM 3661 C CA . VAL B 1 177 ? -13.625 6.199 2.586 1 98.69 177 VAL B CA 1
ATOM 3662 C C . VAL B 1 177 ? -12.117 6.078 2.383 1 98.69 177 VAL B C 1
ATOM 3664 O O . VAL B 1 177 ? -11.656 5.234 1.614 1 98.69 177 VAL B O 1
ATOM 3667 N N . GLY B 1 178 ? -11.328 6.906 3.074 1 98.88 178 GLY B N 1
ATOM 3668 C CA . GLY B 1 178 ? -9.875 6.844 2.992 1 98.88 178 GLY B CA 1
ATOM 3669 C C . GLY B 1 178 ? -9.18 7.766 3.979 1 98.88 178 GLY B C 1
ATOM 3670 O O . GLY B 1 178 ? -9.781 8.719 4.473 1 98.88 178 GLY B O 1
ATOM 3671 N N . GLN B 1 179 ? -7.984 7.492 4.297 1 98.94 179 GLN B N 1
ATOM 3672 C CA . GLN B 1 179 ? -7.113 8.375 5.066 1 98.94 179 GLN B CA 1
ATOM 3673 C C . GLN B 1 179 ? -5.75 8.516 4.391 1 98.94 179 GLN B C 1
ATOM 3675 O O . GLN B 1 179 ? -5.234 7.562 3.807 1 98.94 179 GLN B O 1
ATOM 3680 N N . VAL B 1 180 ? -5.25 9.68 4.344 1 99 180 VAL B N 1
ATOM 3681 C CA . VAL B 1 180 ? -3.977 10.031 3.725 1 99 180 VAL B CA 1
ATOM 3682 C C . VAL B 1 180 ? -3.07 10.703 4.754 1 99 180 VAL B C 1
ATOM 3684 O O . VAL B 1 180 ? -3.373 11.797 5.238 1 99 180 VAL B O 1
ATOM 3687 N N . LEU B 1 181 ? -1.988 10.031 5.086 1 99 181 LEU B N 1
ATOM 3688 C CA . LEU B 1 181 ? -1.072 10.516 6.117 1 99 181 LEU B CA 1
ATOM 3689 C C . LEU B 1 181 ? 0.307 10.797 5.527 1 99 181 LEU B C 1
ATOM 3691 O O . LEU B 1 181 ? 1.001 9.875 5.094 1 99 181 LEU B O 1
ATOM 3695 N N . ILE B 1 182 ? 0.73 12.07 5.531 1 98.94 182 ILE B N 1
ATOM 3696 C CA . ILE B 1 182 ? 1.992 12.484 4.93 1 98.94 182 ILE B CA 1
ATOM 3697 C C . ILE B 1 182 ? 3 12.828 6.023 1 98.94 182 ILE B C 1
ATOM 3699 O O . ILE B 1 182 ? 2.82 13.797 6.762 1 98.94 182 ILE B O 1
ATOM 3703 N N . TYR B 1 183 ? 4.074 12.055 6.137 1 98.88 183 TYR B N 1
ATOM 3704 C CA . TYR B 1 183 ? 5.121 12.102 7.152 1 98.88 183 TYR B CA 1
ATOM 3705 C C . TYR B 1 183 ? 4.543 12.422 8.523 1 98.88 183 TYR B C 1
ATOM 3707 O O . TYR B 1 183 ? 4.984 13.367 9.18 1 98.88 183 TYR B O 1
ATOM 3715 N N . PRO B 1 184 ? 3.631 11.609 8.977 1 98.94 184 PRO B N 1
ATOM 3716 C CA . PRO B 1 184 ? 2.893 11.875 10.211 1 98.94 184 PRO B CA 1
ATOM 3717 C C . PRO B 1 184 ? 3.707 11.555 11.461 1 98.94 184 PRO B C 1
ATOM 3719 O O . PRO B 1 184 ? 4.512 10.617 11.461 1 98.94 184 PRO B O 1
ATOM 3722 N N . GLY B 1 185 ? 3.557 12.383 12.5 1 98.75 185 GLY B N 1
ATOM 3723 C CA . GLY B 1 185 ? 3.93 11.961 13.836 1 98.75 185 GLY B CA 1
ATOM 3724 C C . GLY B 1 185 ? 2.824 11.211 14.555 1 98.75 185 GLY B C 1
ATOM 3725 O O . GLY B 1 185 ? 1.757 11.766 14.82 1 98.75 185 GLY B O 1
ATOM 3726 N N . LEU B 1 186 ? 3.109 9.945 14.891 1 98.88 186 LEU B N 1
ATOM 3727 C CA . LEU B 1 186 ? 1.987 9.125 15.328 1 98.88 186 LEU B CA 1
ATOM 3728 C C . LEU B 1 186 ? 2.25 8.547 16.719 1 98.88 186 LEU B C 1
ATOM 3730 O O . LEU B 1 186 ? 1.625 7.562 17.109 1 98.88 186 LEU B O 1
ATOM 3734 N N . GLY B 1 187 ? 3.221 9.141 17.453 1 98.56 187 GLY B N 1
ATOM 3735 C CA . GLY B 1 187 ? 3.414 8.805 18.844 1 98.56 187 GLY B CA 1
ATOM 3736 C C . GLY B 1 187 ? 4.508 7.777 19.062 1 98.56 187 GLY B C 1
ATOM 3737 O O . GLY B 1 187 ? 4.488 7.043 20.062 1 98.56 187 GLY B O 1
ATOM 3738 N N . GLY B 1 188 ? 5.449 7.656 18.188 1 98.31 188 GLY B N 1
ATOM 3739 C CA . GLY B 1 188 ? 6.543 6.711 18.344 1 98.31 188 GLY B CA 1
ATOM 3740 C C . GLY B 1 188 ? 7.441 7.02 19.531 1 98.31 188 GLY B C 1
ATOM 3741 O O . GLY B 1 188 ? 7.328 8.086 20.141 1 98.31 188 GLY B O 1
ATOM 3742 N N . ASP B 1 189 ? 8.32 6.059 19.875 1 98.25 189 ASP B N 1
ATOM 3743 C CA . ASP B 1 189 ? 9.281 6.16 20.969 1 98.25 189 ASP B CA 1
ATOM 3744 C C . ASP B 1 189 ? 10.492 6.992 20.562 1 98.25 189 ASP B C 1
ATOM 3746 O O . ASP B 1 189 ? 11.289 6.562 19.719 1 98.25 189 ASP B O 1
ATOM 3750 N N . LEU B 1 190 ? 10.672 8.109 21.188 1 98.25 190 LEU B N 1
ATOM 3751 C CA . LEU B 1 190 ? 11.688 9.078 20.781 1 98.25 190 LEU B CA 1
ATOM 3752 C C . LEU B 1 190 ? 13.086 8.523 21.016 1 98.25 190 LEU B C 1
ATOM 3754 O O . LEU B 1 190 ? 14.07 9.102 20.547 1 98.25 190 LEU B O 1
ATOM 3758 N N . THR B 1 191 ? 13.219 7.391 21.609 1 98.38 191 THR B N 1
ATOM 3759 C CA . THR B 1 191 ? 14.523 6.832 21.938 1 98.38 191 THR B CA 1
ATOM 3760 C C . THR B 1 191 ? 14.836 5.629 21.062 1 98.38 191 THR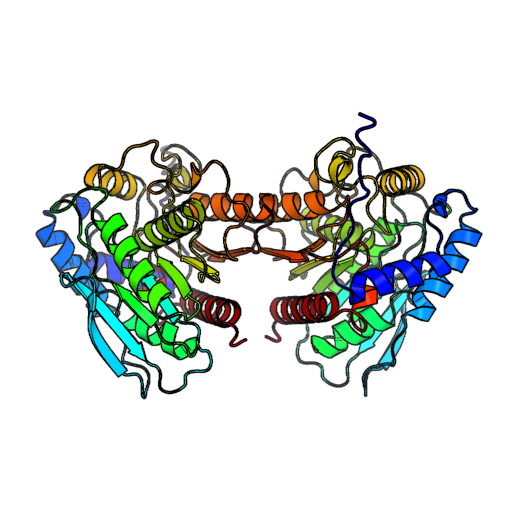 B C 1
ATOM 3762 O O . THR B 1 191 ? 15.695 4.812 21.391 1 98.38 191 THR B O 1
ATOM 3765 N N . ARG B 1 192 ? 14.148 5.488 20 1 98.12 192 ARG B N 1
ATOM 3766 C CA . ARG B 1 192 ? 14.344 4.316 19.156 1 98.12 192 ARG B CA 1
ATOM 3767 C C . ARG B 1 192 ? 14.281 4.695 17.688 1 98.12 192 ARG B C 1
ATOM 3769 O O . ARG B 1 192 ? 13.742 5.742 17.328 1 98.12 192 ARG B O 1
ATOM 3776 N N . GLY B 1 193 ? 14.945 3.857 16.891 1 98.19 193 GLY B N 1
ATOM 3777 C CA . GLY B 1 193 ? 14.773 3.908 15.453 1 98.19 193 GLY B CA 1
ATOM 3778 C C . GLY B 1 193 ? 15.141 5.254 14.852 1 98.19 193 GLY B C 1
ATOM 3779 O O . GLY B 1 193 ? 16.203 5.809 15.164 1 98.19 193 GLY B O 1
ATOM 3780 N N . SER B 1 194 ? 14.195 5.695 14.016 1 98.75 194 SER B N 1
ATOM 3781 C CA . SER B 1 194 ? 14.445 6.91 13.25 1 98.75 194 SER B CA 1
ATOM 3782 C C . SER B 1 194 ? 14.594 8.125 14.164 1 98.75 194 SER B C 1
ATOM 3784 O O . SER B 1 194 ? 15.203 9.125 13.781 1 98.75 194 SER B O 1
ATOM 3786 N N . TYR B 1 195 ? 14.023 8.094 15.359 1 98.62 195 TYR B N 1
ATOM 3787 C CA . TYR B 1 195 ? 14.172 9.203 16.297 1 98.62 195 TYR B CA 1
ATOM 3788 C C . TYR B 1 195 ? 15.617 9.344 16.75 1 98.62 195 TYR B C 1
ATOM 3790 O O . TYR B 1 195 ? 16.031 10.414 17.188 1 98.62 195 TYR B O 1
ATOM 3798 N N . ILE B 1 196 ? 16.391 8.297 16.688 1 98.44 196 ILE B N 1
ATOM 3799 C CA . ILE B 1 196 ? 17.812 8.344 16.984 1 98.44 196 ILE B CA 1
ATOM 3800 C C . ILE B 1 196 ? 18.609 8.562 15.688 1 98.44 196 ILE B C 1
ATOM 3802 O O . ILE B 1 196 ? 19.453 9.453 15.609 1 98.44 196 ILE B O 1
ATOM 3806 N N . GLU B 1 197 ? 18.328 7.762 14.633 1 98.12 197 GLU B N 1
ATOM 3807 C CA . GLU B 1 197 ? 19.062 7.785 13.375 1 98.12 197 GLU B CA 1
ATOM 3808 C C . GLU B 1 197 ? 18.969 9.156 12.711 1 98.12 197 GLU B C 1
ATOM 3810 O O . GLU B 1 197 ? 19.922 9.594 12.055 1 98.12 197 GLU B O 1
ATOM 3815 N N . MET B 1 198 ? 17.812 9.773 12.891 1 98.38 198 MET B N 1
ATOM 3816 C CA . MET B 1 198 ? 17.531 11.039 12.234 1 98.38 198 MET B CA 1
ATOM 3817 C C . MET B 1 198 ? 17.359 12.156 13.258 1 98.38 198 MET B C 1
ATOM 3819 O O . MET B 1 198 ? 16.625 13.117 13.023 1 98.38 198 MET B O 1
ATOM 3823 N N . ALA B 1 199 ? 17.969 12.023 14.359 1 97.75 199 ALA B N 1
ATOM 3824 C CA . ALA B 1 199 ? 17.781 12.938 15.492 1 97.75 199 ALA B CA 1
ATOM 3825 C C . ALA B 1 199 ? 18.141 14.367 15.102 1 97.75 199 ALA B C 1
ATOM 3827 O O . ALA B 1 199 ? 17.562 15.32 15.641 1 97.75 199 ALA B O 1
ATOM 3828 N N . GLN B 1 200 ? 19.078 14.523 14.164 1 96.69 200 GLN B N 1
ATOM 3829 C CA . GLN B 1 200 ? 19.531 15.836 13.727 1 96.69 200 GLN B CA 1
ATOM 3830 C C . GLN B 1 200 ? 19.234 16.047 12.242 1 96.69 200 GLN B C 1
ATOM 3832 O O . GLN B 1 200 ? 20.031 16.688 11.531 1 96.69 200 GLN B O 1
ATOM 3837 N N . ALA B 1 201 ? 18.188 15.352 11.758 1 97 201 ALA B N 1
ATOM 3838 C CA . ALA B 1 201 ? 17.781 15.539 10.367 1 97 201 ALA B CA 1
ATOM 3839 C C . ALA B 1 201 ? 17.406 17 10.094 1 97 201 ALA B C 1
ATOM 3841 O O . ALA B 1 201 ? 17.078 17.75 11.016 1 97 201 ALA B O 1
ATOM 3842 N N . PRO B 1 202 ? 17.562 17.422 8.812 1 95.5 202 PRO B N 1
ATOM 3843 C CA . PRO B 1 202 ? 17.188 18.797 8.484 1 95.5 202 PRO B CA 1
ATOM 3844 C C . PRO B 1 202 ? 15.695 19.062 8.664 1 95.5 202 PRO B C 1
ATOM 3846 O O . PRO B 1 202 ? 14.875 18.172 8.398 1 95.5 202 PRO B O 1
ATOM 3849 N N . LEU B 1 203 ? 15.367 20.25 9.156 1 96.25 203 LEU B N 1
ATOM 3850 C CA . LEU B 1 203 ? 14.039 20.844 9.188 1 96.25 203 LEU B CA 1
ATOM 3851 C C . LEU B 1 203 ? 13.211 20.281 10.336 1 96.25 203 LEU B C 1
ATOM 3853 O O . LEU B 1 203 ? 12.211 20.891 10.742 1 96.25 203 LEU B O 1
ATOM 3857 N N . LEU B 1 204 ? 13.523 19.125 10.844 1 97 204 LEU B N 1
ATOM 3858 C CA . LEU B 1 204 ? 12.891 18.594 12.047 1 97 204 LEU B CA 1
ATOM 3859 C C . LEU B 1 204 ? 13.836 17.672 12.805 1 97 204 LEU B C 1
ATOM 3861 O O . LEU B 1 204 ? 14.305 16.672 12.258 1 97 204 LEU B O 1
ATOM 3865 N N . SER B 1 205 ? 14.086 18.016 14.016 1 96.94 205 SER B N 1
ATOM 3866 C CA . SER B 1 205 ? 14.898 17.156 14.875 1 96.94 205 SER B CA 1
ATOM 3867 C C . SER B 1 205 ? 14.039 16.406 15.891 1 96.94 205 SER B C 1
ATOM 3869 O O . SER B 1 205 ? 12.875 16.766 16.094 1 96.94 205 SER B O 1
ATOM 3871 N N . THR B 1 206 ? 14.586 15.367 16.469 1 97.94 206 THR B N 1
ATOM 3872 C CA . THR B 1 206 ? 13.883 14.68 17.547 1 97.94 206 THR B CA 1
ATOM 3873 C C . THR B 1 206 ? 13.602 15.633 18.703 1 97.94 206 THR B C 1
ATOM 3875 O O . THR B 1 206 ? 12.562 15.547 19.344 1 97.94 206 THR B O 1
ATOM 3878 N N . ALA B 1 207 ? 14.531 16.562 18.953 1 96.81 207 ALA B N 1
ATOM 3879 C CA . ALA B 1 207 ? 14.32 17.578 19.984 1 96.81 207 ALA B CA 1
ATOM 3880 C C . ALA B 1 207 ? 13.102 18.438 19.672 1 96.81 207 ALA B C 1
ATOM 3882 O O . ALA B 1 207 ? 12.344 18.797 20.578 1 96.81 207 ALA B O 1
ATOM 3883 N N . ASP B 1 208 ? 12.953 18.797 18.391 1 96.69 208 ASP B N 1
ATOM 3884 C CA . ASP B 1 208 ? 11.758 19.531 17.984 1 96.69 208 ASP B CA 1
ATOM 3885 C C . ASP B 1 208 ? 10.492 18.734 18.266 1 96.69 208 ASP B C 1
ATOM 3887 O O . ASP B 1 208 ? 9.5 19.297 18.75 1 96.69 208 ASP B O 1
ATOM 3891 N N . VAL B 1 209 ? 10.484 17.406 17.953 1 98.19 209 VAL B N 1
ATOM 3892 C CA . VAL B 1 209 ? 9.328 16.562 18.188 1 98.19 209 VAL B CA 1
ATOM 3893 C C . VAL B 1 209 ? 9 16.531 19.688 1 98.19 209 VAL B C 1
ATOM 3895 O O . VAL B 1 209 ? 7.832 16.656 20.062 1 98.19 209 VAL B O 1
ATOM 3898 N N . ASP B 1 210 ? 10.008 16.391 20.469 1 97.75 210 ASP B N 1
ATOM 3899 C CA . ASP B 1 210 ? 9.82 16.406 21.922 1 97.75 210 ASP B CA 1
ATOM 3900 C C . ASP B 1 210 ? 9.195 17.719 22.375 1 97.75 210 ASP B C 1
ATOM 3902 O O . ASP B 1 210 ? 8.273 17.719 23.188 1 97.75 210 ASP B O 1
ATOM 3906 N N . TYR B 1 211 ? 9.727 18.828 21.891 1 97.19 211 TYR B N 1
ATOM 3907 C CA . TYR B 1 211 ? 9.195 20.141 22.203 1 97.19 211 TYR B CA 1
ATOM 3908 C C . TYR B 1 211 ? 7.703 20.234 21.891 1 97.19 211 TYR B C 1
ATOM 3910 O O . TYR B 1 211 ? 6.91 20.656 22.719 1 97.19 211 TYR B O 1
ATOM 3918 N N . TYR B 1 212 ? 7.285 19.797 20.672 1 97.44 212 TYR B N 1
ATOM 3919 C CA . TYR B 1 212 ? 5.891 19.875 20.266 1 97.44 212 TYR B CA 1
ATOM 3920 C C . TYR B 1 212 ? 5.004 19 21.125 1 97.44 212 TYR B C 1
ATOM 3922 O O . TYR B 1 212 ? 3.881 19.391 21.469 1 97.44 212 TYR B O 1
ATOM 3930 N N . ARG B 1 213 ? 5.461 17.828 21.469 1 97.56 213 ARG B N 1
ATOM 3931 C CA . ARG B 1 213 ? 4.711 16.953 22.359 1 97.56 213 ARG B CA 1
ATOM 3932 C C . ARG B 1 213 ? 4.516 17.594 23.719 1 97.56 213 ARG B C 1
ATOM 3934 O O . ARG B 1 213 ? 3.428 17.531 24.297 1 97.56 213 ARG B O 1
ATOM 3941 N N . GLU B 1 214 ? 5.543 18.219 24.203 1 97.12 214 GLU B N 1
ATOM 3942 C CA . GLU B 1 214 ? 5.496 18.875 25.5 1 97.12 214 GLU B CA 1
ATOM 3943 C C . GLU B 1 214 ? 4.543 20.062 25.5 1 97.12 214 GLU B C 1
ATOM 3945 O O . GLU B 1 214 ? 3.881 20.344 26.5 1 97.12 214 GLU B O 1
ATOM 3950 N N . VAL B 1 215 ? 4.574 20.75 24.406 1 97.31 215 VAL B N 1
ATOM 3951 C CA . VAL B 1 215 ? 3.723 21.938 24.281 1 97.31 215 VAL B CA 1
ATOM 3952 C C . VAL B 1 215 ? 2.26 21.5 24.203 1 97.31 215 VAL B C 1
ATOM 3954 O O . VAL B 1 215 ? 1.387 22.141 24.797 1 97.31 215 VAL B O 1
ATOM 3957 N N . LEU B 1 216 ? 1.979 20.438 23.469 1 97.81 216 LEU B N 1
ATOM 3958 C CA . LEU B 1 216 ? 0.616 19.984 23.234 1 97.81 216 LEU B CA 1
ATOM 3959 C C . LEU B 1 216 ? -0.009 19.438 24.516 1 97.81 216 LEU B C 1
ATOM 3961 O O . LEU B 1 216 ? -1.203 19.625 24.75 1 97.81 216 LEU B O 1
ATOM 3965 N N . LYS B 1 217 ? 0.755 18.719 25.312 1 97.56 217 LYS B N 1
ATOM 3966 C CA . LYS B 1 217 ? 0.389 18.156 26.625 1 97.56 217 LYS B CA 1
ATOM 3967 C C . LYS B 1 217 ? -0.704 17.109 26.484 1 97.56 217 LYS B C 1
ATOM 3969 O O . LYS B 1 217 ? -1.62 17.047 27.312 1 97.56 217 LYS B O 1
ATOM 3974 N N . ALA B 1 218 ? -0.702 16.359 25.375 1 98.38 218 ALA B N 1
ATOM 3975 C CA . ALA B 1 218 ? -1.629 15.234 25.266 1 98.38 218 ALA B CA 1
ATOM 3976 C C . ALA B 1 218 ? -1.259 14.117 26.25 1 98.38 218 ALA B C 1
ATOM 3978 O O . ALA B 1 218 ? -0.078 13.836 26.453 1 98.38 218 ALA B O 1
ATOM 3979 N N . PRO B 1 219 ? -2.271 13.453 26.859 1 98.06 219 PRO B N 1
ATOM 3980 C CA . PRO B 1 219 ? -1.954 12.312 27.719 1 98.06 219 PRO B CA 1
ATOM 3981 C C . PRO B 1 219 ? -1.188 11.211 26.984 1 98.06 219 PRO B C 1
ATOM 3983 O O . PRO B 1 219 ? -1.524 10.875 25.844 1 98.06 219 PRO B O 1
ATOM 3986 N N . ALA B 1 220 ? -0.251 10.672 27.641 1 95.62 220 ALA B N 1
ATOM 3987 C CA . ALA B 1 220 ? 0.668 9.719 27.031 1 95.62 220 ALA B CA 1
ATOM 3988 C C . ALA B 1 220 ? -0.066 8.453 26.578 1 95.62 220 ALA B C 1
ATOM 3990 O O . ALA B 1 220 ? 0.344 7.789 25.625 1 95.62 220 ALA B O 1
ATOM 3991 N N . ASP B 1 221 ? -1.136 8.117 27.172 1 96.12 221 ASP B N 1
ATOM 3992 C CA . ASP B 1 221 ? -1.829 6.867 26.875 1 96.12 221 ASP B CA 1
ATOM 3993 C C . ASP B 1 221 ? -3.053 7.109 26 1 96.12 221 ASP B C 1
ATOM 3995 O O . ASP B 1 221 ? -3.857 6.203 25.781 1 96.12 221 ASP B O 1
ATOM 3999 N N . GLU B 1 222 ? -3.225 8.305 25.5 1 97.88 222 GLU B N 1
ATOM 4000 C CA . GLU B 1 222 ? -4.371 8.641 24.656 1 97.88 222 GLU B CA 1
ATOM 4001 C C . GLU B 1 222 ? -4.164 8.164 23.219 1 97.88 222 GLU B C 1
ATOM 4003 O O . GLU B 1 222 ? -3.391 8.766 22.469 1 97.88 222 GLU B O 1
ATOM 4008 N N . PRO B 1 223 ? -4.891 7.125 22.766 1 98.12 223 PRO B N 1
ATOM 4009 C CA . PRO B 1 223 ? -4.637 6.566 21.422 1 98.12 223 PRO B CA 1
ATOM 4010 C C . PRO B 1 223 ? -5.004 7.531 20.297 1 98.12 223 PRO B C 1
ATOM 4012 O O . PRO B 1 223 ? -4.445 7.449 19.203 1 98.12 223 PRO B O 1
ATOM 4015 N N . PHE B 1 224 ? -5.938 8.469 20.562 1 98.62 224 PHE B N 1
ATOM 4016 C CA . PHE B 1 224 ? -6.293 9.438 19.531 1 98.62 224 PHE B CA 1
ATOM 4017 C C . PHE B 1 224 ? -5.172 10.453 19.328 1 98.62 224 PHE B C 1
ATOM 4019 O O . PHE B 1 224 ? -5.012 11 18.234 1 98.62 224 PHE B O 1
ATOM 4026 N N . ALA B 1 225 ? -4.355 10.695 20.391 1 98.69 225 ALA B N 1
ATOM 4027 C CA . ALA B 1 225 ? -3.191 11.578 20.297 1 98.69 225 ALA B CA 1
ATOM 4028 C C . ALA B 1 225 ? -1.962 10.812 19.812 1 98.69 225 ALA B C 1
ATOM 4030 O O . ALA B 1 225 ? -1.031 11.406 19.266 1 98.69 225 ALA B O 1
ATOM 4031 N N . HIS B 1 226 ? -1.957 9.516 20.062 1 98.75 226 HIS B N 1
ATOM 4032 C CA . HIS B 1 226 ? -0.867 8.617 19.703 1 98.75 226 HIS B CA 1
ATOM 4033 C C . HIS B 1 226 ? -1.39 7.379 18.969 1 98.75 226 HIS B C 1
ATOM 4035 O O . HIS B 1 226 ? -1.371 6.277 19.531 1 98.75 226 HIS B O 1
ATOM 4041 N N . PRO B 1 227 ? -1.66 7.543 17.688 1 98.88 227 PRO B N 1
ATOM 4042 C CA . PRO B 1 227 ? -2.346 6.488 16.938 1 98.88 227 PRO B CA 1
ATOM 4043 C C . PRO B 1 227 ? -1.585 5.164 16.953 1 98.88 227 PRO B C 1
ATOM 4045 O O . PRO B 1 227 ? -2.195 4.098 16.844 1 98.88 227 PRO B O 1
ATOM 4048 N N . LEU B 1 228 ? -0.301 5.156 17.125 1 98.75 228 LEU B N 1
ATOM 4049 C CA . LEU B 1 228 ? 0.465 3.92 17.203 1 98.75 228 LEU B CA 1
ATOM 4050 C C . LEU B 1 228 ? 0.114 3.139 18.469 1 98.75 228 LEU B C 1
ATOM 4052 O O . LEU B 1 228 ? 0.456 1.961 18.594 1 98.75 228 LEU B O 1
ATOM 4056 N N . ARG B 1 229 ? -0.59 3.748 19.391 1 98.31 229 ARG B N 1
ATOM 4057 C CA . ARG B 1 229 ? -0.984 3.078 20.625 1 98.31 229 ARG B CA 1
ATOM 4058 C C . ARG B 1 229 ? -2.367 2.451 20.5 1 98.31 229 ARG B C 1
ATOM 4060 O O . ARG B 1 229 ? -2.83 1.756 21.406 1 98.31 229 ARG B O 1
ATOM 4067 N N . ALA B 1 230 ? -3.076 2.748 19.422 1 98.56 230 ALA B N 1
ATOM 4068 C CA . ALA B 1 230 ? -4.398 2.152 19.234 1 98.56 230 ALA B CA 1
ATOM 4069 C C . ALA B 1 230 ? -4.336 0.633 19.359 1 98.56 230 ALA B C 1
ATOM 4071 O O . ALA B 1 230 ? -3.439 -0.007 18.812 1 98.56 230 ALA B O 1
ATOM 4072 N N . ALA B 1 231 ? -5.227 0.029 20.047 1 97.44 231 ALA B N 1
ATOM 4073 C CA . ALA B 1 231 ? -5.23 -1.409 20.297 1 97.44 231 ALA B CA 1
ATOM 4074 C C . ALA B 1 231 ? -5.656 -2.184 19.062 1 97.44 231 ALA B C 1
ATOM 4076 O O . ALA B 1 231 ? -5.234 -3.322 18.844 1 97.44 231 ALA B O 1
ATOM 4077 N N . ASP B 1 232 ? -6.477 -1.64 18.266 1 97.69 232 ASP B N 1
ATOM 4078 C CA . ASP B 1 232 ? -7.086 -2.324 17.141 1 97.69 232 ASP B CA 1
ATOM 4079 C C . ASP B 1 232 ? -7.27 -1.372 15.953 1 97.69 232 ASP B C 1
ATOM 4081 O O . ASP B 1 232 ? -7.977 -0.366 16.062 1 97.69 232 ASP B O 1
ATOM 4085 N N . LEU B 1 233 ? -6.652 -1.681 14.82 1 98.62 233 LEU B N 1
ATOM 4086 C CA . LEU B 1 233 ? -6.77 -0.836 13.641 1 98.62 233 LEU B CA 1
ATOM 4087 C C . LEU B 1 233 ? -7.707 -1.466 12.609 1 98.62 233 LEU B C 1
ATOM 4089 O O . LEU B 1 233 ? -7.938 -0.896 11.547 1 98.62 233 LEU B O 1
ATOM 4093 N N . SER B 1 234 ? -8.242 -2.697 12.867 1 97.88 234 SER B N 1
ATOM 4094 C CA . SER B 1 234 ? -9.125 -3.355 11.914 1 97.88 234 SER B CA 1
ATOM 4095 C C . SER B 1 234 ? -10.352 -2.498 11.617 1 97.88 234 SER B C 1
ATOM 4097 O O . SER B 1 234 ? -10.797 -1.719 12.461 1 97.88 234 SER B O 1
ATOM 4099 N N . GLY B 1 235 ? -10.852 -2.574 10.445 1 97.62 235 GLY B N 1
ATOM 4100 C CA . GLY B 1 235 ? -12.078 -1.887 10.078 1 97.62 235 GLY B CA 1
ATOM 4101 C C . GLY B 1 235 ? -11.859 -0.433 9.703 1 97.62 235 GLY B C 1
ATOM 4102 O O . GLY B 1 235 ? -12.797 0.252 9.289 1 97.62 235 GLY B O 1
ATOM 4103 N N . LEU B 1 236 ? -10.664 0.098 9.852 1 98.75 236 LEU B N 1
ATOM 4104 C CA . LEU B 1 236 ? -10.359 1.451 9.391 1 98.75 236 LEU B CA 1
ATOM 4105 C C . LEU B 1 236 ? -10.453 1.544 7.875 1 98.75 236 LEU B C 1
ATOM 4107 O O . LEU B 1 236 ? -10.352 0.531 7.18 1 98.75 236 LEU B O 1
ATOM 4111 N N . PRO B 1 237 ? -10.727 2.76 7.336 1 98.75 237 PRO B N 1
ATOM 4112 C CA . PRO B 1 237 ? -10.742 2.91 5.879 1 98.75 237 PRO B CA 1
ATOM 4113 C C . PRO B 1 237 ? -9.367 2.695 5.246 1 98.75 237 PRO B C 1
ATOM 4115 O O . PRO B 1 237 ? -8.352 2.768 5.938 1 98.75 237 PRO B O 1
ATOM 4118 N N . PRO B 1 238 ? -9.344 2.414 3.932 1 98.81 238 PRO B N 1
ATOM 4119 C CA . PRO B 1 238 ? -8.07 2.324 3.215 1 98.81 238 PRO B CA 1
ATOM 4120 C C . PRO B 1 238 ? -7.176 3.545 3.441 1 98.81 238 PRO B C 1
ATOM 4122 O O . PRO B 1 238 ? -7.68 4.652 3.633 1 98.81 238 PRO B O 1
ATOM 4125 N N . ALA B 1 239 ? -5.848 3.295 3.379 1 98.94 239 ALA B N 1
ATOM 4126 C CA . ALA B 1 239 ? -4.941 4.375 3.766 1 98.94 239 ALA B CA 1
ATOM 4127 C C . ALA B 1 239 ? -3.811 4.531 2.754 1 98.94 239 ALA B C 1
ATOM 4129 O O . ALA B 1 239 ? -3.354 3.545 2.166 1 98.94 239 ALA B O 1
ATOM 4130 N N . TYR B 1 240 ? -3.426 5.703 2.486 1 98.94 240 TYR B N 1
ATOM 4131 C CA . TYR B 1 240 ? -2.148 6.078 1.892 1 98.94 240 TYR B CA 1
ATOM 4132 C C . TYR B 1 240 ? -1.231 6.719 2.926 1 98.94 240 TYR B C 1
ATOM 4134 O O . TYR B 1 240 ? -1.587 7.727 3.539 1 98.94 240 TYR B O 1
ATOM 4142 N N . VAL B 1 241 ? -0.077 6.078 3.215 1 98.94 241 VAL B N 1
ATOM 4143 C CA . VAL B 1 241 ? 0.883 6.566 4.195 1 98.94 241 VAL B CA 1
ATOM 4144 C C . VAL B 1 241 ? 2.223 6.844 3.518 1 98.94 241 VAL B C 1
ATOM 4146 O O . VAL B 1 241 ? 2.803 5.953 2.891 1 98.94 241 VAL B O 1
ATOM 4149 N N . SER B 1 242 ? 2.664 8.039 3.604 1 98.69 242 SER B N 1
ATOM 4150 C CA . SER B 1 242 ? 3.955 8.406 3.033 1 98.69 242 SER B CA 1
ATOM 4151 C C . SER B 1 242 ? 4.938 8.836 4.117 1 98.69 242 SER B C 1
ATOM 4153 O O . SER B 1 242 ? 4.586 9.602 5.016 1 98.69 242 SER B O 1
ATOM 4155 N N . GLY B 1 243 ? 6.141 8.297 4.129 1 98.75 243 GLY B N 1
ATOM 4156 C CA . GLY B 1 243 ? 7.219 8.711 5.012 1 98.75 243 GLY B CA 1
ATOM 4157 C C . GLY B 1 243 ? 8.375 9.375 4.281 1 98.75 243 GLY B C 1
ATOM 4158 O O . GLY B 1 243 ? 8.523 9.195 3.07 1 98.75 243 GLY B O 1
ATOM 4159 N N . ALA B 1 244 ? 9.055 10.234 4.934 1 98.88 244 ALA B N 1
ATOM 4160 C CA . ALA B 1 244 ? 10.297 10.82 4.441 1 98.88 244 ALA B CA 1
ATOM 4161 C C . ALA B 1 244 ? 11.508 10.141 5.082 1 98.88 244 ALA B C 1
ATOM 4163 O O . ALA B 1 244 ? 11.547 9.953 6.297 1 98.88 244 ALA B O 1
ATOM 4164 N N . TYR B 1 245 ? 12.508 9.805 4.262 1 98.75 245 TYR B N 1
ATOM 4165 C CA . TYR B 1 245 ? 13.633 9.039 4.785 1 98.75 245 TYR B CA 1
ATOM 4166 C C . TYR B 1 245 ? 14.422 9.859 5.797 1 98.75 245 TYR B C 1
ATOM 4168 O O . TYR B 1 245 ? 14.82 9.344 6.844 1 98.75 245 TYR B O 1
ATOM 4176 N N . PHE B 1 246 ? 14.695 11.086 5.527 1 98.69 246 PHE B N 1
ATOM 4177 C CA . PHE B 1 246 ? 15.453 11.961 6.418 1 98.69 246 PHE B CA 1
ATOM 4178 C C . PHE B 1 246 ? 14.523 12.719 7.359 1 98.69 246 PHE B C 1
ATOM 4180 O O . PHE B 1 246 ? 14.43 13.945 7.293 1 98.69 246 PHE B O 1
ATOM 4187 N N . ASP B 1 247 ? 13.836 11.992 8.211 1 98.81 247 ASP B N 1
ATOM 4188 C CA . ASP B 1 247 ? 12.805 12.477 9.117 1 98.81 247 ASP B CA 1
ATOM 4189 C C . ASP B 1 247 ? 12.734 11.617 10.383 1 98.81 247 ASP B C 1
ATOM 4191 O O . ASP B 1 247 ? 12.594 10.398 10.297 1 98.81 247 ASP B O 1
ATOM 4195 N N . PRO B 1 248 ? 12.844 12.242 11.594 1 98.81 248 PRO B N 1
ATOM 4196 C CA . PRO B 1 248 ? 12.68 11.438 12.812 1 98.81 248 PRO B CA 1
ATOM 4197 C C . PRO B 1 248 ? 11.328 10.719 12.867 1 98.81 248 PRO B C 1
ATOM 4199 O O . PRO B 1 248 ? 11.188 9.719 13.57 1 98.81 248 PRO B O 1
ATOM 4202 N N . LEU B 1 249 ? 10.328 11.133 12.109 1 98.94 249 LEU B N 1
ATOM 4203 C CA . LEU B 1 249 ? 8.984 10.555 12.125 1 98.94 249 LEU B CA 1
ATOM 4204 C C . LEU B 1 249 ? 8.898 9.359 11.18 1 98.94 249 LEU B C 1
ATOM 4206 O O . LEU B 1 249 ? 7.852 8.711 11.094 1 98.94 249 LEU B O 1
ATOM 4210 N N . ARG B 1 250 ? 9.961 9.031 10.453 1 98.88 250 ARG B N 1
ATOM 4211 C CA . ARG B 1 250 ? 9.984 8.008 9.406 1 98.88 250 ARG B CA 1
ATOM 4212 C C . ARG B 1 250 ? 9.383 6.703 9.906 1 98.88 250 ARG B C 1
ATOM 4214 O O . ARG B 1 250 ? 8.5 6.133 9.258 1 98.88 250 ARG B O 1
ATOM 4221 N N . ASP B 1 251 ? 9.82 6.246 11.062 1 98.88 251 ASP B N 1
ATOM 4222 C CA . ASP B 1 251 ? 9.414 4.934 11.562 1 98.88 251 ASP B CA 1
ATOM 4223 C C . ASP B 1 251 ? 7.961 4.953 12.031 1 98.88 251 ASP B C 1
ATOM 4225 O O . ASP B 1 251 ? 7.309 3.91 12.094 1 98.88 251 ASP B O 1
ATOM 4229 N N . ASP B 1 252 ? 7.391 6.133 12.422 1 98.94 252 ASP B N 1
ATOM 4230 C CA . ASP B 1 252 ? 5.965 6.215 12.727 1 98.94 252 ASP B CA 1
ATOM 4231 C C . ASP B 1 252 ? 5.121 5.793 11.523 1 98.94 252 ASP B C 1
ATOM 4233 O O . ASP B 1 252 ? 4.184 5.008 11.656 1 98.94 252 ASP B O 1
ATOM 4237 N N . ALA B 1 253 ? 5.5 6.348 10.375 1 98.94 253 ALA B N 1
ATOM 4238 C CA . ALA B 1 253 ? 4.789 6.02 9.141 1 98.94 253 ALA B CA 1
ATOM 4239 C C . ALA B 1 253 ? 4.93 4.539 8.805 1 98.94 253 ALA B C 1
ATOM 4241 O O . ALA B 1 253 ? 3.939 3.871 8.492 1 98.94 253 ALA B O 1
ATOM 4242 N N . ARG B 1 254 ? 6.184 3.994 8.891 1 98.88 254 ARG B N 1
ATOM 4243 C CA . ARG B 1 254 ? 6.434 2.582 8.617 1 98.88 254 ARG B CA 1
ATOM 4244 C C . ARG B 1 254 ? 5.57 1.693 9.508 1 98.88 254 ARG B C 1
ATOM 4246 O O . ARG B 1 254 ? 4.883 0.797 9.016 1 98.88 254 ARG B O 1
ATOM 4253 N N . ALA B 1 255 ? 5.605 1.978 10.766 1 98.94 255 ALA B N 1
ATOM 4254 C CA . ALA B 1 255 ? 4.945 1.135 11.758 1 98.94 255 ALA B CA 1
ATOM 4255 C C . ALA B 1 255 ? 3.428 1.171 11.594 1 98.94 255 ALA B C 1
ATOM 4257 O O . ALA B 1 255 ? 2.76 0.139 11.695 1 98.94 255 ALA B O 1
ATOM 4258 N N . TYR B 1 256 ? 2.9 2.381 11.391 1 98.94 256 TYR B N 1
ATOM 4259 C CA . TYR B 1 256 ? 1.454 2.492 11.242 1 98.94 256 TYR B CA 1
ATOM 4260 C C . TYR B 1 256 ? 0.977 1.758 10 1 98.94 256 TYR B C 1
ATOM 4262 O O . TYR B 1 256 ? -0.014 1.024 10.039 1 98.94 256 TYR B O 1
ATOM 4270 N N . ALA B 1 257 ? 1.662 1.92 8.883 1 98.94 257 ALA B N 1
ATOM 4271 C CA . ALA B 1 257 ? 1.33 1.199 7.656 1 98.94 257 ALA B CA 1
ATOM 4272 C C . ALA B 1 257 ? 1.39 -0.31 7.871 1 98.94 257 ALA B C 1
ATOM 4274 O O . ALA B 1 257 ? 0.505 -1.043 7.426 1 98.94 257 ALA B O 1
ATOM 4275 N N . ALA B 1 258 ? 2.443 -0.756 8.547 1 98.94 258 ALA B N 1
ATOM 4276 C CA . ALA B 1 258 ? 2.598 -2.178 8.836 1 98.94 258 ALA B CA 1
ATOM 4277 C C . ALA B 1 258 ? 1.422 -2.701 9.656 1 98.94 258 ALA B C 1
ATOM 4279 O O . ALA B 1 258 ? 0.865 -3.758 9.352 1 98.94 258 ALA B O 1
ATOM 4280 N N . ARG B 1 259 ? 1.048 -1.987 10.641 1 98.94 259 ARG B N 1
ATOM 4281 C CA . ARG B 1 259 ? -0.051 -2.406 11.5 1 98.94 259 ARG B CA 1
ATOM 4282 C C . ARG B 1 259 ? -1.371 -2.426 10.742 1 98.94 259 ARG B C 1
ATOM 4284 O O . ARG B 1 259 ? -2.229 -3.275 10.992 1 98.94 259 ARG B O 1
ATOM 4291 N N . LEU B 1 260 ? -1.561 -1.418 9.859 1 98.94 260 LEU B N 1
ATOM 4292 C CA . LEU B 1 260 ? -2.756 -1.417 9.023 1 98.94 260 LEU B CA 1
ATOM 4293 C C . LEU B 1 260 ? -2.822 -2.68 8.172 1 98.94 260 LEU B C 1
ATOM 4295 O O . LEU B 1 260 ? -3.854 -3.355 8.133 1 98.94 260 LEU B O 1
ATOM 4299 N N . ALA B 1 261 ? -1.724 -3.039 7.523 1 98.88 261 ALA B N 1
ATOM 4300 C CA . ALA B 1 261 ? -1.679 -4.254 6.711 1 98.88 261 ALA B CA 1
ATOM 4301 C C . ALA B 1 261 ? -1.978 -5.488 7.555 1 98.88 261 ALA B C 1
ATOM 4303 O O . ALA B 1 261 ? -2.771 -6.344 7.156 1 98.88 261 ALA B O 1
ATOM 4304 N N . GLN B 1 262 ? -1.384 -5.555 8.727 1 98.56 262 GLN B N 1
ATOM 4305 C CA . GLN B 1 262 ? -1.568 -6.691 9.617 1 98.56 262 GLN B CA 1
ATOM 4306 C C . GLN B 1 262 ? -3.029 -6.828 10.039 1 98.56 262 GLN B C 1
ATOM 4308 O O . GLN B 1 262 ? -3.516 -7.938 10.258 1 98.56 262 GLN B O 1
ATOM 4313 N N . ALA B 1 263 ? -3.688 -5.688 10.109 1 98.56 263 ALA B N 1
ATOM 4314 C CA . ALA B 1 263 ? -5.082 -5.664 10.539 1 98.56 263 ALA B CA 1
ATOM 4315 C C . ALA B 1 263 ? -6.023 -5.941 9.367 1 98.56 263 ALA B C 1
ATOM 4317 O O . ALA B 1 263 ? -7.246 -5.945 9.539 1 98.56 263 ALA B O 1
ATOM 4318 N N . GLY B 1 264 ? -5.492 -6.156 8.18 1 98.5 264 GLY B N 1
ATOM 4319 C CA . GLY B 1 264 ? -6.301 -6.449 7.008 1 98.5 264 GLY B CA 1
ATOM 4320 C C . GLY B 1 264 ? -6.852 -5.207 6.332 1 98.5 264 GLY B C 1
ATOM 4321 O O . GLY B 1 264 ? -7.777 -5.289 5.523 1 98.5 264 GLY B O 1
ATOM 4322 N N . VAL B 1 265 ? -6.324 -4.012 6.695 1 98.81 265 VAL B N 1
ATOM 4323 C CA . VAL B 1 265 ? -6.734 -2.75 6.086 1 98.81 265 VAL B CA 1
ATOM 4324 C C . VAL B 1 265 ? -5.941 -2.516 4.801 1 98.81 265 VAL B C 1
ATOM 4326 O O . VAL B 1 265 ? -4.715 -2.67 4.785 1 98.81 265 VAL B O 1
ATOM 4329 N N . ASP B 1 266 ? -6.637 -2.193 3.658 1 98.81 266 ASP B N 1
ATOM 4330 C CA . ASP B 1 266 ? -5.93 -1.796 2.445 1 98.81 266 ASP B CA 1
ATOM 4331 C C . ASP B 1 266 ? -5.004 -0.61 2.711 1 98.81 266 ASP B C 1
ATOM 4333 O O . ASP B 1 266 ? -5.426 0.393 3.293 1 98.81 266 ASP B O 1
ATOM 4337 N N . VAL B 1 267 ? -3.701 -0.725 2.33 1 98.88 267 VAL B N 1
ATOM 4338 C CA . VAL B 1 267 ? -2.766 0.356 2.625 1 98.88 267 VAL B CA 1
ATOM 4339 C C . VAL B 1 267 ? -1.736 0.469 1.504 1 98.88 267 VAL B C 1
ATOM 4341 O O . VAL B 1 267 ? -1.28 -0.544 0.967 1 98.88 267 VAL B O 1
ATOM 4344 N N . THR B 1 268 ? -1.476 1.63 1.018 1 98.88 268 THR B N 1
ATOM 4345 C CA . THR B 1 268 ? -0.304 1.981 0.222 1 98.88 268 THR B CA 1
ATOM 4346 C C . THR B 1 268 ? 0.718 2.734 1.068 1 98.88 268 THR B C 1
ATOM 4348 O O . THR B 1 268 ? 0.4 3.768 1.661 1 98.88 268 THR B O 1
ATOM 4351 N N . TYR B 1 269 ? 1.905 2.143 1.258 1 98.94 269 TYR B N 1
ATOM 4352 C CA . TYR B 1 269 ? 3.018 2.809 1.926 1 98.94 269 TYR B CA 1
ATOM 4353 C C . TYR B 1 269 ? 4.102 3.193 0.927 1 98.94 269 TYR B C 1
ATOM 4355 O O . TYR B 1 269 ? 4.508 2.377 0.096 1 98.94 269 TYR B O 1
ATOM 4363 N N . ARG B 1 270 ? 4.516 4.418 0.988 1 98.81 270 ARG B N 1
ATOM 4364 C CA . ARG B 1 270 ? 5.594 4.934 0.153 1 98.81 270 ARG B CA 1
ATOM 4365 C C . ARG B 1 270 ? 6.594 5.734 0.983 1 98.81 270 ARG B C 1
ATOM 4367 O O . ARG B 1 270 ? 6.207 6.625 1.739 1 98.81 270 ARG B O 1
ATOM 4374 N N . GLU B 1 271 ? 7.844 5.367 0.897 1 98.69 271 GLU B N 1
ATOM 4375 C CA . GLU B 1 271 ? 8.891 6.148 1.547 1 98.69 271 GLU B CA 1
ATOM 4376 C C . GLU B 1 271 ? 9.664 6.992 0.533 1 98.69 271 GLU B C 1
ATOM 4378 O O . GLU B 1 271 ? 10.188 6.465 -0.448 1 98.69 271 GLU B O 1
ATOM 4383 N N . GLU B 1 272 ? 9.742 8.281 0.732 1 98.31 272 GLU B N 1
ATOM 4384 C CA . GLU B 1 272 ? 10.469 9.203 -0.139 1 98.31 272 GLU B CA 1
ATOM 4385 C C . GLU B 1 272 ? 11.961 9.195 0.175 1 98.31 272 GLU B C 1
ATOM 4387 O O . GLU B 1 272 ? 12.383 9.719 1.209 1 98.31 272 GLU B O 1
ATOM 4392 N N . PRO B 1 273 ? 12.805 8.633 -0.635 1 97.12 273 PRO B N 1
ATOM 4393 C CA . PRO B 1 273 ? 14.18 8.297 -0.249 1 97.12 273 PRO B CA 1
ATOM 4394 C C . PRO B 1 273 ? 15.039 9.523 0.022 1 97.12 273 PRO B C 1
ATOM 4396 O O . PRO B 1 273 ? 15.969 9.469 0.826 1 97.12 273 PRO B O 1
ATOM 4399 N N . GLN B 1 274 ? 14.781 10.648 -0.604 1 98.06 274 GLN B N 1
ATOM 4400 C CA . GLN B 1 274 ? 15.648 11.812 -0.468 1 98.06 274 GLN B CA 1
ATOM 4401 C C . GLN B 1 274 ? 14.898 12.969 0.199 1 98.06 274 GLN B C 1
ATOM 4403 O O . GLN B 1 274 ? 15.391 14.102 0.224 1 98.06 274 GLN B O 1
ATOM 4408 N N . MET B 1 275 ? 13.781 12.641 0.748 1 98.75 275 MET B N 1
ATOM 4409 C CA . MET B 1 275 ? 12.945 13.727 1.246 1 98.75 275 MET B CA 1
ATOM 4410 C C . MET B 1 275 ? 13.211 13.977 2.727 1 98.75 275 MET B C 1
ATOM 4412 O O . MET B 1 275 ? 13.625 13.07 3.453 1 98.75 275 MET B O 1
ATOM 4416 N N . VAL B 1 276 ? 13.047 15.219 3.113 1 98.5 276 VAL B N 1
ATOM 4417 C CA . VAL B 1 276 ? 13.086 15.695 4.492 1 98.5 276 VAL B CA 1
ATOM 4418 C C . VAL B 1 276 ? 11.672 16 4.973 1 98.5 276 VAL B C 1
ATOM 4420 O O . VAL B 1 276 ? 10.727 15.977 4.188 1 98.5 276 VAL B O 1
ATOM 4423 N N . HIS B 1 277 ? 11.516 16.188 6.34 1 98.19 277 HIS B N 1
ATOM 4424 C CA . HIS B 1 277 ? 10.234 16.625 6.883 1 98.19 277 HIS B CA 1
ATOM 4425 C C . HIS B 1 277 ? 9.727 17.875 6.184 1 98.19 277 HIS B C 1
ATOM 4427 O O . HIS B 1 277 ? 10.508 18.797 5.918 1 98.19 277 HIS B O 1
ATOM 4433 N N . SER B 1 278 ? 8.375 17.938 5.809 1 97.88 278 SER B N 1
ATOM 4434 C CA . SER B 1 278 ? 7.688 19.062 5.191 1 97.88 278 SER B CA 1
ATOM 4435 C C . SER B 1 278 ? 8.047 19.203 3.715 1 97.88 278 SER B C 1
ATOM 4437 O O . SER B 1 278 ? 7.918 20.281 3.133 1 97.88 278 SER B O 1
ATOM 4439 N N . TRP B 1 279 ? 8.477 18.109 3.09 1 98.25 279 TRP B N 1
ATOM 4440 C CA . TRP B 1 279 ? 8.93 18.109 1.704 1 98.25 279 TRP B CA 1
ATOM 4441 C C . TRP B 1 279 ? 7.805 18.547 0.765 1 98.25 279 TRP B C 1
ATOM 4443 O O . TRP B 1 279 ? 8.055 18.891 -0.393 1 98.25 279 TRP B O 1
ATOM 4453 N N . LEU B 1 280 ? 6.516 18.562 1.17 1 98.31 280 LEU B N 1
ATOM 4454 C CA . LEU B 1 280 ? 5.402 19.031 0.348 1 98.31 280 LEU B CA 1
ATOM 4455 C C . LEU B 1 280 ? 5.691 20.422 -0.223 1 98.31 280 LEU B C 1
ATOM 4457 O O . LEU B 1 280 ? 5.277 20.734 -1.342 1 98.31 280 LEU B O 1
ATOM 4461 N N . ARG B 1 281 ? 6.387 21.203 0.529 1 97.5 281 ARG B N 1
ATOM 4462 C CA . ARG B 1 281 ? 6.66 22.578 0.102 1 97.5 281 ARG B CA 1
ATOM 4463 C C . ARG B 1 281 ? 7.754 22.609 -0.959 1 97.5 281 ARG B C 1
ATOM 4465 O O . ARG B 1 281 ? 7.922 23.609 -1.653 1 97.5 281 ARG B O 1
ATOM 4472 N N . ALA B 1 282 ? 8.484 21.578 -1.128 1 97.88 282 ALA B N 1
ATOM 4473 C CA . ALA B 1 282 ? 9.57 21.484 -2.104 1 97.88 282 ALA B CA 1
ATOM 4474 C C . ALA B 1 282 ? 9.055 20.969 -3.447 1 97.88 282 ALA B C 1
ATOM 4476 O O . ALA B 1 282 ? 9.828 20.812 -4.395 1 97.88 282 ALA B O 1
ATOM 4477 N N . ARG B 1 283 ? 7.754 20.75 -3.643 1 96.94 283 ARG B N 1
ATOM 4478 C CA . ARG B 1 283 ? 7.176 20.016 -4.766 1 96.94 283 ARG B CA 1
ATOM 4479 C C . ARG B 1 283 ? 7.422 20.75 -6.078 1 96.94 283 ARG B C 1
ATOM 4481 O O . ARG B 1 283 ? 7.309 20.156 -7.156 1 96.94 283 ARG B O 1
ATOM 4488 N N . ARG B 1 284 ? 7.848 22 -6.074 1 95.12 284 ARG B N 1
ATOM 4489 C CA . ARG B 1 284 ? 8.102 22.75 -7.305 1 95.12 284 ARG B CA 1
ATOM 4490 C C . ARG B 1 284 ? 9.602 22.969 -7.512 1 95.12 284 ARG B C 1
ATOM 4492 O O . ARG B 1 284 ? 10.016 23.547 -8.516 1 95.12 284 ARG B O 1
ATOM 4499 N N . MET B 1 285 ? 10.438 22.516 -6.605 1 95.5 285 MET B N 1
ATOM 4500 C CA . MET B 1 285 ? 11.867 22.797 -6.695 1 95.5 285 MET B CA 1
ATOM 4501 C C . MET B 1 285 ? 12.672 21.516 -6.754 1 95.5 285 MET B C 1
ATOM 4503 O O . MET B 1 285 ? 13.836 21.516 -7.16 1 95.5 285 MET B O 1
ATOM 4507 N N . SER B 1 286 ? 12.086 20.469 -6.387 1 97.81 286 SER B N 1
ATOM 4508 C CA . SER B 1 286 ? 12.727 19.156 -6.312 1 97.81 286 SER B CA 1
ATOM 4509 C C . SER B 1 286 ? 12.023 18.141 -7.203 1 97.81 286 SER B C 1
ATOM 4511 O O . SER B 1 286 ? 10.828 17.891 -7.047 1 97.81 286 SER B O 1
ATOM 4513 N N . PRO B 1 287 ? 12.812 17.547 -8.156 1 98 287 PRO B N 1
ATOM 4514 C CA . PRO B 1 287 ? 12.195 16.484 -8.945 1 98 287 PRO B CA 1
ATOM 4515 C C . PRO B 1 287 ? 11.609 15.367 -8.086 1 98 287 PRO B C 1
ATOM 4517 O O . PRO B 1 287 ? 10.531 14.859 -8.375 1 98 287 PRO B O 1
ATOM 4520 N N . GLY B 1 288 ? 12.312 14.977 -6.996 1 98.12 288 GLY B N 1
ATOM 4521 C CA . GLY B 1 288 ? 11.805 13.961 -6.09 1 98.12 288 GLY B CA 1
ATOM 4522 C C . GLY B 1 288 ? 10.531 14.367 -5.383 1 98.12 288 GLY B C 1
ATOM 4523 O O . GLY B 1 288 ? 9.594 13.57 -5.258 1 98.12 288 GLY B O 1
ATOM 4524 N N . ALA B 1 289 ? 10.5 15.594 -4.934 1 98.56 289 ALA B N 1
ATOM 4525 C CA . ALA B 1 289 ? 9.305 16.094 -4.258 1 98.56 289 ALA B CA 1
ATOM 4526 C C . ALA B 1 289 ? 8.125 16.188 -5.227 1 98.56 289 ALA B C 1
ATOM 4528 O O . ALA B 1 289 ? 6.984 15.906 -4.859 1 98.56 289 ALA B O 1
ATOM 4529 N N . ARG B 1 290 ? 8.422 16.656 -6.434 1 98.25 290 ARG B N 1
ATOM 4530 C CA . ARG B 1 290 ? 7.387 16.703 -7.465 1 98.25 290 ARG B CA 1
ATOM 4531 C C . ARG B 1 290 ? 6.797 15.312 -7.703 1 98.25 290 ARG B C 1
ATOM 4533 O O . ARG B 1 290 ? 5.574 15.156 -7.781 1 98.25 290 ARG B O 1
ATOM 4540 N N . GLU B 1 291 ? 7.664 14.344 -7.859 1 97.62 291 GLU B N 1
ATOM 4541 C CA . GLU B 1 291 ? 7.199 12.977 -8.055 1 97.62 291 GLU B CA 1
ATOM 4542 C C . GLU B 1 291 ? 6.375 12.5 -6.863 1 97.62 291 GLU B C 1
ATOM 4544 O O . GLU B 1 291 ? 5.34 11.844 -7.035 1 97.62 291 GLU B O 1
ATOM 4549 N N . GLY B 1 292 ? 6.863 12.758 -5.645 1 98.31 292 GLY B N 1
ATOM 4550 C CA . GLY B 1 292 ? 6.098 12.43 -4.453 1 98.31 292 GLY B CA 1
ATOM 4551 C C . GLY B 1 292 ? 4.711 13.039 -4.441 1 98.31 292 GLY B C 1
ATOM 4552 O O . GLY B 1 292 ? 3.736 12.367 -4.082 1 98.31 292 GLY B O 1
ATOM 4553 N N . PHE B 1 293 ? 4.609 14.266 -4.848 1 98.62 293 PHE B N 1
ATOM 4554 C CA . PHE B 1 293 ? 3.324 14.961 -4.867 1 98.62 293 PHE B CA 1
ATOM 4555 C C . PHE B 1 293 ? 2.402 14.352 -5.922 1 98.62 293 PHE B C 1
ATOM 4557 O O . PHE B 1 293 ? 1.199 14.211 -5.691 1 98.62 293 PHE B O 1
ATOM 4564 N N . VAL B 1 294 ? 2.936 14.023 -7.055 1 97.94 294 VAL B N 1
ATOM 4565 C CA . VAL B 1 294 ? 2.152 13.367 -8.094 1 97.94 294 VAL B CA 1
ATOM 4566 C C . VAL B 1 294 ? 1.57 12.062 -7.555 1 97.94 294 VAL B C 1
ATOM 4568 O O . VAL B 1 294 ? 0.392 11.766 -7.766 1 97.94 294 VAL B O 1
ATOM 4571 N N . ARG B 1 295 ? 2.369 11.281 -6.84 1 97.88 295 ARG B N 1
ATOM 4572 C CA . ARG B 1 295 ? 1.904 10.023 -6.266 1 97.88 295 ARG B CA 1
ATOM 4573 C C . ARG B 1 295 ? 0.841 10.266 -5.203 1 97.88 295 ARG B C 1
ATOM 4575 O O . ARG B 1 295 ? -0.106 9.492 -5.074 1 97.88 295 ARG B O 1
ATOM 4582 N N . LEU B 1 296 ? 1.016 11.297 -4.445 1 98.69 296 LEU B N 1
ATOM 4583 C CA . LEU B 1 296 ? 0.014 11.703 -3.467 1 98.69 296 LEU B CA 1
ATOM 4584 C C . LEU B 1 296 ? -1.315 12.016 -4.145 1 98.69 296 LEU B C 1
ATOM 4586 O O . LEU B 1 296 ? -2.367 11.539 -3.711 1 98.69 296 LEU B O 1
ATOM 4590 N N . VAL B 1 297 ? -1.269 12.812 -5.18 1 98.62 297 VAL B N 1
ATOM 4591 C CA . VAL B 1 297 ? -2.465 13.188 -5.93 1 98.62 297 VAL B CA 1
ATOM 4592 C C . VAL B 1 297 ? -3.152 11.938 -6.465 1 98.62 297 VAL B C 1
ATOM 4594 O O . VAL B 1 297 ? -4.371 11.797 -6.355 1 98.62 297 VAL B O 1
ATOM 4597 N N . GLN B 1 298 ? -2.385 11.031 -7.004 1 97.56 298 GLN B N 1
ATOM 4598 C CA . GLN B 1 298 ? -2.926 9.781 -7.539 1 97.56 298 GLN B CA 1
ATOM 4599 C C . GLN B 1 298 ? -3.58 8.953 -6.438 1 97.56 298 GLN B C 1
ATOM 4601 O O . GLN B 1 298 ? -4.617 8.32 -6.664 1 97.56 298 GLN B O 1
ATOM 4606 N N . ALA B 1 299 ? -2.938 8.898 -5.281 1 98.19 299 ALA B N 1
ATOM 4607 C CA . ALA B 1 299 ? -3.494 8.156 -4.152 1 98.19 299 ALA B CA 1
ATOM 4608 C C . ALA B 1 299 ? -4.84 8.734 -3.729 1 98.19 299 ALA B C 1
ATOM 4610 O O . ALA B 1 299 ? -5.793 7.992 -3.482 1 98.19 299 ALA B O 1
ATOM 4611 N N . VAL B 1 300 ? -4.902 10.062 -3.639 1 98.75 300 VAL B N 1
ATOM 4612 C CA . VAL B 1 300 ? -6.148 10.727 -3.268 1 98.75 300 VAL B CA 1
ATOM 4613 C C . VAL B 1 300 ? -7.215 10.453 -4.324 1 98.75 300 VAL B C 1
ATOM 4615 O O . VAL B 1 300 ? -8.367 10.148 -3.992 1 98.75 300 VAL B O 1
ATOM 4618 N N . ALA B 1 301 ? -6.84 10.539 -5.578 1 98 301 ALA B N 1
ATOM 4619 C CA . ALA B 1 301 ? -7.77 10.273 -6.672 1 98 301 ALA B CA 1
ATOM 4620 C C . ALA B 1 301 ? -8.328 8.859 -6.586 1 98 301 ALA B C 1
ATOM 4622 O O . ALA B 1 301 ? -9.523 8.641 -6.793 1 98 301 ALA B O 1
ATOM 4623 N N . ARG B 1 302 ? -7.477 7.93 -6.285 1 96.5 302 ARG B N 1
ATOM 4624 C CA . ARG B 1 302 ? -7.902 6.539 -6.172 1 96.5 302 ARG B CA 1
ATOM 4625 C C . ARG B 1 302 ? -8.875 6.355 -5.012 1 96.5 302 ARG B C 1
ATOM 4627 O O . ARG B 1 302 ? -9.914 5.703 -5.156 1 96.5 302 ARG B O 1
ATOM 4634 N N . LEU B 1 303 ? -8.555 6.902 -3.854 1 98.12 303 LEU B N 1
ATOM 4635 C CA . LEU B 1 303 ? -9.406 6.789 -2.676 1 98.12 303 LEU B CA 1
ATOM 4636 C C . LEU B 1 303 ? -10.75 7.48 -2.904 1 98.12 303 LEU B C 1
ATOM 4638 O O . LEU B 1 303 ? -11.773 7.047 -2.373 1 98.12 303 LEU B O 1
ATOM 4642 N N . ALA B 1 304 ? -10.688 8.562 -3.75 1 97.19 304 ALA B N 1
ATOM 4643 C CA . ALA B 1 304 ? -11.898 9.336 -4.027 1 97.19 304 ALA B CA 1
ATOM 4644 C C . ALA B 1 304 ? -12.68 8.734 -5.195 1 97.19 304 ALA B C 1
ATOM 4646 O O . ALA B 1 304 ? -13.789 9.18 -5.5 1 97.19 304 ALA B O 1
ATOM 4647 N N . GLY B 1 305 ? -12.141 7.746 -5.898 1 92 305 GLY B N 1
ATOM 4648 C CA . GLY B 1 305 ? -12.828 7.059 -6.98 1 92 305 GLY B CA 1
ATOM 4649 C C . GLY B 1 305 ? -12.734 7.797 -8.305 1 92 305 GLY B C 1
ATOM 4650 O O . GLY B 1 305 ? -13.641 7.695 -9.141 1 92 305 GLY B O 1
ATOM 4651 N N . THR B 1 306 ? -11.734 8.625 -8.469 1 85.38 306 THR B N 1
ATOM 4652 C CA . THR B 1 306 ? -11.57 9.344 -9.727 1 85.38 306 THR B CA 1
ATOM 4653 C C . THR B 1 306 ? -10.484 8.703 -10.578 1 85.38 306 THR B C 1
ATOM 4655 O O . THR B 1 306 ? -10.188 9.188 -11.68 1 85.38 306 THR B O 1
ATOM 4658 N N . ALA B 1 307 ? -9.828 7.641 -10.141 1 79.5 307 ALA B N 1
ATOM 4659 C CA . ALA B 1 307 ? -8.812 6.891 -10.867 1 79.5 307 ALA B CA 1
ATOM 4660 C C . ALA B 1 307 ? -8.82 5.418 -10.469 1 79.5 307 ALA B C 1
ATOM 4662 O O . ALA B 1 307 ? -9.289 5.066 -9.383 1 79.5 307 ALA B O 1
#

pLDDT: mean 96.4, std 7.97, range [27.45, 99.0]

Foldseek 3Di:
DVVPLDADAFDFPLQVVLLVLLCVQQNPVNLVDDLVSNQRSLLVSLVVLADDFDPQKDKDWDDFPVHKIKIKIAENAAQFLEEEEEEEDDLLRYDACNSCVRVQRVLCHLLRHMYMYTGFHGPPVDAPPRRLVSSLRVVVVVVVVVAAYEYEYEACRLLSSLLSLVVCVVVVHDRHQEYEYHLYQQQDDCVDDLNVVLQPFGPDHSVNNVSSCVRRVDDNQRCSNHVLNDPAPAPGHEYEFEHEQNESSRVVSVSVQVRCVVNVHHYHYYYQDRHYGPLCSSLPRGPSNVVVSSVSSVVSSVSRVND/DVVPLDADAFDFPLQVVLLVLLCVQQNPVNLVDDLVSNQRSLLVSLVVLADDFDPQKDKDWDDFPVHKIKIKIAENAAQFLEEEEEEEDDLLRYDACNSCVRVQRVLCHLLRHMYMYTGFHGPPVDAPPRRLVSSLRVVVVVVVVVAAYEYEYEACRLLSSLLSLVVCVVVVHDRHAEYEYHLYQQQDDCVDDLNVVLQRFGPDHSVNNVSSCVRRVDDNQRCSNHVLNDPAPAPGHEYEFEHEQNESSRVVSVSVQVRCVVNVHHYHYYYQDRHYGPLCSSLPRGPSSVVVSSVSSVVSSVSRVND

Nearest PDB structures (foldseek):
  4ypv-assembly1_A  TM=9.169E-01  e=6.475E-33  Parvibaculum
  8p8f-assembly1_B  TM=9.024E-01  e=1.450E-28  Sphingomonas sp.
  3g9u-assembly1_A  TM=9.039E-01  e=5.370E-25  uncultured bacterium
  5l2p-assembly1_C  TM=8.432E-01  e=4.325E-26  Saccharolobus solfataricus
  3qh4-assembly1_A  TM=8.367E-01  e=6.055E-25  Mycobacterium marinum M

Solvent-accessible surface area (backbone atoms only — not comparable to full-atom values): 30269 Å² total; per-residue (Å²): 131,83,77,72,80,74,67,57,70,64,81,48,64,34,48,51,52,43,51,54,56,43,44,73,43,46,46,93,63,40,85,78,49,54,68,69,57,41,38,52,26,48,46,52,41,34,58,71,55,53,57,82,76,58,80,68,50,45,75,48,77,48,57,47,96,82,70,41,42,31,38,38,35,39,31,66,54,67,67,37,79,27,32,36,42,38,32,60,34,43,56,51,54,38,71,41,58,74,51,45,40,44,60,51,48,49,43,19,45,68,31,16,20,36,30,37,35,45,38,56,56,38,24,72,90,34,38,59,59,43,33,55,49,44,50,43,53,48,50,52,57,51,41,70,69,70,39,41,29,31,37,24,17,30,28,41,8,11,23,45,36,52,12,44,53,52,49,32,53,76,69,68,58,74,46,60,52,19,36,36,28,38,44,17,47,27,61,64,63,70,86,40,68,30,18,56,74,15,30,62,11,56,91,38,28,33,66,53,53,51,52,32,50,62,50,32,58,57,63,90,83,37,33,53,73,18,47,71,63,49,90,69,60,53,86,48,51,36,34,41,34,30,21,21,57,38,16,27,37,24,49,32,29,22,48,48,47,14,48,30,22,59,42,61,22,34,29,37,36,41,56,38,78,55,30,37,55,75,37,77,64,30,34,88,59,14,75,68,33,31,50,52,49,52,51,48,27,51,51,51,12,39,56,44,62,58,95,128,85,78,72,81,74,66,57,70,64,79,47,64,34,48,49,53,44,51,54,55,44,46,73,43,47,48,95,64,40,83,78,49,55,69,70,55,40,38,52,27,47,47,51,40,32,58,70,56,54,56,81,78,58,81,68,50,46,76,48,78,49,57,47,96,81,70,41,44,31,38,38,35,40,30,65,53,68,66,39,78,29,32,34,42,37,31,61,34,42,55,50,54,38,73,42,58,75,52,44,40,43,60,52,47,49,43,18,46,70,31,17,20,37,28,37,36,45,40,57,57,37,27,70,90,34,38,60,59,42,34,55,50,44,52,43,52,50,49,53,57,52,42,70,72,71,40,40,28,31,36,25,17,29,28,40,9,10,24,44,36,53,11,45,53,54,48,32,55,77,69,67,57,73,47,61,51,20,37,36,29,37,43,16,46,27,62,66,63,69,86,39,68,29,18,56,74,16,29,63,12,55,91,37,29,33,67,54,53,51,50,33,51,61,52,32,56,56,62,90,82,38,34,52,71,18,46,71,62,48,91,70,59,53,86,49,52,36,34,42,36,30,21,20,58,37,15,28,37,24,50,32,29,23,48,47,47,14,48,30,22,59,42,61,22,34,30,36,36,42,57,37,79,55,29,36,56,74,37,78,65,32,34,87,60,12,74,68,32,30,51,51,47,53,52,48,26,51,49,51,11,38,55,44,62,58,95

Organism: Rhizobium meliloti (strain 1021) (NCBI:txid266834)

Sequence (614 aa):
MDSKTTKPMPTEAGIRAFHERCEAFYPADAVNASVEQQRQWYDALCAEFDAPSPEGLTRRDERVAGRIPVRYYRPAEVASGTRVFYIHGGGFVVGSLESHDAICAELAHGAQVELVSVDYRLAPEHLWPAAFEDCCDVLEALLADGRPLVVAGDSAGGNLSAGIVLKAKAEGLAGIVGQVLIYPGLGGDLTRGSYIEMAQAPLLSTADVDYYREVLKAPADEPFAHPLRAADLSGLPPAYVSGAYFDPLRDDARAYAARLAQAGVDVTYREEPQMVHSWLRARRMSPGAREGFVRLVQAVARLAGTAMDSKTTKPMPTEAGIRAFHERCEAFYPADAVNASVEQQRQWYDALCAEFDAPSPEGLTRRDERVAGRIPVRYYRPAEVASGTRVFYIHGGGFVVGSLESHDAICAELAHGAQVELVSVDYRLAPEHLWPAAFEDCCDVLEALLADGRPLVVAGDSAGGNLSAGIVLKAKAEGLAGIVGQVLIYPGLGGDLTRGSYIEMAQAPLLSTADVDYYREVLKAPADEPFAHPLRAADLSGLPPAYVSGAYFDPLRDDARAYAARLAQAGVDVTYREEPQMVHSWLRARRMSPGAREGFVRLVQAVARLAGTA

InterPro domains:
  IPR002168 Lipase, GDXG, putative histidine active site [PS01173] (84-100)
  IPR013094 Alpha/beta hydrolase fold-3 [PF07859] (84-280)
  IPR029058 Alpha/Beta hydrolase fold [G3DSA:3.40.50.1820] (2-304)
  IPR029058 Alpha/Beta hydrolase fold [SSF53474] (34-291)
  IPR050300 GDXG lipolytic enzyme [PTHR48081] (40-281)